Protein AF-A0A023GBE6-F1 (afdb_monomer_lite)

pLDDT: mean 75.99, std 15.41, range [28.23, 98.0]

Structure (mmCIF, N/CA/C/O backbone):
data_AF-A0A023GBE6-F1
#
_entry.id   AF-A0A023GBE6-F1
#
loop_
_atom_site.group_PDB
_atom_site.id
_atom_site.type_symbol
_atom_site.label_atom_id
_atom_site.label_alt_id
_atom_site.label_comp_id
_atom_site.label_asym_id
_atom_site.label_entity_id
_atom_site.label_seq_id
_atom_site.pdbx_PDB_ins_code
_atom_site.Cartn_x
_atom_site.Cartn_y
_atom_site.Ca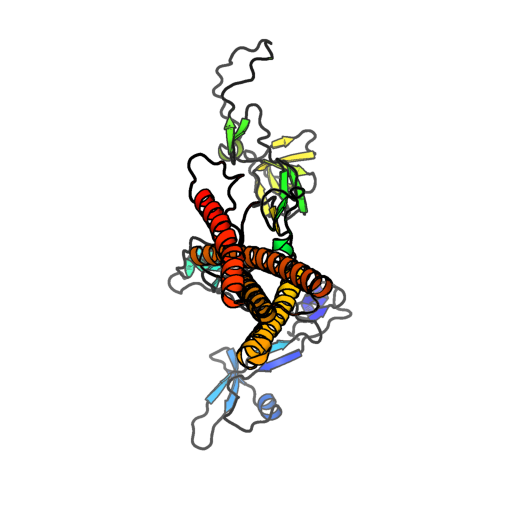rtn_z
_atom_site.occupancy
_atom_site.B_iso_or_equiv
_atom_site.auth_seq_id
_atom_site.auth_comp_id
_atom_site.auth_asym_id
_atom_site.auth_atom_id
_atom_site.pdbx_PDB_model_num
ATOM 1 N N . GLY A 1 1 ? 47.258 -15.001 -2.558 1.00 49.41 1 GLY A N 1
ATOM 2 C CA . GLY A 1 1 ? 46.869 -13.607 -2.854 1.00 49.41 1 GLY A CA 1
ATOM 3 C C . GLY A 1 1 ? 45.596 -13.492 -3.679 1.00 49.41 1 GLY A C 1
ATOM 4 O O . GLY A 1 1 ? 45.540 -12.608 -4.515 1.00 49.41 1 GLY A O 1
ATOM 5 N N . MET A 1 2 ? 44.582 -14.335 -3.448 1.00 63.47 2 MET A N 1
ATOM 6 C CA . MET A 1 2 ? 43.330 -14.337 -4.232 1.00 63.47 2 MET A CA 1
ATOM 7 C C . MET A 1 2 ? 42.103 -13.921 -3.409 1.00 63.47 2 MET A C 1
ATOM 9 O O . MET A 1 2 ? 40.989 -13.991 -3.903 1.00 63.47 2 MET A O 1
ATOM 13 N N . ALA A 1 3 ? 42.291 -13.529 -2.145 1.00 69.44 3 ALA A N 1
ATOM 14 C CA . ALA A 1 3 ? 41.184 -13.058 -1.326 1.00 69.44 3 ALA A CA 1
ATOM 15 C C . ALA A 1 3 ? 40.709 -11.685 -1.842 1.00 69.44 3 ALA A C 1
ATOM 17 O O . ALA A 1 3 ? 41.570 -10.838 -2.129 1.00 69.44 3 ALA A O 1
ATOM 18 N N . PRO A 1 4 ? 39.386 -11.454 -1.919 1.00 80.94 4 PRO A N 1
ATOM 19 C CA . PRO A 1 4 ? 38.827 -10.156 -2.261 1.00 80.94 4 PRO A CA 1
ATOM 20 C C . PRO A 1 4 ? 39.339 -9.044 -1.348 1.00 80.94 4 PRO A C 1
ATOM 22 O O . PRO A 1 4 ? 39.666 -9.265 -0.173 1.00 80.94 4 PRO A O 1
ATOM 25 N N . VAL A 1 5 ? 39.416 -7.836 -1.900 1.00 82.88 5 VAL A N 1
ATOM 26 C CA . VAL A 1 5 ? 39.819 -6.642 -1.157 1.00 82.88 5 VAL A CA 1
ATOM 27 C C . VAL A 1 5 ? 38.800 -5.535 -1.349 1.00 82.88 5 VAL A C 1
ATOM 29 O O . VAL A 1 5 ? 38.311 -5.342 -2.455 1.00 82.88 5 VAL A O 1
ATOM 32 N N . THR A 1 6 ? 38.484 -4.796 -0.293 1.00 83.62 6 THR A N 1
ATOM 33 C CA . THR A 1 6 ? 37.601 -3.626 -0.385 1.00 83.62 6 THR A CA 1
ATOM 34 C C . THR A 1 6 ? 38.404 -2.364 -0.132 1.00 83.62 6 THR A C 1
ATOM 36 O O . THR A 1 6 ? 39.079 -2.275 0.892 1.00 83.62 6 THR A O 1
ATOM 39 N N . SER A 1 7 ? 38.314 -1.392 -1.040 1.00 81.12 7 SER A N 1
ATOM 40 C CA . SER A 1 7 ? 38.831 -0.045 -0.803 1.00 81.12 7 SER A CA 1
ATOM 41 C C . SER A 1 7 ? 37.797 0.747 0.012 1.00 81.12 7 SER A C 1
ATOM 43 O O . SER A 1 7 ? 36.687 0.965 -0.474 1.00 81.12 7 SER A O 1
ATOM 45 N N . PRO A 1 8 ? 38.109 1.186 1.244 1.00 76.19 8 PRO A N 1
ATOM 46 C CA . PRO A 1 8 ? 37.223 2.025 2.051 1.00 76.19 8 PRO A CA 1
ATOM 47 C C . PRO A 1 8 ? 37.097 3.449 1.487 1.00 76.19 8 PRO A C 1
ATOM 49 O O . PRO A 1 8 ? 36.172 4.172 1.844 1.00 76.19 8 PRO A O 1
ATOM 52 N N . ARG A 1 9 ? 38.005 3.858 0.587 1.00 77.62 9 ARG A N 1
ATOM 53 C CA . ARG A 1 9 ? 37.983 5.169 -0.075 1.00 77.62 9 ARG A CA 1
ATOM 54 C C . ARG A 1 9 ? 36.888 5.252 -1.136 1.00 77.62 9 ARG A C 1
ATOM 56 O O . ARG A 1 9 ? 36.193 6.259 -1.230 1.00 77.62 9 ARG A O 1
ATOM 63 N N . THR A 1 10 ? 36.739 4.200 -1.935 1.00 78.12 10 THR A N 1
ATOM 64 C CA . THR A 1 10 ? 35.775 4.142 -3.047 1.00 78.12 10 THR A CA 1
ATOM 65 C C . THR A 1 10 ? 34.545 3.297 -2.722 1.00 78.12 10 THR A C 1
ATOM 67 O O . THR A 1 10 ? 33.561 3.349 -3.457 1.00 78.12 10 THR A O 1
ATOM 70 N N . ASN A 1 11 ? 34.578 2.532 -1.623 1.00 75.50 11 ASN A N 1
ATOM 71 C CA . ASN A 1 11 ? 33.612 1.482 -1.288 1.00 75.50 11 ASN A CA 1
ATOM 72 C C . ASN A 1 11 ? 33.457 0.421 -2.395 1.00 75.50 11 ASN A C 1
ATOM 74 O O . ASN A 1 11 ? 32.407 -0.213 -2.507 1.00 75.50 11 ASN A O 1
ATOM 78 N N . ILE A 1 12 ? 34.499 0.212 -3.207 1.00 75.88 12 ILE A N 1
ATOM 79 C CA . ILE A 1 12 ? 34.527 -0.806 -4.260 1.00 75.88 12 ILE A CA 1
ATOM 80 C C . ILE A 1 12 ? 35.269 -2.041 -3.744 1.00 75.88 12 ILE A C 1
ATOM 82 O O . ILE A 1 12 ? 36.362 -1.951 -3.177 1.00 75.88 12 ILE A O 1
ATOM 86 N N . THR A 1 13 ? 34.669 -3.214 -3.949 1.00 80.31 13 THR A N 1
ATOM 87 C CA . THR A 1 13 ? 35.309 -4.507 -3.692 1.00 80.31 13 THR A CA 1
ATOM 88 C C . THR A 1 13 ? 35.881 -5.066 -4.986 1.00 80.31 13 THR A C 1
ATOM 90 O O . THR A 1 13 ? 35.164 -5.287 -5.958 1.00 80.31 13 THR A O 1
ATOM 93 N N . TYR A 1 14 ? 37.179 -5.331 -4.978 1.00 81.19 14 TYR A N 1
ATOM 94 C CA . TYR A 1 14 ? 37.910 -5.958 -6.065 1.00 81.19 14 TYR A CA 1
ATOM 95 C C . TYR A 1 14 ? 38.088 -7.452 -5.787 1.00 81.19 14 TYR A C 1
ATOM 97 O O . TYR A 1 14 ? 38.307 -7.864 -4.645 1.00 81.19 14 TYR A O 1
ATOM 105 N N . ALA A 1 15 ? 38.050 -8.266 -6.846 1.00 78.06 15 ALA A N 1
ATOM 106 C CA . ALA A 1 15 ? 38.183 -9.724 -6.758 1.00 78.06 15 ALA A CA 1
ATOM 107 C C . ALA A 1 15 ? 39.481 -10.172 -6.061 1.00 78.06 15 ALA A C 1
ATOM 109 O O . ALA A 1 15 ? 39.518 -11.207 -5.405 1.00 78.06 15 ALA A O 1
ATOM 110 N N . ASN A 1 16 ? 40.547 -9.382 -6.184 1.00 83.31 16 ASN A N 1
ATOM 111 C CA . ASN A 1 16 ? 41.788 -9.525 -5.436 1.00 83.31 16 ASN A CA 1
ATOM 112 C C . ASN A 1 16 ? 42.547 -8.186 -5.438 1.00 83.31 16 ASN A C 1
ATOM 114 O O . ASN A 1 16 ? 42.153 -7.227 -6.105 1.00 83.31 16 ASN A O 1
ATOM 118 N N . VAL A 1 17 ? 43.665 -8.130 -4.713 1.00 81.25 17 VAL A N 1
ATOM 119 C CA . VAL A 1 17 ? 44.504 -6.924 -4.625 1.00 81.25 17 VAL A CA 1
ATOM 120 C C . VAL A 1 17 ? 45.064 -6.473 -5.979 1.00 81.25 17 VAL A C 1
ATOM 122 O O . VAL A 1 17 ? 45.230 -5.281 -6.195 1.00 81.25 17 VAL A O 1
ATOM 125 N N . PHE A 1 18 ? 45.298 -7.388 -6.922 1.00 84.38 18 PHE A N 1
ATOM 126 C CA . PHE A 1 18 ? 45.824 -7.042 -8.245 1.00 84.38 18 PHE A CA 1
ATOM 127 C C . PHE A 1 18 ? 44.794 -6.277 -9.081 1.00 84.38 18 PHE A C 1
ATOM 129 O O . PHE A 1 18 ? 45.154 -5.340 -9.787 1.00 84.38 18 PHE A O 1
ATOM 136 N N . CYS A 1 19 ? 43.508 -6.613 -8.953 1.00 81.00 19 CYS A N 1
ATOM 137 C CA . CYS A 1 19 ? 42.426 -5.846 -9.568 1.00 81.00 19 CYS A CA 1
ATOM 138 C C . CYS A 1 19 ? 42.333 -4.425 -8.991 1.00 81.00 19 CYS A C 1
ATOM 140 O O . CYS A 1 19 ? 42.078 -3.493 -9.746 1.00 81.00 19 CYS A O 1
ATOM 142 N N . ALA A 1 20 ? 42.582 -4.247 -7.690 1.00 83.94 20 ALA A N 1
ATOM 143 C CA . ALA A 1 20 ? 42.616 -2.923 -7.067 1.00 83.94 20 ALA A CA 1
ATOM 144 C C . ALA A 1 20 ? 43.804 -2.084 -7.570 1.00 83.94 20 ALA A C 1
ATOM 146 O O . ALA A 1 20 ? 43.643 -0.915 -7.901 1.00 83.94 20 ALA A O 1
ATOM 147 N N . VAL A 1 21 ? 44.979 -2.708 -7.720 1.00 85.94 21 VAL A N 1
ATOM 148 C CA . VAL A 1 21 ? 46.172 -2.077 -8.314 1.00 85.94 21 VAL A CA 1
ATOM 149 C C . VAL A 1 21 ? 45.927 -1.681 -9.772 1.00 85.94 21 VAL A C 1
ATOM 151 O O . VAL A 1 21 ? 46.273 -0.578 -10.171 1.00 85.94 21 VAL A O 1
ATOM 154 N N . CYS A 1 22 ? 45.274 -2.538 -10.561 1.00 87.62 22 CYS A N 1
ATOM 155 C CA . CYS A 1 22 ? 44.932 -2.239 -11.955 1.00 87.62 22 CYS A CA 1
ATOM 156 C C . CYS A 1 22 ? 43.981 -1.036 -12.105 1.00 87.62 22 CYS A C 1
ATOM 158 O O . CYS A 1 22 ? 43.928 -0.436 -13.175 1.00 87.62 22 CYS A O 1
ATOM 160 N N . ASN A 1 23 ? 43.225 -0.705 -11.054 1.00 84.06 23 ASN A N 1
ATOM 161 C CA . ASN A 1 23 ? 42.301 0.430 -11.011 1.00 84.06 23 ASN A CA 1
ATOM 162 C C . ASN A 1 23 ? 42.841 1.604 -10.170 1.00 84.06 23 ASN A C 1
ATOM 164 O O . ASN A 1 23 ? 42.067 2.480 -9.798 1.00 84.06 23 ASN A O 1
ATOM 168 N N . ASP A 1 24 ? 44.145 1.621 -9.860 1.00 84.38 24 ASP A N 1
ATOM 169 C CA . ASP A 1 24 ? 44.812 2.676 -9.074 1.00 84.38 24 ASP A CA 1
ATOM 170 C C . ASP A 1 24 ? 44.176 2.936 -7.686 1.00 84.38 24 ASP A C 1
ATOM 172 O O . ASP A 1 24 ? 44.205 4.032 -7.120 1.00 84.38 24 ASP A O 1
ATOM 176 N N . ASP A 1 25 ? 43.594 1.890 -7.094 1.00 82.62 25 ASP A N 1
ATOM 177 C CA . ASP A 1 25 ? 42.818 1.962 -5.855 1.00 82.62 25 ASP A CA 1
ATOM 178 C C . ASP A 1 25 ? 43.350 0.998 -4.790 1.00 82.62 25 ASP A C 1
ATOM 180 O O . ASP A 1 25 ? 42.606 0.213 -4.207 1.00 82.62 25 ASP A O 1
ATOM 184 N N . PHE A 1 26 ? 44.669 1.020 -4.571 1.00 81.25 26 PHE A N 1
ATOM 185 C CA . PHE A 1 26 ? 45.384 0.034 -3.751 1.00 81.25 26 PHE A CA 1
ATOM 186 C C . PHE A 1 26 ? 45.960 0.570 -2.430 1.00 81.25 26 PHE A C 1
ATOM 188 O O . PHE A 1 26 ? 46.464 -0.228 -1.642 1.00 81.25 26 PHE A O 1
ATOM 195 N N . GLU A 1 27 ? 45.896 1.880 -2.175 1.00 75.94 27 GLU A N 1
ATOM 196 C CA . GLU A 1 27 ? 46.586 2.515 -1.037 1.00 75.94 27 GLU A CA 1
ATOM 197 C C . GLU A 1 27 ? 46.040 2.076 0.336 1.00 75.94 27 GLU A C 1
ATOM 199 O O . GLU A 1 27 ? 46.836 1.857 1.242 1.00 75.94 27 GLU A O 1
ATOM 204 N N . ASP A 1 28 ? 44.725 1.848 0.467 1.00 76.69 28 ASP A N 1
ATOM 205 C CA . ASP A 1 28 ? 44.061 1.513 1.746 1.00 76.69 28 ASP A CA 1
ATOM 206 C C . ASP A 1 28 ? 43.133 0.285 1.659 1.00 76.69 28 ASP A C 1
ATOM 208 O O . ASP A 1 28 ? 42.091 0.201 2.304 1.00 76.69 28 ASP A O 1
ATOM 212 N N . VAL A 1 29 ? 43.473 -0.713 0.842 1.00 80.00 29 VAL A N 1
ATOM 213 C CA . VAL A 1 29 ? 42.585 -1.869 0.637 1.00 80.00 29 VAL A CA 1
ATOM 214 C C . VAL A 1 29 ? 42.563 -2.848 1.818 1.00 80.00 29 VAL A C 1
ATOM 216 O O . VAL A 1 29 ? 43.575 -3.431 2.216 1.00 80.00 29 VAL A O 1
ATOM 219 N N . HIS A 1 30 ? 41.367 -3.130 2.335 1.00 83.31 30 HIS A N 1
ATOM 220 C CA . HIS A 1 30 ? 41.151 -4.141 3.365 1.00 83.31 30 HIS A CA 1
ATOM 221 C C . HIS A 1 30 ? 40.948 -5.527 2.748 1.00 83.31 30 HIS A C 1
ATOM 223 O O . HIS A 1 30 ? 39.968 -5.782 2.045 1.00 83.31 30 HIS A O 1
ATOM 229 N N . ARG A 1 31 ? 41.867 -6.453 3.049 1.00 77.94 31 ARG A N 1
ATOM 230 C CA . ARG A 1 31 ? 41.750 -7.872 2.680 1.00 77.94 31 ARG A CA 1
ATOM 231 C C . ARG A 1 31 ? 40.673 -8.567 3.508 1.00 77.94 31 ARG A C 1
ATOM 233 O O . ARG A 1 31 ? 40.665 -8.470 4.737 1.00 77.94 31 ARG A O 1
ATOM 240 N N . TRP A 1 32 ? 39.800 -9.308 2.833 1.00 78.06 32 TRP A N 1
ATOM 241 C CA . TRP A 1 32 ? 38.766 -10.098 3.494 1.00 78.06 32 TRP A CA 1
ATOM 242 C C . TRP A 1 32 ? 39.395 -11.253 4.274 1.00 78.06 32 TRP A C 1
ATOM 244 O O . TRP A 1 32 ? 40.396 -11.839 3.845 1.00 78.06 32 TRP A O 1
ATOM 254 N N . LYS A 1 33 ? 38.812 -11.580 5.433 1.00 66.81 33 LYS A N 1
ATOM 255 C CA . LYS A 1 33 ? 39.200 -12.781 6.176 1.00 66.81 33 LYS A CA 1
ATOM 256 C C . LYS A 1 33 ? 38.571 -13.982 5.485 1.00 66.81 33 LYS A C 1
ATOM 258 O O . LYS A 1 33 ? 37.387 -13.968 5.157 1.00 66.81 33 LYS A O 1
ATOM 263 N N . VAL A 1 34 ? 39.386 -15.001 5.254 1.00 65.81 34 VAL A N 1
ATOM 264 C CA . VAL A 1 34 ? 38.932 -16.281 4.719 1.00 65.81 34 VAL A CA 1
ATOM 265 C C . VAL A 1 34 ? 38.626 -17.174 5.910 1.00 65.81 34 VAL A C 1
ATOM 267 O O . VAL A 1 34 ? 39.536 -17.525 6.663 1.00 65.81 34 VAL A O 1
ATOM 270 N N . ASN A 1 35 ? 37.354 -17.492 6.096 1.00 63.97 35 ASN A N 1
ATOM 271 C CA . ASN A 1 35 ? 36.902 -18.510 7.024 1.00 63.97 35 ASN A CA 1
ATOM 272 C C . ASN A 1 35 ? 36.805 -19.836 6.272 1.00 63.97 35 ASN A C 1
ATOM 274 O O . ASN A 1 35 ? 36.431 -19.880 5.104 1.00 63.97 35 ASN A O 1
ATOM 278 N N . LEU A 1 36 ? 37.178 -20.918 6.937 1.00 62.88 36 LEU A N 1
ATOM 279 C CA . LEU A 1 36 ? 36.997 -22.266 6.424 1.00 62.88 36 LEU A CA 1
ATOM 280 C C . LEU A 1 36 ? 35.870 -22.887 7.243 1.00 62.88 36 LEU A C 1
ATOM 282 O O . LEU A 1 36 ? 36.040 -23.078 8.446 1.00 62.88 36 LEU A O 1
ATOM 286 N N . ASP A 1 37 ? 34.729 -23.140 6.612 1.00 61.84 37 ASP A N 1
ATOM 287 C CA . ASP A 1 37 ? 33.572 -23.751 7.253 1.00 61.84 37 ASP A CA 1
ATOM 288 C C . ASP A 1 37 ? 33.388 -25.185 6.749 1.00 61.84 37 ASP A C 1
ATOM 290 O O . ASP A 1 37 ? 33.127 -25.434 5.572 1.00 61.84 37 ASP A O 1
ATOM 294 N N . CYS A 1 38 ? 33.544 -26.145 7.653 1.00 60.59 38 CYS A N 1
ATOM 295 C CA . CYS A 1 38 ? 33.375 -27.566 7.387 1.00 60.59 38 CYS A CA 1
ATOM 296 C C . CYS A 1 38 ? 32.061 -28.014 8.051 1.00 60.59 38 CYS A C 1
ATOM 298 O O . CYS A 1 38 ? 32.082 -28.665 9.091 1.00 60.59 38 CYS A O 1
ATOM 300 N N . LYS A 1 39 ? 30.906 -27.612 7.495 1.00 52.06 39 LYS A N 1
ATOM 301 C CA . LYS A 1 39 ? 29.569 -27.716 8.135 1.00 52.06 39 LYS A CA 1
ATOM 302 C C . LYS A 1 39 ? 29.144 -29.129 8.567 1.00 52.06 39 LYS A C 1
ATOM 304 O O . LYS A 1 39 ? 28.251 -29.261 9.399 1.00 52.06 39 LYS A O 1
ATOM 309 N N . GLU A 1 40 ? 29.798 -30.180 8.078 1.00 52.66 40 GLU A N 1
ATOM 310 C CA . GLU A 1 40 ? 29.553 -31.568 8.504 1.00 52.66 40 GLU A CA 1
ATOM 311 C C . GLU A 1 40 ? 30.181 -31.927 9.870 1.00 52.66 40 GLU A C 1
ATOM 313 O O . GLU A 1 40 ? 29.991 -33.035 10.368 1.00 52.66 40 GLU A O 1
ATOM 318 N N . PHE A 1 41 ? 30.895 -30.996 10.518 1.00 56.62 41 PHE A N 1
ATOM 319 C CA . PHE A 1 41 ? 31.599 -31.229 11.789 1.00 56.62 41 PHE A CA 1
ATOM 320 C C . PHE A 1 41 ? 30.733 -31.201 13.056 1.00 56.62 41 PHE A C 1
ATOM 322 O O . PHE A 1 41 ? 31.223 -31.562 14.131 1.00 56.62 41 PHE A O 1
ATOM 329 N N . TYR A 1 42 ? 29.472 -30.765 12.989 1.00 41.78 42 TYR A N 1
ATOM 330 C CA . TYR A 1 42 ? 28.652 -30.590 14.190 1.00 41.78 42 TYR A CA 1
ATOM 331 C C . TYR A 1 42 ? 28.194 -31.935 14.778 1.00 41.78 42 TYR A C 1
ATOM 333 O O . TYR A 1 42 ? 27.103 -32.422 14.498 1.00 41.78 42 TYR A O 1
ATOM 341 N N . GLY A 1 43 ? 29.031 -32.505 15.652 1.00 50.03 43 GLY A N 1
ATOM 342 C CA . GLY A 1 43 ? 28.613 -33.473 16.671 1.00 50.03 43 GLY A CA 1
ATOM 343 C C . GLY A 1 43 ? 29.293 -34.843 16.669 1.00 50.03 43 GLY A C 1
ATOM 344 O O . GLY A 1 43 ? 28.951 -35.649 17.530 1.00 50.03 43 GLY A O 1
ATOM 345 N N . LEU A 1 44 ? 30.234 -35.137 15.764 1.00 50.06 44 LEU A N 1
ATOM 346 C CA . LEU A 1 44 ? 30.765 -36.505 15.625 1.00 50.06 44 LEU A CA 1
ATOM 347 C C . LEU A 1 44 ? 32.191 -36.726 16.160 1.00 50.06 44 LEU A C 1
ATOM 349 O O . LEU A 1 44 ? 32.571 -37.880 16.348 1.00 50.06 44 LEU A O 1
ATOM 353 N N . ILE A 1 45 ? 33.007 -35.686 16.401 1.00 54.56 45 ILE A N 1
ATOM 354 C CA . ILE A 1 45 ? 34.432 -35.874 16.744 1.00 54.56 45 ILE A CA 1
ATOM 355 C C . ILE A 1 45 ? 35.023 -34.668 17.497 1.00 54.56 45 ILE A C 1
ATOM 357 O O . ILE A 1 45 ? 34.716 -33.519 17.195 1.00 54.56 45 ILE A O 1
ATOM 361 N N . ASN A 1 46 ? 35.930 -34.934 18.441 1.00 54.22 46 ASN A N 1
ATOM 362 C CA . ASN A 1 46 ? 36.666 -33.953 19.243 1.00 54.22 46 ASN A CA 1
ATOM 363 C C . ASN A 1 46 ? 37.977 -33.510 18.540 1.00 54.22 46 ASN A C 1
ATOM 365 O O . ASN A 1 46 ? 39.065 -33.840 19.006 1.00 54.22 46 ASN A O 1
ATOM 369 N N . MET A 1 47 ? 37.892 -32.837 17.386 1.00 57.03 47 MET A N 1
ATOM 370 C CA . MET A 1 47 ? 39.061 -32.257 16.690 1.00 57.03 47 MET A CA 1
ATOM 371 C C . MET A 1 47 ? 39.162 -30.752 16.945 1.00 57.03 47 MET A C 1
ATOM 373 O O . MET A 1 47 ? 38.149 -30.051 16.964 1.00 57.03 47 MET A O 1
ATOM 377 N N . THR A 1 48 ? 40.381 -30.238 17.102 1.00 60.56 48 THR A N 1
ATOM 378 C CA . THR A 1 48 ? 40.612 -28.798 17.258 1.00 60.56 48 THR A CA 1
ATOM 379 C C . THR A 1 48 ? 40.759 -28.104 15.900 1.00 60.56 48 THR A C 1
ATOM 381 O O . THR A 1 48 ? 41.085 -28.723 14.887 1.00 60.56 48 THR A O 1
ATOM 384 N N . GLY A 1 49 ? 40.546 -26.784 15.856 1.00 59.75 49 GLY A N 1
ATOM 385 C CA . GLY A 1 49 ? 40.722 -26.000 14.625 1.00 59.75 49 GLY A CA 1
ATOM 386 C C . GLY A 1 49 ? 42.155 -26.021 14.061 1.00 59.75 49 GLY A C 1
ATOM 387 O O . GLY A 1 49 ? 42.344 -25.782 12.868 1.00 59.75 49 GLY A O 1
ATOM 388 N N . GLU A 1 50 ? 43.160 -26.334 14.885 1.00 65.50 50 GLU A N 1
ATOM 389 C CA . GLU A 1 50 ? 44.547 -26.550 14.447 1.00 65.50 50 GLU A CA 1
ATOM 390 C C . GLU A 1 50 ? 44.724 -27.889 13.722 1.00 65.50 50 GLU A C 1
ATOM 392 O O . GLU A 1 50 ? 45.398 -27.939 12.690 1.00 65.50 50 GLU A O 1
ATOM 397 N N . ASP A 1 51 ? 44.057 -28.946 14.190 1.00 64.12 51 ASP A N 1
ATOM 398 C CA . ASP A 1 51 ? 44.113 -30.275 13.570 1.00 64.12 51 ASP A CA 1
ATOM 399 C C . ASP A 1 51 ? 43.538 -30.261 12.148 1.00 64.12 51 ASP A C 1
ATOM 401 O O . ASP A 1 51 ? 44.072 -30.911 11.249 1.00 64.12 51 ASP A O 1
ATOM 405 N N . ILE A 1 52 ? 42.481 -29.477 11.919 1.00 65.06 52 ILE A N 1
ATOM 406 C CA . ILE A 1 52 ? 41.869 -29.301 10.593 1.00 65.06 52 ILE A CA 1
ATOM 407 C C . ILE A 1 52 ? 42.803 -28.506 9.672 1.00 65.06 52 ILE A C 1
ATOM 409 O O . ILE A 1 52 ? 43.004 -28.876 8.516 1.00 65.06 52 ILE A O 1
ATOM 413 N N . ARG A 1 53 ? 43.417 -27.429 10.184 1.00 65.88 53 ARG A N 1
ATOM 414 C CA . ARG A 1 53 ? 44.312 -26.565 9.399 1.00 65.88 53 ARG A CA 1
ATOM 415 C C . ARG A 1 53 ? 45.549 -27.313 8.895 1.00 65.88 53 ARG A C 1
ATOM 417 O O . ARG A 1 53 ? 45.987 -27.053 7.778 1.00 65.88 53 ARG A O 1
ATOM 424 N N . ASN A 1 54 ? 46.094 -28.224 9.698 1.00 73.06 54 ASN A N 1
ATOM 425 C CA . ASN A 1 54 ? 47.315 -28.957 9.358 1.00 73.06 54 ASN A CA 1
ATOM 426 C C . ASN A 1 54 ? 47.075 -30.165 8.438 1.00 73.06 54 ASN A C 1
ATOM 428 O O . ASN A 1 54 ? 48.004 -30.593 7.760 1.00 73.06 54 ASN A O 1
ATOM 432 N N . ASN A 1 55 ? 45.849 -30.699 8.389 1.00 70.81 55 ASN A N 1
ATOM 433 C CA . ASN A 1 55 ? 45.525 -31.921 7.643 1.00 70.81 55 ASN A CA 1
ATOM 434 C C . ASN A 1 55 ? 44.654 -31.687 6.398 1.00 70.81 55 ASN A C 1
ATOM 436 O O . ASN A 1 55 ? 44.198 -32.655 5.786 1.00 70.81 55 ASN A O 1
ATOM 440 N N . ILE A 1 56 ? 44.404 -30.430 6.017 1.00 74.12 56 ILE A N 1
ATOM 441 C CA . ILE A 1 56 ? 43.567 -30.104 4.859 1.00 74.12 56 ILE A CA 1
ATOM 442 C C . ILE A 1 56 ? 44.222 -30.569 3.551 1.00 74.12 56 ILE A C 1
ATOM 444 O O . ILE A 1 56 ? 45.394 -30.299 3.285 1.00 74.12 56 ILE A O 1
ATOM 448 N N . GLN A 1 57 ? 43.454 -31.262 2.718 1.00 76.56 57 GLN A N 1
ATOM 449 C CA . GLN A 1 57 ? 43.877 -31.759 1.413 1.00 76.56 57 GLN A CA 1
ATOM 450 C C . GLN A 1 57 ? 42.831 -31.414 0.351 1.00 76.56 57 GLN A C 1
ATOM 452 O O . GLN A 1 57 ? 41.642 -31.277 0.638 1.00 76.56 57 GLN A O 1
ATOM 457 N N . LEU A 1 58 ? 43.289 -31.242 -0.886 1.00 71.38 58 LEU A N 1
ATOM 458 C CA . LEU A 1 58 ? 42.425 -31.024 -2.040 1.00 71.38 58 LEU A CA 1
ATOM 459 C C . LEU A 1 58 ? 42.029 -32.385 -2.618 1.00 71.38 58 LEU A C 1
ATOM 461 O O . LEU A 1 58 ? 42.912 -33.155 -2.995 1.00 71.38 58 LEU A O 1
ATOM 465 N N . ASP A 1 59 ? 40.729 -32.670 -2.711 1.00 67.75 59 ASP A N 1
ATOM 466 C CA . ASP A 1 59 ? 40.252 -33.866 -3.408 1.00 67.75 59 ASP A CA 1
ATOM 467 C C . ASP A 1 59 ? 40.395 -33.666 -4.931 1.00 67.75 59 ASP A C 1
ATOM 469 O O . ASP A 1 59 ? 39.763 -32.761 -5.494 1.00 67.75 59 ASP A O 1
ATOM 473 N N . PRO A 1 60 ? 41.211 -34.482 -5.623 1.00 58.03 60 PRO A N 1
ATOM 474 C CA . PRO A 1 60 ? 41.438 -34.347 -7.059 1.00 58.03 60 PRO A CA 1
ATOM 475 C C . PRO A 1 60 ? 40.211 -34.691 -7.913 1.00 58.03 60 PRO A C 1
ATOM 477 O O . PRO A 1 60 ? 40.192 -34.343 -9.091 1.00 58.03 60 PRO A O 1
ATOM 480 N N . THR A 1 61 ? 39.193 -35.355 -7.358 1.00 59.75 61 THR A N 1
ATOM 481 C CA . THR A 1 61 ? 37.997 -35.763 -8.112 1.00 59.75 61 THR A CA 1
ATOM 482 C C . THR A 1 61 ? 36.880 -34.722 -8.093 1.00 59.75 61 THR A C 1
ATOM 484 O O . THR A 1 61 ? 36.181 -34.577 -9.092 1.00 59.75 61 THR A O 1
ATOM 487 N N . ASN A 1 62 ? 36.740 -33.961 -7.000 1.00 58.59 62 ASN A N 1
ATOM 488 C CA . ASN A 1 62 ? 35.610 -33.046 -6.792 1.00 58.59 62 ASN A CA 1
ATOM 489 C C . ASN A 1 62 ? 36.022 -31.571 -6.609 1.00 58.59 62 ASN A C 1
ATOM 491 O O . ASN A 1 62 ? 35.182 -30.706 -6.371 1.00 58.59 62 ASN A O 1
ATOM 495 N N . THR A 1 63 ? 37.319 -31.251 -6.714 1.00 60.94 63 THR A N 1
ATOM 496 C CA . THR A 1 63 ? 37.890 -29.891 -6.568 1.00 60.94 63 THR A CA 1
ATOM 497 C C . THR A 1 63 ? 37.577 -29.180 -5.242 1.00 60.94 63 THR A C 1
ATOM 499 O O . THR A 1 63 ? 37.791 -27.975 -5.103 1.00 60.94 63 THR A O 1
ATOM 502 N N . SER A 1 64 ? 37.105 -29.920 -4.240 1.00 62.12 64 SER A N 1
ATOM 503 C CA . SER A 1 64 ? 36.790 -29.420 -2.905 1.00 62.12 64 SER A CA 1
ATOM 504 C C . SER A 1 64 ? 37.957 -29.643 -1.946 1.00 62.12 64 SER A C 1
ATOM 506 O O . SER A 1 64 ? 38.562 -30.716 -1.922 1.00 62.12 64 SER A O 1
ATOM 508 N N . TRP A 1 65 ? 38.255 -28.639 -1.123 1.00 71.06 65 TRP A N 1
ATOM 509 C CA . TRP A 1 65 ? 39.179 -28.775 0.003 1.00 71.06 65 TRP A CA 1
ATOM 510 C C . TRP A 1 65 ? 38.485 -29.515 1.142 1.00 71.06 65 TRP A C 1
ATOM 512 O O . TRP A 1 65 ? 37.299 -29.302 1.362 1.00 71.06 65 TRP A O 1
ATOM 522 N N . GLY A 1 66 ? 39.195 -30.360 1.878 1.00 75.81 66 GLY A N 1
ATOM 523 C CA . GLY A 1 66 ? 38.599 -31.116 2.975 1.00 75.81 66 GLY A CA 1
ATOM 524 C C . GLY A 1 66 ? 39.620 -31.891 3.794 1.00 75.81 66 GLY A C 1
ATOM 525 O O . GLY A 1 66 ? 40.824 -31.777 3.575 1.00 75.81 66 GLY A O 1
ATOM 526 N N . VAL A 1 67 ? 39.143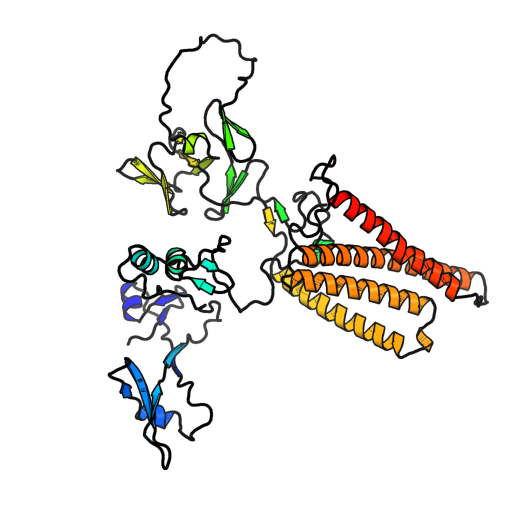 -32.667 4.761 1.00 77.38 67 VAL A N 1
ATOM 527 C CA . VAL A 1 67 ? 39.980 -33.491 5.643 1.00 77.38 67 VAL A CA 1
ATOM 528 C C . VAL A 1 67 ? 39.498 -34.935 5.633 1.00 77.38 67 VAL A C 1
ATOM 530 O O . VAL A 1 67 ? 38.300 -35.206 5.701 1.00 77.38 67 VAL A O 1
ATOM 533 N N . TRP A 1 68 ? 40.441 -35.872 5.561 1.00 72.94 68 TRP A N 1
ATOM 534 C CA . TRP A 1 68 ? 40.153 -37.291 5.743 1.00 72.94 68 TRP A CA 1
ATOM 535 C C . TRP A 1 68 ? 40.116 -37.611 7.231 1.00 72.94 68 TRP A C 1
ATOM 537 O O . TRP A 1 68 ? 41.079 -37.342 7.949 1.00 72.94 68 TRP A O 1
ATOM 547 N N . PHE A 1 69 ? 39.027 -38.216 7.691 1.00 71.31 69 PHE A N 1
ATOM 548 C CA . PHE A 1 69 ? 38.910 -38.674 9.067 1.00 71.31 69 PHE A CA 1
ATOM 549 C C . PHE A 1 69 ? 38.462 -40.133 9.129 1.00 71.31 69 PHE A C 1
ATOM 551 O O . PHE A 1 69 ? 37.612 -40.575 8.357 1.00 71.31 69 PHE A O 1
ATOM 558 N N . THR A 1 70 ? 39.042 -40.882 10.068 1.00 67.44 70 THR A N 1
ATOM 559 C CA . THR A 1 70 ? 38.734 -42.297 10.307 1.00 67.44 70 THR A CA 1
ATOM 560 C C . THR A 1 70 ? 38.306 -42.461 11.760 1.00 67.44 70 THR A C 1
ATOM 562 O O . THR A 1 70 ? 39.107 -42.232 12.667 1.00 67.44 70 THR A O 1
ATOM 565 N N . ALA A 1 71 ? 37.048 -42.838 11.998 1.00 62.69 71 ALA A N 1
ATOM 566 C CA . ALA A 1 71 ? 36.579 -43.152 13.345 1.00 62.69 71 ALA A CA 1
ATOM 567 C C . ALA A 1 71 ? 37.135 -44.517 13.804 1.00 62.69 71 ALA A C 1
ATOM 569 O O . ALA A 1 71 ? 37.425 -45.372 12.962 1.00 62.69 71 ALA A O 1
ATOM 570 N N . PRO A 1 72 ? 37.274 -44.772 15.120 1.00 60.59 72 PRO A N 1
ATOM 571 C CA . PRO A 1 72 ? 37.746 -46.064 15.609 1.00 60.59 72 PRO A CA 1
ATOM 572 C C . PRO A 1 72 ? 36.799 -47.192 15.172 1.00 60.59 72 PRO A C 1
ATOM 574 O O . PRO A 1 72 ? 35.669 -47.274 15.646 1.00 60.59 72 PRO A O 1
ATOM 577 N N . GLY A 1 73 ? 37.266 -48.058 14.269 1.00 60.94 73 GLY A N 1
ATOM 578 C CA . GLY A 1 73 ? 36.489 -49.184 13.737 1.00 60.94 73 GLY A CA 1
ATOM 579 C C . GLY A 1 73 ? 35.620 -48.875 12.510 1.00 60.94 73 GLY A C 1
ATOM 580 O O . GLY A 1 73 ? 34.857 -49.750 12.111 1.00 60.94 73 GLY A O 1
ATOM 581 N N . ASP A 1 74 ? 35.739 -47.687 11.904 1.00 66.81 74 ASP A N 1
ATOM 582 C CA . ASP A 1 74 ? 35.031 -47.316 10.668 1.00 66.81 74 ASP A CA 1
ATOM 583 C C . ASP A 1 74 ? 36.018 -47.012 9.521 1.00 66.81 74 ASP A C 1
ATOM 585 O O . ASP A 1 74 ? 37.226 -46.872 9.729 1.00 66.81 74 ASP A O 1
ATOM 589 N N . ILE A 1 75 ? 35.511 -46.930 8.292 1.00 73.25 75 ILE A N 1
ATOM 590 C CA . ILE A 1 75 ? 36.296 -46.576 7.098 1.00 73.25 75 ILE A CA 1
ATOM 591 C C . ILE A 1 75 ? 36.604 -45.066 7.023 1.00 73.25 75 ILE A C 1
ATOM 593 O O . ILE A 1 75 ? 35.822 -44.254 7.526 1.00 73.25 75 ILE A O 1
ATOM 597 N N . PRO A 1 76 ? 37.719 -44.664 6.376 1.00 71.31 76 PRO A N 1
ATOM 598 C CA . PRO A 1 76 ? 38.065 -43.257 6.184 1.00 71.31 76 PRO A CA 1
ATOM 599 C C . PRO A 1 76 ? 37.006 -42.541 5.338 1.00 71.31 76 PRO A C 1
ATOM 601 O O . PRO A 1 76 ? 36.667 -42.989 4.243 1.00 71.31 76 PRO A O 1
ATOM 604 N N . ARG A 1 77 ? 36.511 -41.403 5.830 1.00 69.56 77 ARG A N 1
ATOM 605 C CA . ARG A 1 77 ? 35.571 -40.525 5.118 1.00 69.56 77 ARG A CA 1
ATOM 606 C C . ARG A 1 77 ? 36.212 -39.168 4.856 1.00 69.56 77 ARG A C 1
ATOM 608 O O . ARG A 1 77 ? 36.954 -38.658 5.696 1.00 69.56 77 ARG A O 1
ATOM 615 N N . PHE A 1 78 ? 35.925 -38.603 3.688 1.00 70.38 78 PHE A N 1
ATOM 616 C CA . PHE A 1 78 ? 36.356 -37.260 3.321 1.00 70.38 78 PHE A CA 1
ATOM 617 C C . PHE A 1 78 ? 35.279 -36.253 3.703 1.00 70.38 78 PHE A C 1
ATOM 619 O O . PHE A 1 78 ? 34.139 -36.375 3.262 1.00 70.38 78 PHE A O 1
ATOM 626 N N . PHE A 1 79 ? 35.654 -35.263 4.503 1.00 66.75 79 PHE A N 1
ATOM 627 C CA . PHE A 1 79 ? 34.773 -34.179 4.912 1.00 66.75 79 PHE A CA 1
ATOM 628 C C . PHE A 1 79 ? 35.139 -32.922 4.138 1.00 66.75 79 PHE A C 1
ATOM 630 O O . PHE A 1 79 ? 36.238 -32.385 4.306 1.00 66.75 79 PHE A O 1
ATOM 637 N N . ALA A 1 80 ? 34.225 -32.462 3.287 1.00 63.41 80 ALA A N 1
ATOM 638 C CA . ALA A 1 80 ? 34.431 -31.268 2.483 1.00 63.41 80 ALA A CA 1
ATOM 639 C C . ALA A 1 80 ? 34.293 -29.995 3.336 1.00 63.41 80 ALA A C 1
ATOM 641 O O . ALA A 1 80 ? 33.395 -29.852 4.167 1.00 63.41 80 ALA A O 1
ATOM 642 N N . CYS A 1 81 ? 35.187 -29.046 3.095 1.00 64.38 81 CYS A N 1
ATOM 643 C CA . CYS A 1 81 ? 35.236 -27.737 3.718 1.00 64.38 81 CYS A CA 1
ATOM 644 C C . CYS A 1 81 ? 35.015 -26.655 2.658 1.00 64.38 81 CYS A C 1
ATOM 646 O O . CYS A 1 81 ? 35.608 -26.678 1.577 1.00 64.38 81 CYS A O 1
ATOM 648 N N . VAL A 1 82 ? 34.187 -25.670 2.986 1.00 62.00 82 VAL A N 1
ATOM 649 C CA . VAL A 1 82 ? 33.880 -24.532 2.122 1.00 62.00 82 VAL A CA 1
ATOM 650 C C . VAL A 1 82 ? 34.668 -23.314 2.599 1.00 62.00 82 VAL A C 1
ATOM 652 O O . VAL A 1 82 ? 34.713 -23.002 3.786 1.00 62.00 82 VAL A O 1
ATOM 655 N N . LEU A 1 83 ? 35.313 -22.616 1.665 1.00 63.12 83 LEU A N 1
ATOM 656 C CA . LEU A 1 83 ? 35.965 -21.335 1.935 1.00 63.12 83 LEU A CA 1
ATOM 657 C C . LEU A 1 83 ? 34.902 -20.231 1.899 1.00 63.12 83 LEU A C 1
ATOM 659 O O . LEU A 1 83 ? 34.388 -19.892 0.835 1.00 63.12 83 LEU A O 1
ATOM 663 N N . GLU A 1 84 ? 34.583 -19.662 3.054 1.00 58.81 84 GLU A N 1
ATOM 664 C CA . GLU A 1 84 ? 33.692 -18.515 3.181 1.00 58.81 84 GLU A CA 1
ATOM 665 C C . GLU A 1 84 ? 34.519 -17.232 3.345 1.00 58.81 84 GLU A C 1
ATOM 667 O O . GLU A 1 84 ? 35.326 -17.082 4.262 1.00 58.81 84 GLU A O 1
ATOM 672 N N . TYR A 1 85 ? 34.330 -16.270 2.447 1.00 66.06 85 TYR A N 1
ATOM 673 C CA . TYR A 1 85 ? 34.995 -14.971 2.529 1.00 66.06 85 TYR A CA 1
ATOM 674 C C . TYR A 1 85 ? 34.098 -14.003 3.300 1.00 66.06 85 TYR A C 1
ATOM 676 O O . TYR A 1 85 ? 33.004 -13.681 2.841 1.00 66.06 85 TYR A O 1
ATOM 684 N N . ALA A 1 86 ? 34.562 -13.506 4.447 1.00 57.22 86 ALA A N 1
ATOM 685 C CA . ALA A 1 86 ? 33.803 -12.566 5.267 1.00 57.22 86 ALA A CA 1
ATOM 686 C C . ALA A 1 86 ? 34.443 -11.162 5.241 1.00 57.22 86 ALA A C 1
ATOM 688 O O . ALA A 1 86 ? 35.638 -11.022 5.554 1.00 57.22 86 ALA A O 1
ATOM 689 N N . PRO A 1 87 ? 33.681 -10.101 4.906 1.00 54.03 87 PRO A N 1
ATOM 690 C CA . PRO A 1 87 ? 34.156 -8.735 5.063 1.00 54.03 87 PRO A CA 1
ATOM 691 C C . PRO A 1 87 ? 34.252 -8.405 6.556 1.00 54.03 87 PRO A C 1
ATOM 693 O O . PRO A 1 87 ? 33.331 -8.660 7.330 1.00 54.03 87 PRO A O 1
ATOM 696 N N . GLN A 1 88 ? 35.370 -7.819 6.980 1.00 53.28 88 GLN A N 1
ATOM 697 C CA . GLN A 1 88 ? 35.493 -7.308 8.343 1.00 53.28 88 GLN A CA 1
ATOM 698 C C . GLN A 1 88 ? 34.877 -5.913 8.418 1.00 53.28 88 GLN A C 1
ATOM 700 O O . GLN A 1 88 ? 35.281 -5.027 7.672 1.00 53.28 88 GLN A O 1
ATOM 705 N N . ASN A 1 89 ? 33.942 -5.717 9.347 1.00 53.50 89 ASN A N 1
ATOM 706 C CA . ASN A 1 89 ? 33.411 -4.405 9.735 1.00 53.50 89 ASN A CA 1
ATOM 707 C C . ASN A 1 89 ? 32.780 -3.557 8.612 1.00 53.50 89 ASN A C 1
ATOM 709 O O . ASN A 1 89 ? 32.709 -2.339 8.748 1.00 53.50 89 ASN A O 1
ATOM 713 N N . LEU A 1 90 ? 32.258 -4.166 7.544 1.00 49.88 90 LEU A N 1
ATOM 714 C CA . LEU A 1 90 ? 31.225 -3.510 6.742 1.00 49.88 90 LEU A CA 1
ATOM 715 C C . LEU A 1 90 ? 29.871 -3.968 7.275 1.00 49.88 90 LEU A C 1
ATOM 717 O O . LEU A 1 90 ? 29.556 -5.156 7.234 1.00 49.88 90 LEU A O 1
ATOM 721 N N . SER A 1 91 ? 29.089 -3.029 7.805 1.00 45.69 91 SER A N 1
ATOM 722 C CA . SER A 1 91 ? 27.680 -3.248 8.120 1.00 45.69 91 SER A CA 1
ATOM 723 C C . SER A 1 91 ? 27.001 -3.872 6.900 1.00 45.69 91 SER A C 1
ATOM 725 O O . SER A 1 91 ? 26.991 -3.312 5.804 1.00 45.69 91 SER A O 1
ATOM 727 N N . SER A 1 92 ? 26.512 -5.092 7.085 1.00 44.06 92 SER A N 1
ATOM 728 C CA . SER A 1 92 ? 25.940 -5.962 6.066 1.00 44.06 92 SER A CA 1
ATOM 729 C C . SER A 1 92 ? 24.699 -5.328 5.434 1.00 44.06 92 SER A C 1
ATOM 731 O O . SER A 1 92 ? 23.577 -5.524 5.889 1.00 44.06 92 SER A O 1
ATOM 733 N N . ALA A 1 93 ? 24.900 -4.558 4.365 1.00 46.41 93 ALA A N 1
ATOM 734 C CA . ALA A 1 93 ? 23.814 -4.020 3.548 1.00 46.41 93 ALA A CA 1
ATOM 735 C C . ALA A 1 93 ? 23.436 -4.934 2.367 1.00 46.41 93 ALA A C 1
ATOM 737 O O . ALA A 1 93 ? 22.439 -4.670 1.701 1.00 46.41 93 ALA A O 1
ATOM 738 N N . PHE A 1 94 ? 24.190 -6.010 2.105 1.00 47.19 94 PHE A N 1
ATOM 739 C CA . PHE A 1 94 ? 23.939 -6.892 0.965 1.00 47.19 94 PHE A CA 1
ATOM 740 C C . PHE A 1 94 ? 23.952 -8.365 1.376 1.00 47.19 94 PHE A C 1
ATOM 742 O O . PHE A 1 94 ? 24.996 -8.941 1.677 1.00 47.19 94 PHE A O 1
ATOM 749 N N . THR A 1 95 ? 22.768 -8.975 1.381 1.00 47.78 95 THR A N 1
ATOM 750 C CA . THR A 1 95 ? 22.585 -10.427 1.457 1.00 47.78 95 THR A CA 1
ATOM 751 C C . THR A 1 95 ? 22.715 -10.993 0.043 1.00 47.78 95 THR A C 1
ATOM 753 O O . THR A 1 95 ? 22.017 -10.544 -0.866 1.00 47.78 95 THR A O 1
ATOM 756 N N . CYS A 1 96 ? 23.619 -11.952 -0.168 1.00 55.84 96 CYS A N 1
ATOM 757 C CA . CYS A 1 96 ? 23.688 -12.682 -1.433 1.00 55.84 96 CYS A CA 1
ATOM 758 C C . CYS A 1 96 ? 22.513 -13.662 -1.493 1.00 55.84 96 CYS A C 1
ATOM 760 O O . CYS A 1 96 ? 22.543 -14.698 -0.835 1.00 55.84 96 CYS A O 1
ATOM 762 N N . ASN A 1 97 ? 21.477 -13.323 -2.259 1.00 62.59 97 ASN A N 1
ATOM 763 C CA . ASN A 1 97 ? 20.347 -14.217 -2.478 1.00 62.59 97 ASN A CA 1
ATOM 764 C C . ASN A 1 97 ? 20.700 -15.223 -3.586 1.00 62.59 97 ASN A C 1
ATOM 766 O O . ASN A 1 97 ? 21.113 -14.798 -4.670 1.00 62.59 97 ASN A O 1
ATOM 770 N N . PRO A 1 98 ? 20.560 -16.537 -3.339 1.00 70.69 98 PRO A N 1
ATOM 771 C CA . PRO A 1 98 ? 20.832 -17.548 -4.349 1.00 70.69 98 PRO A CA 1
ATOM 772 C C . PRO A 1 98 ? 19.814 -17.453 -5.489 1.00 70.69 98 PRO A C 1
ATOM 774 O O . PRO A 1 98 ? 18.661 -17.055 -5.292 1.00 70.69 98 PRO A O 1
ATOM 777 N N . PHE A 1 99 ? 20.255 -17.817 -6.690 1.00 78.75 99 PHE A N 1
ATOM 778 C CA . PHE A 1 99 ? 19.426 -17.878 -7.886 1.00 78.75 99 PHE A CA 1
ATOM 779 C C . PHE A 1 99 ? 19.902 -19.003 -8.808 1.00 78.75 99 PHE A C 1
ATOM 781 O O . PHE A 1 99 ? 21.088 -19.330 -8.841 1.00 78.75 99 PHE A O 1
ATOM 788 N N . VAL A 1 100 ? 18.975 -19.579 -9.567 1.00 85.56 100 VAL A N 1
ATOM 789 C CA . VAL A 1 100 ? 19.245 -20.605 -10.572 1.00 85.56 100 VAL A CA 1
ATOM 790 C C . VAL A 1 100 ? 19.949 -19.951 -11.757 1.00 85.56 100 VAL A C 1
ATOM 792 O O . VAL A 1 100 ? 19.405 -19.057 -12.412 1.00 85.56 100 VAL A O 1
ATOM 795 N N . SER A 1 101 ? 21.187 -20.369 -12.000 1.00 86.75 101 SER A N 1
ATOM 796 C CA . SER A 1 101 ? 22.073 -19.835 -13.041 1.00 86.75 101 SER A CA 1
ATOM 797 C C . SER A 1 101 ? 22.399 -20.843 -14.144 1.00 86.75 101 SER A C 1
ATOM 799 O O . SER A 1 101 ? 23.129 -20.504 -15.072 1.00 86.75 101 SER A O 1
ATOM 801 N N . THR A 1 102 ? 21.859 -22.058 -14.048 1.00 89.69 102 THR A N 1
ATOM 802 C CA . THR A 1 102 ? 22.098 -23.179 -14.962 1.00 89.69 102 THR A CA 1
ATOM 803 C C . THR A 1 102 ? 20.783 -23.681 -15.543 1.00 89.69 102 THR A C 1
ATOM 805 O O . THR A 1 102 ? 19.748 -23.594 -14.884 1.00 89.69 102 THR A O 1
ATOM 808 N N . CYS A 1 103 ? 20.826 -24.216 -16.761 1.00 87.62 103 CYS A N 1
ATOM 809 C CA . CYS A 1 103 ? 19.674 -24.831 -17.417 1.00 87.62 103 CYS A CA 1
ATOM 810 C C . CYS A 1 103 ? 19.531 -26.314 -17.069 1.00 87.62 103 CYS A C 1
ATOM 812 O O . CYS A 1 103 ? 20.495 -26.953 -16.640 1.00 87.62 103 CYS A O 1
ATOM 814 N N . ASP A 1 104 ? 18.339 -26.863 -17.305 1.00 87.81 104 ASP A N 1
ATOM 815 C CA . ASP A 1 104 ? 18.129 -28.307 -17.292 1.00 87.81 104 ASP A CA 1
ATOM 816 C C . ASP A 1 104 ? 19.016 -28.973 -18.372 1.00 87.81 104 ASP A C 1
ATOM 818 O O . ASP A 1 104 ? 19.112 -28.445 -19.488 1.00 87.81 104 ASP A O 1
ATOM 822 N N . PRO A 1 105 ? 19.660 -30.126 -18.093 1.00 86.81 105 PRO A N 1
ATOM 823 C CA . PRO A 1 105 ? 20.541 -30.809 -19.045 1.00 86.81 105 PRO A CA 1
ATOM 824 C C . PRO A 1 105 ? 19.900 -31.136 -20.402 1.00 86.81 105 PRO A C 1
ATOM 826 O O . PRO A 1 105 ? 20.611 -31.299 -21.392 1.00 86.81 105 PRO A O 1
ATOM 829 N N . SER A 1 106 ? 18.568 -31.217 -20.477 1.00 87.38 106 SER A N 1
ATOM 830 C CA . SER A 1 106 ? 17.832 -31.400 -21.736 1.00 87.38 106 SER A CA 1
ATOM 831 C C . SER A 1 106 ? 17.970 -30.227 -22.719 1.00 87.38 106 SER A C 1
ATOM 833 O O . SER A 1 106 ? 17.733 -30.408 -23.913 1.00 87.38 106 SER A O 1
ATOM 835 N N . TRP A 1 107 ? 18.401 -29.053 -22.247 1.00 83.50 107 TRP A N 1
ATOM 836 C CA . TRP A 1 107 ? 18.596 -27.834 -23.040 1.00 83.50 107 TRP A CA 1
ATOM 837 C C . TRP A 1 107 ? 20.062 -27.568 -23.415 1.00 83.50 107 TRP A C 1
ATOM 839 O O . TRP A 1 107 ? 20.373 -26.491 -23.936 1.00 83.50 107 TRP A O 1
ATOM 849 N N . ALA A 1 108 ? 20.957 -28.534 -23.184 1.00 83.25 108 ALA A N 1
ATOM 850 C CA . ALA A 1 108 ? 22.381 -28.400 -23.471 1.00 83.25 108 ALA A CA 1
ATOM 851 C C . ALA A 1 108 ? 22.651 -28.102 -24.962 1.00 83.25 108 ALA A C 1
ATOM 853 O O . ALA A 1 108 ? 22.193 -28.816 -25.856 1.00 83.25 108 ALA A O 1
ATOM 854 N N . GLY A 1 109 ? 23.418 -27.046 -25.236 1.00 84.25 109 GLY A N 1
ATOM 855 C CA . GLY A 1 109 ? 23.788 -26.593 -26.578 1.00 84.25 109 GLY A CA 1
ATOM 856 C C . GLY A 1 109 ? 22.736 -25.730 -27.285 1.00 84.25 109 GLY A C 1
ATOM 857 O O . GLY A 1 109 ? 22.908 -25.412 -28.463 1.00 84.25 109 GLY A O 1
ATOM 858 N N . THR A 1 110 ? 21.655 -25.339 -26.604 1.00 89.94 110 THR A N 1
ATOM 859 C CA . THR A 1 110 ? 20.628 -24.449 -27.170 1.00 89.94 110 THR A CA 1
ATOM 860 C C . THR A 1 110 ? 21.009 -22.970 -27.053 1.00 89.94 110 THR A C 1
ATOM 862 O O . THR A 1 110 ? 21.758 -22.554 -26.168 1.00 89.94 110 THR A O 1
ATOM 865 N N . GLU A 1 111 ? 20.440 -22.130 -27.924 1.00 89.94 111 GLU A N 1
ATOM 866 C CA . GLU A 1 111 ? 20.605 -20.670 -27.832 1.00 89.94 111 GLU A CA 1
ATOM 867 C C . GLU A 1 111 ? 20.056 -20.115 -26.504 1.00 89.94 111 GLU A C 1
ATOM 869 O O . GLU A 1 111 ? 20.613 -19.173 -25.943 1.00 89.94 111 GLU A O 1
ATOM 874 N N . THR A 1 112 ? 19.014 -20.742 -25.950 1.00 85.50 112 THR A N 1
ATOM 875 C CA . THR A 1 112 ? 18.429 -20.380 -24.651 1.00 85.50 112 THR A CA 1
ATOM 876 C C . THR A 1 112 ? 19.408 -20.603 -23.497 1.00 85.50 112 THR A C 1
ATOM 878 O O . THR A 1 112 ? 19.504 -19.751 -22.616 1.00 85.50 112 THR A O 1
ATOM 881 N N . GLU A 1 113 ? 20.195 -21.683 -23.517 1.00 89.69 113 GLU A N 1
ATOM 882 C CA . GLU A 1 113 ? 21.261 -21.909 -22.531 1.00 89.69 113 GLU A CA 1
ATOM 883 C C . GLU A 1 113 ? 22.362 -20.846 -22.643 1.00 89.69 113 GLU A C 1
ATOM 885 O O . GLU A 1 113 ? 22.793 -20.265 -21.643 1.00 89.69 113 GLU A O 1
ATOM 890 N N . ARG A 1 114 ? 22.767 -20.507 -23.872 1.00 89.50 114 ARG A N 1
ATOM 891 C CA . ARG A 1 114 ? 23.758 -19.452 -24.113 1.00 89.50 114 ARG A CA 1
ATOM 892 C C . ARG A 1 114 ? 23.278 -18.093 -23.594 1.00 89.50 114 ARG A C 1
ATOM 894 O O . ARG A 1 114 ? 24.057 -17.356 -22.988 1.00 89.50 114 ARG A O 1
ATOM 901 N N . LEU A 1 115 ? 21.999 -17.768 -23.794 1.00 87.81 115 LEU A N 1
ATOM 902 C CA . LEU A 1 115 ? 21.383 -16.539 -23.292 1.00 87.81 115 LEU A CA 1
ATOM 903 C C . LEU A 1 115 ? 21.240 -16.549 -21.764 1.00 87.81 115 LEU A C 1
ATOM 905 O O . LEU A 1 115 ? 21.617 -15.560 -21.129 1.00 87.81 115 LEU A O 1
ATOM 909 N N . CYS A 1 116 ? 20.842 -17.679 -21.170 1.00 88.00 116 CYS A N 1
ATOM 910 C CA . CYS A 1 116 ? 20.841 -17.898 -19.719 1.00 88.00 116 CYS A CA 1
ATOM 911 C C . CYS A 1 116 ? 22.220 -17.593 -19.102 1.00 88.00 116 CYS A C 1
ATOM 913 O O . CYS A 1 116 ? 22.332 -16.939 -18.060 1.00 88.00 116 CYS A O 1
ATOM 915 N N . LEU A 1 117 ? 23.298 -17.955 -19.803 1.00 90.12 117 LEU A N 1
ATOM 916 C CA . LEU A 1 117 ? 24.669 -17.707 -19.364 1.00 90.12 117 LEU A CA 1
ATOM 917 C C . LEU A 1 117 ? 25.209 -16.294 -19.679 1.00 90.12 117 LEU A C 1
ATOM 919 O O . LEU A 1 117 ? 26.208 -15.881 -19.081 1.00 90.12 117 LEU A O 1
ATOM 923 N N . SER A 1 118 ? 24.534 -15.504 -20.513 1.00 88.81 118 SER A N 1
ATOM 924 C CA . SER A 1 118 ? 25.087 -14.245 -21.036 1.00 88.81 118 SER A CA 1
ATOM 925 C C . SER A 1 118 ? 24.867 -13.000 -20.168 1.00 88.81 118 SER A C 1
ATOM 927 O O . SER A 1 118 ? 25.726 -12.119 -20.159 1.00 88.81 118 SER A O 1
ATOM 929 N N . TYR A 1 119 ? 23.762 -12.907 -19.421 1.00 82.12 119 TYR A N 1
ATOM 930 C CA . TYR A 1 119 ? 23.428 -11.700 -18.654 1.00 82.12 119 TYR A CA 1
ATOM 931 C C . TYR A 1 119 ? 22.701 -12.006 -17.344 1.00 82.12 119 TYR A C 1
ATOM 933 O O . TYR A 1 119 ? 22.233 -13.120 -17.120 1.00 82.12 119 TYR A O 1
ATOM 941 N N . GLN A 1 120 ? 22.613 -11.008 -16.465 1.00 81.44 120 GLN A N 1
ATOM 942 C CA . GLN A 1 120 ? 21.903 -11.103 -15.192 1.00 81.44 120 GLN A CA 1
ATOM 943 C C . GLN A 1 120 ? 20.766 -10.079 -15.161 1.00 81.44 120 GLN A C 1
ATOM 945 O O . GLN A 1 120 ? 21.001 -8.877 -15.220 1.00 81.44 120 GLN A O 1
ATOM 950 N N . SER A 1 121 ? 19.536 -10.569 -15.056 1.00 77.38 121 SER A N 1
ATOM 951 C CA . SER A 1 121 ? 18.309 -9.785 -14.910 1.00 77.38 121 SER A CA 1
ATOM 952 C C . SER A 1 121 ? 17.335 -10.618 -14.090 1.00 77.38 121 SER A C 1
ATOM 954 O O . SER A 1 121 ? 16.474 -11.306 -14.631 1.00 77.38 121 SER A O 1
ATOM 956 N N . VAL A 1 122 ? 17.565 -10.650 -12.778 1.00 78.81 122 VAL A N 1
ATOM 957 C CA . VAL A 1 122 ? 16.941 -11.652 -11.910 1.00 78.81 122 VAL A CA 1
ATOM 958 C C . VAL A 1 122 ? 15.424 -11.550 -11.968 1.00 78.81 122 VAL A C 1
ATOM 960 O O . VAL A 1 122 ? 14.856 -10.477 -11.748 1.00 78.81 122 VAL A O 1
ATOM 963 N N . VAL A 1 123 ? 14.785 -12.680 -12.250 1.00 79.00 123 VAL A N 1
ATOM 964 C CA . VAL A 1 123 ? 13.330 -12.819 -12.237 1.00 79.00 123 VAL A CA 1
ATOM 965 C C . VAL A 1 123 ? 12.930 -13.789 -11.146 1.00 79.00 123 VAL A C 1
ATOM 967 O O . VAL A 1 123 ? 13.587 -14.810 -10.939 1.00 79.00 123 VAL A O 1
ATOM 970 N N . ASN A 1 124 ? 11.851 -13.464 -10.448 1.00 74.50 124 ASN A N 1
ATOM 971 C CA . ASN A 1 124 ? 11.274 -14.358 -9.466 1.00 74.50 124 ASN A CA 1
ATOM 972 C C . ASN A 1 124 ? 9.985 -14.990 -9.983 1.00 74.50 124 ASN A C 1
ATOM 974 O O . ASN A 1 124 ? 9.091 -14.286 -10.464 1.00 74.50 124 ASN A O 1
ATOM 978 N N . VAL A 1 125 ? 9.894 -16.309 -9.831 1.00 67.00 125 VAL A N 1
ATOM 979 C CA . VAL A 1 125 ? 8.709 -17.107 -10.141 1.00 67.00 125 VAL A CA 1
ATOM 980 C C . VAL A 1 125 ? 8.407 -18.001 -8.947 1.00 67.00 125 VAL A C 1
ATOM 982 O O . VAL A 1 125 ? 9.232 -18.823 -8.563 1.00 67.00 125 VAL A O 1
ATOM 985 N N . TYR A 1 126 ? 7.235 -17.816 -8.331 1.00 65.38 126 TYR A N 1
ATOM 986 C CA . TYR A 1 126 ? 6.766 -18.611 -7.185 1.00 65.38 126 TYR A CA 1
ATOM 987 C C . TYR A 1 126 ? 7.806 -18.784 -6.053 1.00 65.38 126 TYR A C 1
ATOM 989 O O . TYR A 1 126 ? 7.873 -19.838 -5.427 1.00 65.38 126 TYR A O 1
ATOM 997 N N . GLY A 1 127 ? 8.624 -17.756 -5.778 1.00 63.59 127 GLY A N 1
ATOM 998 C CA . GLY A 1 127 ? 9.650 -17.799 -4.726 1.00 63.59 127 GLY A CA 1
ATOM 999 C C . GLY A 1 127 ? 11.021 -18.320 -5.176 1.00 63.59 127 GLY A C 1
ATOM 1000 O O . GLY A 1 127 ? 11.985 -18.199 -4.427 1.00 63.59 127 GLY A O 1
ATOM 1001 N N . VAL A 1 128 ? 11.162 -18.788 -6.420 1.00 74.69 128 VAL A N 1
ATOM 1002 C CA . VAL A 1 128 ? 12.446 -19.198 -7.009 1.00 74.69 128 VAL A CA 1
ATOM 1003 C C . VAL A 1 128 ? 13.046 -18.052 -7.820 1.00 74.69 128 VAL A C 1
ATOM 1005 O O . VAL A 1 128 ? 12.407 -17.491 -8.710 1.00 74.69 128 VAL A O 1
ATOM 1008 N N . ASN A 1 129 ? 14.289 -17.688 -7.503 1.00 81.62 129 ASN A N 1
ATOM 1009 C CA . ASN A 1 129 ? 15.039 -16.679 -8.246 1.00 81.62 129 ASN A CA 1
ATOM 1010 C C . ASN A 1 129 ? 15.760 -17.334 -9.423 1.00 81.62 129 ASN A C 1
ATOM 1012 O O . ASN A 1 129 ? 16.588 -18.217 -9.217 1.00 81.62 129 ASN A O 1
ATOM 1016 N N . TYR A 1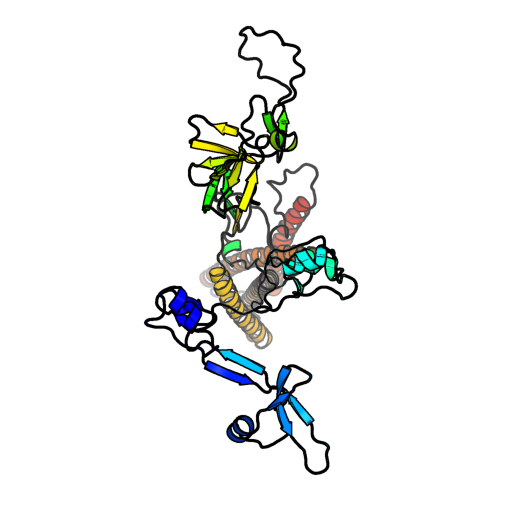 130 ? 15.513 -16.855 -10.635 1.00 86.06 130 TYR A N 1
ATOM 1017 C CA . TYR A 1 130 ? 16.254 -17.220 -11.839 1.00 86.06 130 TYR A CA 1
ATOM 1018 C C . TYR A 1 130 ? 17.173 -16.077 -12.244 1.00 86.06 130 TYR A C 1
ATOM 1020 O O . TYR A 1 130 ? 16.809 -14.907 -12.122 1.00 86.06 130 TYR A O 1
ATOM 1028 N N . ARG A 1 131 ? 18.366 -16.395 -12.753 1.00 86.44 131 ARG A N 1
ATOM 1029 C CA . ARG A 1 131 ? 19.361 -15.394 -13.169 1.00 86.44 131 ARG A CA 1
ATOM 1030 C C . ARG A 1 131 ? 18.816 -14.397 -14.191 1.00 86.44 131 ARG A C 1
ATOM 1032 O O . ARG A 1 131 ? 19.175 -13.221 -14.135 1.00 86.44 131 ARG A O 1
ATOM 1039 N N . ASN A 1 132 ? 18.013 -14.885 -15.128 1.00 88.19 132 ASN A N 1
ATOM 1040 C CA . ASN A 1 132 ? 17.338 -14.131 -16.175 1.00 88.19 132 ASN A CA 1
ATOM 1041 C C . ASN A 1 132 ? 16.113 -14.923 -16.694 1.00 88.19 132 ASN A C 1
ATOM 1043 O O . ASN A 1 132 ? 15.935 -16.086 -16.307 1.00 88.19 132 ASN A O 1
ATOM 1047 N N . PRO A 1 133 ? 15.246 -14.316 -17.526 1.00 85.25 133 PRO A N 1
ATOM 1048 C CA . PRO A 1 133 ? 14.089 -14.994 -18.110 1.00 85.25 133 PRO A CA 1
ATOM 1049 C C . PRO A 1 133 ? 14.436 -16.266 -18.894 1.00 85.25 133 PRO A C 1
ATOM 1051 O O . PRO A 1 133 ? 13.670 -17.222 -18.880 1.00 85.25 133 PRO A O 1
ATOM 1054 N N . GLU A 1 134 ? 15.585 -16.324 -19.558 1.00 89.19 134 GLU A N 1
ATOM 1055 C CA . GLU A 1 134 ? 15.992 -17.479 -20.359 1.00 89.19 134 GLU A CA 1
ATOM 1056 C C . GLU A 1 134 ? 16.407 -18.654 -19.474 1.00 89.19 134 GLU A C 1
ATOM 1058 O O . GLU A 1 134 ? 16.074 -19.792 -19.797 1.00 89.19 134 GLU A O 1
ATOM 1063 N N . CYS A 1 135 ? 17.026 -18.389 -18.318 1.00 88.44 135 CYS A N 1
ATOM 1064 C CA . CYS A 1 135 ? 17.269 -19.401 -17.294 1.00 88.44 135 CYS A CA 1
ATOM 1065 C C . CYS A 1 135 ? 15.965 -19.954 -16.713 1.00 88.44 135 CYS A C 1
ATOM 1067 O O . CYS A 1 135 ? 15.897 -21.130 -16.385 1.00 88.44 135 CYS A O 1
ATOM 1069 N N . MET A 1 136 ? 14.920 -19.135 -16.596 1.00 87.31 136 MET A N 1
ATOM 1070 C CA . MET A 1 136 ? 13.594 -19.604 -16.180 1.00 87.31 136 MET A CA 1
ATOM 1071 C C . MET A 1 136 ? 12.987 -20.529 -17.250 1.00 87.31 136 MET A C 1
ATOM 1073 O O . MET A 1 136 ? 12.570 -21.644 -16.942 1.00 87.31 136 MET A O 1
ATOM 1077 N N . VAL A 1 137 ? 13.021 -20.115 -18.523 1.00 86.62 137 VAL A N 1
ATOM 1078 C CA . VAL A 1 137 ? 12.475 -20.912 -19.637 1.00 86.62 137 VAL A CA 1
ATOM 1079 C C . VAL A 1 137 ? 13.202 -22.249 -19.794 1.00 86.62 137 VAL A C 1
ATOM 1081 O O . VAL A 1 137 ? 12.550 -23.279 -19.945 1.00 86.62 137 VAL A O 1
ATOM 1084 N N . CYS A 1 138 ? 14.536 -22.268 -19.724 1.00 89.06 138 CYS A N 1
ATOM 1085 C CA . CYS A 1 138 ? 15.304 -23.509 -19.858 1.00 89.06 138 CYS A CA 1
ATOM 1086 C C . CYS A 1 138 ? 15.245 -24.424 -18.620 1.00 89.06 138 CYS A C 1
ATOM 1088 O O . CYS A 1 138 ? 15.806 -25.516 -18.644 1.00 89.06 138 CYS A O 1
ATOM 1090 N N . ASN A 1 139 ? 14.570 -23.996 -17.548 1.00 87.88 139 ASN A N 1
ATOM 1091 C CA . ASN A 1 139 ? 14.184 -24.839 -16.413 1.00 87.88 139 ASN A CA 1
ATOM 1092 C C . ASN A 1 139 ? 12.683 -25.188 -16.446 1.00 87.88 139 ASN A C 1
ATOM 1094 O O . ASN A 1 139 ? 12.115 -25.622 -15.449 1.00 87.88 139 ASN A O 1
ATOM 1098 N N . ASN A 1 140 ? 12.050 -25.038 -17.616 1.00 82.88 140 ASN A N 1
ATOM 1099 C CA . ASN A 1 140 ? 10.664 -25.407 -17.899 1.00 82.88 140 ASN A CA 1
ATOM 1100 C C . ASN A 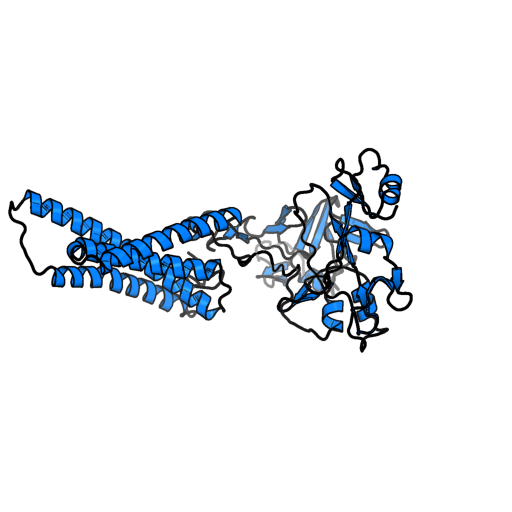1 140 ? 9.604 -24.609 -17.114 1.00 82.88 140 ASN A C 1
ATOM 1102 O O . ASN A 1 140 ? 8.434 -24.994 -17.077 1.00 82.88 140 ASN A O 1
ATOM 1106 N N . ASP A 1 141 ? 9.992 -23.466 -16.545 1.00 79.19 141 ASP A N 1
ATOM 1107 C CA . ASP A 1 141 ? 9.080 -22.550 -15.872 1.00 79.19 141 ASP A CA 1
ATOM 1108 C C . ASP A 1 141 ? 8.580 -21.484 -16.852 1.00 79.19 141 ASP A C 1
ATOM 1110 O O . ASP A 1 141 ? 9.334 -20.694 -17.416 1.00 79.19 141 ASP A O 1
ATOM 1114 N N . THR A 1 142 ? 7.265 -21.453 -17.066 1.00 67.25 142 THR A N 1
ATOM 1115 C CA . THR A 1 142 ? 6.588 -20.499 -17.960 1.00 67.25 142 THR A CA 1
ATOM 1116 C C . THR A 1 142 ? 5.458 -19.794 -17.217 1.00 67.25 142 THR A C 1
ATOM 1118 O O . THR A 1 142 ? 4.281 -19.879 -17.561 1.00 67.25 142 THR A O 1
ATOM 1121 N N . ALA A 1 143 ? 5.804 -19.104 -16.130 1.00 64.00 143 ALA A N 1
ATOM 1122 C CA . ALA A 1 143 ? 4.821 -18.360 -15.355 1.00 64.00 143 ALA A CA 1
ATOM 1123 C C . ALA A 1 143 ? 4.471 -17.012 -16.028 1.00 64.00 143 ALA A C 1
ATOM 1125 O O . ALA A 1 143 ? 5.373 -16.265 -16.413 1.00 64.00 143 ALA A O 1
ATOM 1126 N N . PRO A 1 144 ? 3.178 -16.644 -16.119 1.00 49.66 144 PRO A N 1
ATOM 1127 C CA . PRO A 1 144 ? 2.737 -15.377 -16.713 1.00 49.66 144 PRO A CA 1
ATOM 1128 C C . PRO A 1 144 ? 2.960 -14.150 -15.808 1.00 49.66 144 PRO A C 1
ATOM 1130 O O . PRO A 1 144 ? 2.799 -13.019 -16.258 1.00 49.66 144 PRO A O 1
ATOM 1133 N N . LEU A 1 145 ? 3.318 -14.349 -14.535 1.00 50.53 145 LEU A N 1
ATOM 1134 C CA . LEU A 1 145 ? 3.577 -13.287 -13.559 1.00 50.53 145 LEU A CA 1
ATOM 1135 C C . LEU A 1 145 ? 5.071 -13.249 -13.225 1.00 50.53 145 LEU A C 1
ATOM 1137 O O . LEU A 1 145 ? 5.524 -13.923 -12.306 1.00 50.53 145 LEU A O 1
ATOM 1141 N N . GLN A 1 146 ? 5.828 -12.458 -13.983 1.00 57.97 146 GLN A N 1
ATOM 1142 C CA . GLN A 1 146 ? 7.250 -12.223 -13.739 1.00 57.97 146 GLN A CA 1
ATOM 1143 C C . GLN A 1 146 ? 7.417 -10.975 -12.872 1.00 57.97 146 GLN A C 1
ATOM 1145 O O . GLN A 1 146 ? 7.018 -9.878 -13.267 1.00 57.97 146 GLN A O 1
ATOM 1150 N N . ILE A 1 147 ? 8.014 -11.129 -11.691 1.00 57.78 147 ILE A N 1
ATOM 1151 C CA . ILE A 1 147 ? 8.437 -9.992 -10.871 1.00 57.78 147 ILE A CA 1
ATOM 1152 C C . ILE A 1 147 ? 9.939 -9.818 -11.079 1.00 57.78 147 ILE A C 1
ATOM 1154 O O . ILE A 1 147 ? 10.719 -10.730 -10.808 1.00 57.78 147 ILE A O 1
ATOM 1158 N N . CYS A 1 148 ? 10.351 -8.646 -11.562 1.00 59.69 148 CYS A N 1
ATOM 1159 C CA . CYS A 1 148 ? 11.766 -8.300 -11.655 1.00 59.69 148 CYS A CA 1
ATOM 1160 C C . CYS A 1 148 ? 12.340 -8.099 -10.244 1.00 59.69 148 CYS A C 1
ATOM 1162 O O . CYS A 1 148 ? 11.855 -7.243 -9.498 1.00 59.69 148 CYS A O 1
ATOM 1164 N N . GLY A 1 149 ? 13.383 -8.852 -9.889 1.00 59.72 149 GLY A N 1
ATOM 1165 C CA . GLY A 1 149 ? 14.077 -8.755 -8.606 1.00 59.72 149 GLY A CA 1
ATOM 1166 C C . GLY A 1 149 ? 14.247 -10.092 -7.884 1.00 59.72 149 GLY A C 1
ATOM 1167 O O . GLY A 1 149 ? 13.813 -11.141 -8.348 1.00 59.72 149 GLY A O 1
ATOM 1168 N N . PHE A 1 150 ? 14.903 -10.040 -6.725 1.00 54.09 150 PHE A N 1
ATOM 1169 C CA . PHE A 1 150 ? 15.070 -11.195 -5.847 1.00 54.09 150 PHE A CA 1
ATOM 1170 C C . PHE A 1 150 ? 13.870 -11.341 -4.912 1.00 54.09 150 PHE A C 1
ATOM 1172 O O . PHE A 1 150 ? 13.508 -10.390 -4.216 1.00 54.09 150 PHE A O 1
ATOM 1179 N N . TYR A 1 151 ? 13.332 -12.551 -4.809 1.00 47.22 151 TYR A N 1
ATOM 1180 C CA . TYR A 1 151 ? 12.648 -12.986 -3.601 1.00 47.22 151 TYR A CA 1
ATOM 1181 C C . TYR A 1 151 ? 13.693 -13.087 -2.496 1.00 47.22 151 TYR A C 1
ATOM 1183 O O . TYR A 1 151 ? 14.654 -13.855 -2.585 1.00 47.22 151 TYR A O 1
ATOM 1191 N N . SER A 1 152 ? 13.552 -12.206 -1.513 1.00 42.81 152 SER A N 1
ATOM 1192 C CA . SER A 1 152 ? 14.396 -12.149 -0.331 1.00 42.81 152 SER A CA 1
ATOM 1193 C C . SER A 1 152 ? 13.578 -12.713 0.817 1.00 42.81 152 SER A C 1
ATOM 1195 O O . SER A 1 152 ? 12.651 -12.050 1.276 1.00 42.81 152 SER A O 1
ATOM 1197 N N . ASP A 1 153 ? 13.947 -13.892 1.320 1.00 36.66 153 ASP A N 1
ATOM 1198 C CA . ASP A 1 153 ? 13.372 -14.457 2.556 1.00 36.66 153 ASP A CA 1
ATOM 1199 C C . ASP A 1 153 ? 13.646 -13.575 3.794 1.00 36.66 153 ASP A C 1
ATOM 1201 O O . ASP A 1 153 ? 13.102 -13.774 4.878 1.00 36.66 153 ASP A O 1
ATOM 1205 N N . THR A 1 154 ? 14.461 -12.533 3.645 1.00 33.16 154 THR A N 1
ATOM 1206 C CA . THR A 1 154 ? 14.769 -11.539 4.675 1.00 33.16 154 THR A CA 1
ATOM 1207 C C . THR A 1 154 ? 13.936 -10.264 4.523 1.00 33.16 154 THR A C 1
ATOM 1209 O O . THR A 1 154 ? 14.456 -9.158 4.407 1.00 33.16 154 THR A O 1
ATOM 1212 N N . SER A 1 155 ? 12.612 -10.386 4.524 1.00 28.23 155 SER A N 1
ATOM 1213 C CA . SER A 1 155 ? 11.724 -9.441 5.222 1.00 28.23 155 SER A CA 1
ATOM 1214 C C . SER A 1 155 ? 10.296 -9.965 5.197 1.00 28.23 155 SER A C 1
ATOM 1216 O O . SER A 1 155 ? 9.573 -9.865 4.214 1.00 28.23 155 SER A O 1
ATOM 1218 N N . PHE A 1 156 ? 9.891 -10.481 6.347 1.00 31.08 156 PHE A N 1
ATOM 1219 C CA . PHE A 1 156 ? 8.528 -10.799 6.731 1.00 31.08 156 PHE A CA 1
ATOM 1220 C C . PHE A 1 156 ? 7.670 -9.519 6.812 1.00 31.08 156 PHE A C 1
ATOM 1222 O O . PHE A 1 156 ? 7.250 -9.152 7.896 1.00 31.08 156 PHE A O 1
ATOM 1229 N N . VAL A 1 157 ? 7.488 -8.788 5.706 1.00 31.61 157 VAL A N 1
ATOM 1230 C CA . VAL A 1 157 ? 6.414 -7.812 5.439 1.00 31.61 157 VAL A CA 1
ATOM 1231 C C . VAL A 1 157 ? 6.396 -7.592 3.922 1.00 31.61 157 VAL A C 1
ATOM 1233 O O . VAL A 1 157 ? 7.365 -7.093 3.351 1.00 31.61 157 VAL A O 1
ATOM 1236 N N . SER A 1 158 ? 5.277 -7.934 3.282 1.00 32.59 158 SER A N 1
ATOM 1237 C CA . SER A 1 158 ? 4.964 -7.622 1.883 1.00 32.59 158 SER A CA 1
ATOM 1238 C C . SER A 1 158 ? 5.435 -6.207 1.464 1.00 32.59 158 SER A C 1
ATOM 1240 O O . SER A 1 158 ? 5.334 -5.265 2.259 1.00 32.59 158 SER A O 1
ATOM 1242 N N . PRO A 1 159 ? 5.845 -5.961 0.198 1.00 36.81 159 PRO A N 1
ATOM 1243 C CA . PRO A 1 159 ? 6.167 -4.616 -0.317 1.00 36.81 159 PRO A CA 1
ATOM 1244 C C . PRO A 1 159 ? 5.025 -3.589 -0.172 1.00 36.81 159 PRO A C 1
ATOM 1246 O O . PRO A 1 159 ? 5.217 -2.404 -0.444 1.00 36.81 159 PRO A O 1
ATOM 1249 N N . ARG A 1 160 ? 3.848 -4.033 0.281 1.00 46.97 160 ARG A N 1
ATOM 1250 C CA . ARG A 1 160 ? 2.669 -3.236 0.611 1.00 46.97 160 ARG A CA 1
ATOM 1251 C C . ARG A 1 160 ? 2.718 -2.516 1.955 1.00 46.97 160 ARG A C 1
ATOM 1253 O O . ARG A 1 160 ? 1.763 -1.802 2.211 1.00 46.97 160 ARG A O 1
ATOM 1260 N N . GLY A 1 161 ? 3.758 -2.690 2.782 1.00 50.38 161 GLY A N 1
ATOM 1261 C CA . GLY A 1 161 ? 3.869 -2.163 4.154 1.00 50.38 161 GLY A CA 1
ATOM 1262 C C . GLY A 1 161 ? 3.132 -0.840 4.405 1.00 50.38 161 GLY A C 1
ATOM 1263 O O . GLY A 1 161 ? 3.698 0.246 4.259 1.00 50.38 161 GLY A O 1
ATOM 1264 N N . PHE A 1 162 ? 1.852 -0.940 4.771 1.00 60.91 162 PHE A N 1
ATOM 1265 C CA . PHE A 1 162 ? 0.995 0.212 4.992 1.00 60.91 162 PHE A CA 1
ATOM 1266 C C . PHE A 1 162 ? 1.354 0.812 6.343 1.00 60.91 162 PHE A C 1
ATOM 1268 O O . PHE A 1 162 ? 1.485 0.110 7.343 1.00 60.91 162 PHE A O 1
ATOM 1275 N N . SER A 1 163 ? 1.508 2.130 6.398 1.00 77.94 163 SER A N 1
ATOM 1276 C CA . SER A 1 163 ? 1.521 2.809 7.688 1.00 77.94 163 SER A CA 1
ATOM 1277 C C . SER A 1 163 ? 0.096 2.873 8.224 1.00 77.94 163 SER A C 1
ATOM 1279 O O . SER A 1 163 ? -0.837 3.089 7.456 1.00 77.94 163 SER A O 1
ATOM 1281 N N . PHE A 1 164 ? -0.069 2.804 9.545 1.00 84.44 164 PHE A N 1
ATOM 1282 C CA . PHE A 1 164 ? -1.335 3.114 10.214 1.00 84.44 164 PHE A CA 1
ATOM 1283 C C . PHE A 1 164 ? -1.867 4.513 9.848 1.00 84.44 164 PHE A C 1
ATOM 1285 O O . PHE A 1 164 ? -3.067 4.761 9.860 1.00 84.44 164 PHE A O 1
ATOM 1292 N N . SER A 1 165 ? -0.984 5.413 9.409 1.00 83.19 165 SER A N 1
ATOM 1293 C CA . SER A 1 165 ? -1.341 6.724 8.856 1.00 83.19 165 SER A CA 1
ATOM 1294 C C . SER A 1 165 ? -2.274 6.657 7.637 1.00 83.19 165 SER A C 1
ATOM 1296 O O . SER A 1 165 ? -2.902 7.663 7.312 1.00 83.19 165 SER A O 1
ATOM 1298 N N . ILE A 1 166 ? -2.402 5.500 6.971 1.00 79.62 166 ILE A N 1
ATOM 1299 C CA . ILE A 1 166 ? -3.347 5.297 5.863 1.00 79.62 166 ILE A CA 1
ATOM 1300 C C . ILE A 1 166 ? -4.803 5.509 6.282 1.00 79.62 166 ILE A C 1
ATOM 1302 O O . ILE A 1 166 ? -5.604 5.968 5.474 1.00 79.62 166 ILE A O 1
ATOM 1306 N N . LEU A 1 167 ? -5.139 5.266 7.555 1.00 81.00 167 LEU A N 1
ATOM 1307 C CA . LEU A 1 167 ? -6.480 5.528 8.083 1.00 81.00 167 LEU A CA 1
ATOM 1308 C C . LEU A 1 167 ? -6.852 7.012 8.064 1.00 81.00 167 LEU A C 1
ATOM 1310 O O . LEU A 1 167 ? -8.029 7.348 7.994 1.00 81.00 167 LEU A O 1
ATOM 1314 N N . MET A 1 168 ? -5.851 7.892 8.113 1.00 78.75 168 MET A N 1
ATOM 1315 C CA . MET A 1 168 ? -6.028 9.345 8.130 1.00 78.75 168 MET A CA 1
ATOM 1316 C C . MET A 1 168 ? -5.746 9.978 6.763 1.00 78.75 168 MET A C 1
ATOM 1318 O O . MET A 1 168 ? -5.644 11.201 6.646 1.00 78.75 168 MET A O 1
ATOM 1322 N N . ASP A 1 169 ? -5.611 9.172 5.709 1.00 76.94 169 ASP A N 1
ATOM 1323 C CA . ASP A 1 169 ? -5.363 9.663 4.361 1.00 76.94 169 ASP A CA 1
ATOM 1324 C C . ASP A 1 169 ? -6.655 10.153 3.693 1.00 76.94 169 ASP A C 1
ATOM 1326 O O . ASP A 1 169 ? -7.147 9.542 2.753 1.00 76.94 169 ASP A O 1
ATOM 1330 N N . VAL A 1 170 ? -7.203 11.267 4.187 1.00 69.75 170 VAL A N 1
ATOM 1331 C CA . VAL A 1 170 ? -8.500 11.833 3.756 1.00 69.75 170 VAL A CA 1
ATOM 1332 C C . VAL A 1 170 ? -8.329 13.045 2.817 1.00 69.75 170 VAL A C 1
ATOM 1334 O O . VAL A 1 170 ? -9.287 13.513 2.212 1.00 69.75 170 VAL A O 1
ATOM 1337 N N . SER A 1 171 ? -7.108 13.574 2.657 1.00 67.44 171 SER A N 1
ATOM 1338 C CA . SER A 1 171 ? -6.872 14.821 1.907 1.00 67.44 171 SER A CA 1
ATOM 1339 C C . SER A 1 171 ? -6.794 14.612 0.382 1.00 67.44 171 SER A C 1
ATOM 1341 O O . SER A 1 171 ? -5.830 13.989 -0.074 1.00 67.44 171 SER A O 1
ATOM 1343 N N . PRO A 1 172 ? -7.694 15.223 -0.423 1.00 65.50 172 PRO A N 1
ATOM 1344 C CA . PRO A 1 172 ? -7.720 15.089 -1.889 1.00 65.50 172 PRO A CA 1
ATOM 1345 C C . PRO A 1 172 ? -6.506 15.697 -2.598 1.00 65.50 172 PRO A C 1
ATOM 1347 O O . PRO A 1 172 ? -6.271 15.407 -3.765 1.00 65.50 172 PRO A O 1
ATOM 1350 N N . SER A 1 173 ? -5.690 16.483 -1.890 1.00 62.41 173 SER A N 1
ATOM 1351 C CA . SER A 1 173 ? -4.513 17.182 -2.431 1.00 62.41 173 SER A CA 1
ATOM 1352 C C . SER A 1 173 ? -3.467 16.285 -3.115 1.00 62.41 173 SER A C 1
ATOM 1354 O O . SER A 1 173 ? -2.591 16.795 -3.805 1.00 62.41 173 SER A O 1
ATOM 1356 N N . ALA A 1 174 ? -3.533 14.964 -2.924 1.00 59.00 174 ALA A N 1
ATOM 1357 C CA . ALA A 1 174 ? -2.587 13.985 -3.462 1.00 59.00 174 ALA A CA 1
ATOM 1358 C C . ALA A 1 174 ? -3.199 12.998 -4.485 1.00 59.00 174 ALA A C 1
ATOM 1360 O O . ALA A 1 174 ? -2.503 12.062 -4.885 1.00 59.00 174 ALA A O 1
ATOM 1361 N N . GLY A 1 175 ? -4.461 13.192 -4.892 1.00 70.44 175 GLY A N 1
ATOM 1362 C CA . GLY A 1 175 ? -5.238 12.277 -5.746 1.00 70.44 175 GLY A CA 1
ATOM 1363 C C . GLY A 1 175 ? -6.305 11.492 -4.969 1.00 70.44 175 GLY A C 1
ATOM 1364 O O . GLY A 1 175 ? -6.361 11.588 -3.744 1.00 70.44 175 GLY A O 1
ATOM 1365 N N . ASN A 1 176 ? -7.151 10.721 -5.666 1.00 71.44 176 ASN A N 1
ATOM 1366 C CA . ASN A 1 176 ? -8.282 9.976 -5.073 1.00 71.44 176 ASN A CA 1
ATOM 1367 C C . ASN A 1 176 ? -7.913 8.582 -4.532 1.00 71.44 176 ASN A C 1
ATOM 1369 O O . ASN A 1 176 ? -8.682 7.999 -3.767 1.00 71.44 176 ASN A O 1
ATOM 1373 N N . ILE A 1 177 ? -6.740 8.061 -4.902 1.00 70.00 177 ILE A N 1
ATOM 1374 C CA . ILE A 1 177 ? -6.283 6.721 -4.518 1.00 70.00 177 ILE A CA 1
ATOM 1375 C C . ILE A 1 177 ? -5.607 6.771 -3.153 1.00 70.00 177 ILE A C 1
ATOM 1377 O O . ILE A 1 177 ? -4.657 7.521 -2.925 1.00 70.00 177 ILE A O 1
ATOM 1381 N N . VAL A 1 178 ? -6.076 5.926 -2.246 1.00 75.56 178 VAL A N 1
ATOM 1382 C CA . VAL A 1 178 ? -5.638 5.906 -0.851 1.00 75.56 178 VAL A CA 1
ATOM 1383 C C . VAL A 1 178 ? -4.266 5.254 -0.724 1.00 75.56 178 VAL A C 1
ATOM 1385 O O . VAL A 1 178 ? -3.978 4.218 -1.324 1.00 75.56 178 VAL A O 1
ATOM 1388 N N . GLY A 1 179 ? -3.388 5.870 0.068 1.00 69.62 179 GLY A N 1
ATOM 1389 C CA . GLY A 1 179 ? -2.027 5.387 0.295 1.00 69.62 179 GLY A CA 1
ATOM 1390 C C . GLY A 1 179 ? -1.061 5.645 -0.859 1.00 69.62 179 GLY A C 1
ATOM 1391 O O . GLY A 1 179 ? 0.125 5.319 -0.741 1.00 69.62 179 GLY A O 1
ATOM 1392 N N . LYS A 1 180 ? -1.523 6.291 -1.932 1.00 71.38 180 LYS A N 1
ATOM 1393 C CA . LYS A 1 180 ? -0.683 6.757 -3.029 1.00 71.38 180 LYS A CA 1
ATOM 1394 C C . LYS A 1 180 ? -0.740 8.276 -3.143 1.00 71.38 180 LYS A C 1
ATOM 1396 O O . LYS A 1 180 ? -1.680 8.927 -2.703 1.00 71.38 180 LYS A O 1
ATOM 1401 N N . LYS A 1 181 ? 0.316 8.846 -3.705 1.00 71.38 181 LYS A N 1
ATOM 1402 C CA . LYS A 1 181 ? 0.402 10.253 -4.070 1.00 71.38 181 LYS A CA 1
ATOM 1403 C C . LYS A 1 181 ? 0.727 10.347 -5.550 1.00 71.38 181 LYS A C 1
ATOM 1405 O O . LYS A 1 181 ? 1.663 9.696 -6.019 1.00 71.38 181 LYS A O 1
ATOM 1410 N N . GLN A 1 182 ? -0.020 11.191 -6.248 1.00 74.12 182 GLN A N 1
ATOM 1411 C CA . GLN A 1 182 ? 0.325 11.616 -7.591 1.00 74.12 182 GLN A CA 1
ATOM 1412 C C . GLN A 1 182 ? 1.613 12.452 -7.549 1.00 74.12 182 GLN A C 1
ATOM 1414 O O . GLN A 1 182 ? 1.712 13.437 -6.812 1.00 74.12 182 GLN A O 1
ATOM 1419 N N . ARG A 1 183 ? 2.639 12.006 -8.281 1.00 73.94 183 ARG A N 1
ATOM 1420 C CA . ARG A 1 183 ? 3.956 12.656 -8.319 1.00 73.94 183 ARG A CA 1
ATOM 1421 C C . ARG A 1 183 ? 4.090 13.710 -9.412 1.00 73.94 183 ARG A C 1
ATOM 1423 O O . ARG A 1 183 ? 4.828 14.665 -9.197 1.00 73.94 183 ARG A O 1
ATOM 1430 N N . CYS A 1 184 ? 3.431 13.494 -10.542 1.00 79.94 184 CYS A N 1
ATOM 1431 C CA . CYS A 1 184 ? 3.512 14.335 -11.733 1.00 79.94 184 CYS A CA 1
ATOM 1432 C C . CYS A 1 184 ? 2.120 14.836 -12.120 1.00 79.94 184 CYS A C 1
ATOM 1434 O O . CYS A 1 184 ? 1.122 14.208 -11.748 1.00 79.94 184 CYS A O 1
ATOM 1436 N N . ASP A 1 185 ? 2.056 15.937 -12.862 1.00 81.06 185 ASP A N 1
ATOM 1437 C CA . ASP A 1 185 ? 0.789 16.566 -13.228 1.00 81.06 185 ASP A CA 1
ATOM 1438 C C . ASP A 1 185 ? -0.002 15.715 -14.240 1.00 81.06 185 ASP A C 1
ATOM 1440 O O . ASP A 1 185 ? 0.452 14.675 -14.731 1.00 81.06 185 ASP A O 1
ATOM 1444 N N . PHE A 1 186 ? -1.254 16.098 -14.502 1.00 75.12 186 PHE A N 1
ATOM 1445 C CA . PHE A 1 186 ? -2.112 15.361 -15.429 1.00 75.12 186 PHE A CA 1
ATOM 1446 C C . PHE A 1 186 ? -1.506 15.369 -16.843 1.00 75.12 186 PHE A C 1
ATOM 1448 O O . PHE A 1 186 ? -1.216 16.431 -17.384 1.00 75.12 186 PHE A O 1
ATOM 1455 N N . GLY A 1 187 ? -1.322 14.187 -17.439 1.00 75.69 187 GLY A N 1
ATOM 1456 C CA . GLY A 1 187 ? -0.675 14.034 -18.749 1.00 75.69 187 GLY A CA 1
ATOM 1457 C C . GLY A 1 187 ? 0.847 13.863 -18.704 1.00 75.69 187 GLY A C 1
ATOM 1458 O O . GLY A 1 187 ? 1.460 13.675 -19.749 1.00 75.69 187 GLY A O 1
ATOM 1459 N N . GLU A 1 188 ? 1.470 13.864 -17.526 1.00 84.12 188 GLU A N 1
ATOM 1460 C CA . GLU A 1 188 ? 2.885 13.513 -17.366 1.00 84.12 188 GLU A CA 1
ATOM 1461 C C . GLU A 1 188 ? 3.067 12.047 -16.950 1.00 84.12 188 GLU A C 1
ATOM 1463 O O . GLU A 1 188 ? 2.101 11.363 -16.639 1.00 84.12 188 GLU A O 1
ATOM 1468 N N . LEU A 1 189 ? 4.296 11.532 -16.958 1.00 80.75 189 LEU A N 1
ATOM 1469 C CA . LEU A 1 189 ? 4.685 10.223 -16.447 1.00 80.75 189 LEU A CA 1
ATOM 1470 C C . LEU A 1 189 ? 5.995 10.332 -15.667 1.00 80.75 189 LEU A C 1
ATOM 1472 O O . LEU A 1 189 ? 6.962 10.919 -16.157 1.00 80.75 189 LEU A O 1
ATOM 1476 N N . TYR A 1 190 ? 6.059 9.750 -14.469 1.00 79.31 190 TYR A N 1
ATOM 1477 C CA . TYR A 1 190 ? 7.303 9.728 -13.700 1.00 79.31 190 TYR A CA 1
ATOM 1478 C C . TYR A 1 190 ? 8.322 8.741 -14.288 1.00 79.31 190 TYR A C 1
ATOM 1480 O O . TYR A 1 190 ? 8.085 7.532 -14.324 1.00 79.31 190 TYR A O 1
ATOM 1488 N N . ASP A 1 191 ? 9.483 9.253 -14.689 1.00 79.44 191 ASP A N 1
ATOM 1489 C CA . ASP A 1 191 ? 10.620 8.478 -15.176 1.00 79.44 191 ASP A CA 1
ATOM 1490 C C . ASP A 1 191 ? 11.570 8.118 -14.013 1.00 79.44 191 ASP A C 1
ATOM 1492 O O . ASP A 1 191 ? 12.218 9.005 -13.444 1.00 79.44 191 ASP A O 1
ATOM 1496 N N . PRO A 1 192 ? 11.709 6.828 -13.647 1.00 67.81 192 PRO A N 1
ATOM 1497 C CA . PRO A 1 192 ? 12.571 6.408 -12.544 1.00 67.81 192 PRO A CA 1
ATOM 1498 C C . PRO A 1 192 ? 14.075 6.484 -12.864 1.00 67.81 192 PRO A C 1
ATOM 1500 O O . PRO A 1 192 ? 14.881 6.572 -11.935 1.00 67.81 192 PRO A O 1
ATOM 1503 N N . PHE A 1 193 ? 14.470 6.478 -14.143 1.00 72.50 193 PHE A N 1
ATOM 1504 C CA . PHE A 1 193 ? 15.874 6.465 -14.573 1.00 72.50 193 PHE A CA 1
ATOM 1505 C C . PHE A 1 193 ? 16.505 7.857 -14.510 1.00 72.50 193 PHE A C 1
ATOM 1507 O O . PHE A 1 193 ? 17.661 8.012 -14.096 1.00 72.50 193 PHE A O 1
ATOM 1514 N N . TYR A 1 194 ? 15.745 8.887 -14.884 1.00 78.12 194 TYR A N 1
ATOM 1515 C CA . TYR A 1 194 ? 16.178 10.284 -14.775 1.00 78.12 194 TYR A CA 1
ATOM 1516 C C . TYR A 1 194 ? 15.561 11.020 -13.584 1.00 78.12 194 TYR A C 1
ATOM 1518 O O . TYR A 1 194 ? 16.004 12.116 -13.250 1.00 78.12 194 TYR A O 1
ATOM 1526 N N . LYS A 1 195 ? 14.623 10.383 -12.871 1.00 76.75 195 LYS A N 1
ATOM 1527 C CA . LYS A 1 195 ? 13.915 10.920 -11.701 1.00 76.75 195 LYS A CA 1
ATOM 1528 C C . LYS A 1 195 ? 13.137 12.207 -11.998 1.00 76.75 195 LYS A C 1
ATOM 1530 O O . LYS A 1 195 ? 12.965 13.031 -11.099 1.00 76.75 195 LYS A O 1
ATOM 1535 N N . THR A 1 196 ? 12.641 12.355 -13.221 1.00 83.50 196 THR A N 1
ATOM 1536 C CA . THR A 1 196 ? 11.914 13.530 -13.717 1.00 83.50 196 THR A CA 1
ATOM 1537 C C . THR A 1 196 ? 10.498 13.156 -14.154 1.00 83.50 196 THR A C 1
ATOM 1539 O O . THR A 1 196 ? 10.227 12.011 -14.502 1.00 83.50 196 THR A O 1
ATOM 1542 N N . CYS A 1 197 ? 9.575 14.114 -14.111 1.00 85.44 197 CYS A N 1
ATOM 1543 C CA . CYS A 1 197 ? 8.268 13.971 -14.746 1.00 85.44 197 CYS A CA 1
ATOM 1544 C C . CYS A 1 197 ? 8.405 14.304 -16.233 1.00 85.44 197 CYS A C 1
ATOM 1546 O O . CYS A 1 197 ? 9.090 15.266 -16.589 1.00 85.44 197 CYS A O 1
ATOM 1548 N N . ARG A 1 198 ? 7.823 13.473 -17.098 1.00 85.94 198 ARG A N 1
ATOM 1549 C CA . ARG A 1 198 ? 7.889 13.634 -18.552 1.00 85.94 198 ARG A CA 1
ATOM 1550 C C . ARG A 1 198 ? 6.498 13.709 -19.154 1.00 85.94 198 ARG A C 1
ATOM 1552 O O . ARG A 1 198 ? 5.662 12.882 -18.826 1.00 85.94 198 ARG A O 1
ATOM 1559 N N . ASN A 1 199 ? 6.269 14.633 -20.077 1.00 86.44 199 ASN A N 1
ATOM 1560 C CA . ASN A 1 199 ? 4.988 14.736 -20.775 1.00 86.44 199 ASN A CA 1
ATOM 1561 C C . ASN A 1 199 ? 4.710 13.503 -21.646 1.00 86.44 199 ASN A C 1
ATOM 1563 O O . ASN A 1 199 ? 5.572 13.062 -22.410 1.00 86.44 199 ASN A O 1
ATOM 1567 N N . VAL A 1 200 ? 3.486 12.984 -21.547 1.00 85.50 200 VAL A N 1
ATOM 1568 C CA . VAL A 1 200 ? 2.941 11.926 -22.398 1.00 85.50 200 VAL A CA 1
ATOM 1569 C C . VAL A 1 200 ? 2.229 12.583 -23.570 1.00 85.50 200 VAL A C 1
ATOM 1571 O O . VAL A 1 200 ? 1.199 13.230 -23.408 1.00 85.50 200 VAL A O 1
ATOM 1574 N N . LEU A 1 201 ? 2.779 12.417 -24.768 1.00 86.44 201 LEU A N 1
ATOM 1575 C CA . LEU A 1 201 ? 2.299 13.080 -25.979 1.00 86.44 201 LEU A CA 1
ATOM 1576 C C . LEU A 1 201 ? 2.157 12.070 -27.119 1.00 86.44 201 LEU A C 1
ATOM 1578 O O . LEU A 1 201 ? 2.838 11.047 -27.144 1.00 86.44 201 LEU A O 1
ATOM 1582 N N . CYS A 1 202 ? 1.316 12.369 -28.109 1.00 83.44 202 CYS A N 1
ATOM 1583 C CA . CYS A 1 202 ? 1.353 11.663 -29.395 1.00 83.44 202 CYS A CA 1
ATOM 1584 C C . CYS A 1 202 ? 2.339 12.309 -30.377 1.00 83.44 202 CYS A C 1
ATOM 1586 O O . CYS A 1 202 ? 2.918 11.588 -31.191 1.00 83.44 202 CYS A O 1
ATOM 1588 N N . GLY A 1 203 ? 2.550 13.631 -30.267 1.00 72.56 203 GLY A N 1
ATOM 1589 C CA . GLY A 1 203 ? 3.598 14.410 -30.948 1.00 72.56 203 GLY A CA 1
ATOM 1590 C C . GLY A 1 203 ? 3.549 14.421 -32.485 1.00 72.56 203 GLY A C 1
ATOM 1591 O O . GLY A 1 203 ? 4.510 14.840 -33.128 1.00 72.56 203 GLY A O 1
ATOM 1592 N N . LEU A 1 204 ? 2.457 13.938 -33.083 1.00 78.31 204 LEU A N 1
ATOM 1593 C CA . LEU A 1 204 ? 2.232 13.891 -34.528 1.00 78.31 204 LEU A CA 1
ATOM 1594 C C . LEU A 1 204 ? 0.946 14.649 -34.867 1.00 78.31 204 LEU A C 1
ATOM 1596 O O . LEU A 1 204 ? -0.054 14.519 -34.160 1.00 78.31 204 LEU A O 1
ATOM 1600 N N . GLU A 1 205 ? 0.973 15.423 -35.952 1.00 75.25 205 GLU A N 1
ATOM 1601 C CA . GLU A 1 205 ? -0.181 16.195 -36.420 1.00 75.25 205 GLU A CA 1
ATOM 1602 C C . GLU A 1 205 ? -1.355 15.265 -36.755 1.00 75.25 205 GLU A C 1
ATOM 1604 O O . GLU A 1 205 ? -1.194 14.241 -37.422 1.00 75.25 205 GLU A O 1
ATOM 1609 N N . GLY A 1 206 ? -2.542 15.597 -36.244 1.00 72.81 206 GLY A N 1
ATOM 1610 C CA . GLY A 1 206 ? -3.748 14.792 -36.434 1.00 72.81 206 GLY A CA 1
ATOM 1611 C C . GLY A 1 206 ? -3.829 13.514 -35.590 1.00 72.81 206 GLY A C 1
ATOM 1612 O O . GLY A 1 206 ? -4.720 12.710 -35.850 1.00 72.81 206 GLY A O 1
ATOM 1613 N N . TYR A 1 207 ? -2.958 13.301 -34.593 1.00 78.56 207 TYR A N 1
ATOM 1614 C CA . TYR A 1 207 ? -3.075 12.196 -33.628 1.00 78.56 207 TYR A CA 1
ATOM 1615 C C . TYR A 1 207 ? -3.434 12.706 -32.230 1.00 78.56 207 TYR A C 1
ATOM 1617 O O . TYR A 1 207 ? -2.717 13.525 -31.659 1.00 78.56 207 TYR A O 1
ATOM 1625 N N . ILE A 1 208 ? -4.512 12.166 -31.662 1.00 80.44 208 ILE A N 1
ATOM 1626 C CA . ILE A 1 208 ? -4.978 12.466 -30.304 1.00 80.44 208 ILE A CA 1
ATOM 1627 C C . ILE A 1 208 ? -4.766 11.261 -29.384 1.00 80.44 208 ILE A C 1
ATOM 1629 O O . ILE A 1 208 ? -4.730 10.108 -29.827 1.00 80.44 208 ILE A O 1
ATOM 1633 N N . LEU A 1 209 ? -4.586 11.540 -28.094 1.00 78.12 209 LEU A N 1
ATOM 1634 C CA . LEU A 1 209 ? -4.421 10.520 -27.066 1.00 78.12 209 LEU A CA 1
ATOM 1635 C C . LEU A 1 209 ? -5.808 10.040 -26.608 1.00 78.12 209 LEU A C 1
ATOM 1637 O O . LEU A 1 209 ? -6.504 10.761 -25.899 1.00 78.12 209 LEU A O 1
ATOM 1641 N N . GLU A 1 210 ? -6.198 8.823 -26.991 1.00 75.00 210 GLU A N 1
ATOM 1642 C CA . GLU A 1 210 ? -7.395 8.153 -26.464 1.00 75.00 210 GLU A CA 1
ATOM 1643 C C . GLU A 1 210 ? -6.960 6.997 -25.552 1.00 75.00 210 GLU A C 1
ATOM 1645 O O . GLU A 1 210 ? -6.550 5.922 -26.002 1.00 75.00 210 GLU A O 1
ATOM 1650 N N . GLY A 1 211 ? -7.016 7.230 -24.237 1.00 69.88 211 GLY A N 1
ATOM 1651 C CA . GLY A 1 211 ? -6.553 6.271 -23.233 1.00 69.88 211 GLY A CA 1
ATOM 1652 C C . GLY A 1 211 ? -5.044 6.017 -23.323 1.00 69.88 211 GLY A C 1
ATOM 1653 O O . GLY A 1 211 ? -4.239 6.935 -23.191 1.00 69.88 211 GLY A O 1
ATOM 1654 N N . ASP A 1 212 ? -4.656 4.758 -23.545 1.00 67.06 212 ASP A N 1
ATOM 1655 C CA . ASP A 1 212 ? -3.252 4.322 -23.604 1.00 67.06 212 ASP A CA 1
ATOM 1656 C C . ASP A 1 212 ? -2.646 4.327 -25.022 1.00 67.06 212 ASP A C 1
ATOM 1658 O O . ASP A 1 212 ? -1.496 3.915 -25.197 1.00 67.06 212 ASP A O 1
ATOM 1662 N N . LYS A 1 213 ? -3.391 4.768 -26.046 1.00 77.19 213 LYS A N 1
ATOM 1663 C CA . LYS A 1 213 ? -2.957 4.717 -27.451 1.00 77.19 213 LYS A CA 1
ATOM 1664 C C . LYS A 1 213 ? -3.139 6.053 -28.164 1.00 77.19 213 LYS A C 1
ATOM 1666 O O . LYS A 1 213 ? -4.040 6.829 -27.860 1.00 77.19 213 LYS A O 1
ATOM 1671 N N . CYS A 1 214 ? -2.285 6.285 -29.156 1.00 83.81 214 CYS A N 1
ATOM 1672 C CA . CYS A 1 214 ? -2.421 7.403 -30.078 1.00 83.81 214 CYS A CA 1
ATOM 1673 C C . CYS A 1 214 ? -3.268 6.980 -31.275 1.00 83.81 214 CYS A C 1
ATOM 1675 O O . CYS A 1 214 ? -2.911 6.044 -31.996 1.00 83.81 214 CYS A O 1
ATOM 1677 N N . VAL A 1 215 ? -4.388 7.668 -31.487 1.00 82.62 215 VAL A N 1
ATOM 1678 C CA . VAL A 1 215 ? -5.316 7.404 -32.591 1.00 82.62 215 VAL A CA 1
ATOM 1679 C C . VAL A 1 215 ? -5.387 8.607 -33.520 1.00 82.62 215 VAL A C 1
ATOM 1681 O O . VAL A 1 215 ? -5.263 9.753 -33.091 1.00 82.62 215 VAL A O 1
ATOM 1684 N N . LYS A 1 216 ? -5.571 8.349 -34.816 1.00 80.44 216 LYS A N 1
ATOM 1685 C CA . LYS A 1 216 ? -5.743 9.412 -35.807 1.00 80.44 216 LYS A CA 1
ATOM 1686 C C . LYS A 1 216 ? -7.106 10.073 -35.592 1.00 80.44 216 LYS A C 1
ATOM 1688 O O . LYS A 1 216 ? -8.123 9.378 -35.581 1.00 80.44 216 LYS A O 1
ATOM 1693 N N . ASN A 1 217 ? -7.114 11.391 -35.425 1.00 75.38 217 ASN A N 1
ATOM 1694 C CA . ASN A 1 217 ? -8.322 12.172 -35.223 1.00 75.38 217 ASN A CA 1
ATOM 1695 C C . ASN A 1 217 ? -9.242 12.029 -36.449 1.00 75.38 217 ASN A C 1
ATOM 1697 O O . ASN A 1 217 ? -8.813 12.225 -37.588 1.00 75.38 217 ASN A O 1
ATOM 1701 N N . LYS A 1 218 ? -10.497 11.629 -36.212 1.00 65.25 218 LYS A N 1
ATOM 1702 C CA . LYS A 1 218 ? -11.514 11.417 -37.256 1.00 65.25 218 LYS A CA 1
ATOM 1703 C C . LYS A 1 218 ? -12.315 12.681 -37.579 1.00 65.25 218 LYS A C 1
ATOM 1705 O O . LYS A 1 218 ? -12.987 12.696 -38.605 1.00 65.25 218 LYS A O 1
ATOM 1710 N N . TYR A 1 219 ? -12.215 13.713 -36.743 1.00 59.88 219 TYR A N 1
ATOM 1711 C CA . TYR A 1 219 ? -12.876 15.003 -36.913 1.00 59.88 219 TYR A CA 1
ATOM 1712 C C . TYR A 1 219 ? -11.818 16.108 -36.794 1.00 59.88 219 TYR A C 1
ATOM 1714 O O . TYR A 1 219 ? -11.447 16.459 -35.675 1.00 59.88 219 TYR A O 1
ATOM 1722 N N . PRO A 1 220 ? -11.250 16.612 -37.903 1.00 54.62 220 PRO A N 1
ATOM 1723 C CA . PRO A 1 220 ? -10.477 17.847 -37.838 1.00 54.62 220 PRO A CA 1
ATOM 1724 C C . PRO A 1 220 ? -11.415 18.962 -37.356 1.00 54.62 220 PRO A C 1
ATOM 1726 O O . PRO A 1 220 ? -12.528 19.069 -37.867 1.00 54.62 220 PRO A O 1
ATOM 1729 N N . ASP A 1 221 ? -11.002 19.720 -36.340 1.00 51.75 221 ASP A N 1
ATOM 1730 C CA . ASP A 1 221 ? -11.788 20.839 -35.821 1.00 51.75 221 ASP A CA 1
ATOM 1731 C C . ASP A 1 221 ? -12.110 21.818 -36.961 1.00 51.75 221 ASP A C 1
ATOM 1733 O O . ASP A 1 221 ? -11.223 22.295 -37.672 1.00 51.75 221 ASP A O 1
ATOM 1737 N N . ASP A 1 222 ? -13.403 22.066 -37.149 1.00 47.50 222 ASP A N 1
ATOM 1738 C CA . ASP A 1 222 ? -14.015 22.772 -38.278 1.00 47.50 222 ASP A CA 1
ATOM 1739 C C . ASP A 1 222 ? -13.982 24.304 -38.077 1.00 47.50 222 ASP A C 1
ATOM 1741 O O . ASP A 1 222 ? -14.959 24.992 -38.354 1.00 47.50 222 ASP A O 1
ATOM 1745 N N . ASP A 1 223 ? -12.868 24.845 -37.562 1.00 46.16 223 ASP A N 1
ATOM 1746 C CA . ASP A 1 223 ? -12.741 26.269 -37.192 1.00 46.16 223 ASP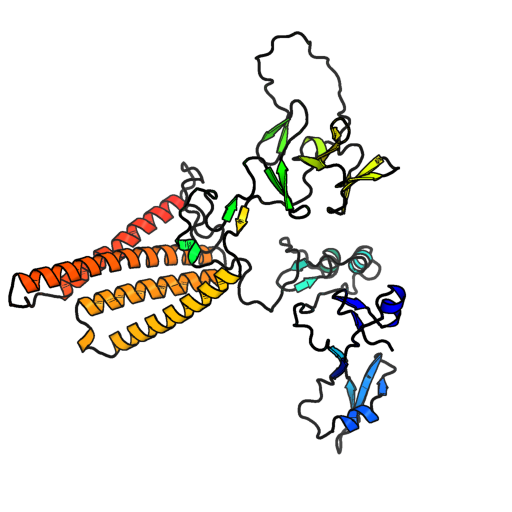 A CA 1
ATOM 1747 C C . ASP A 1 223 ? -11.530 27.002 -37.813 1.00 46.16 223 ASP A C 1
ATOM 1749 O O . ASP A 1 223 ? -11.223 28.128 -37.424 1.00 46.16 223 ASP A O 1
ATOM 1753 N N . ASP A 1 224 ? -10.883 26.446 -38.843 1.00 40.66 224 ASP A N 1
ATOM 1754 C CA . ASP A 1 224 ? -10.015 27.244 -39.730 1.00 40.66 224 ASP A CA 1
ATOM 1755 C C . ASP A 1 224 ? -10.328 26.960 -41.204 1.00 40.66 224 ASP A C 1
ATOM 1757 O O . ASP A 1 224 ? -9.706 26.153 -41.899 1.00 40.66 224 ASP A O 1
ATOM 1761 N N . ALA A 1 225 ? -11.374 27.630 -41.690 1.00 45.06 225 ALA A N 1
ATOM 1762 C CA . ALA A 1 225 ? -11.702 27.699 -43.103 1.00 45.06 225 ALA A CA 1
ATOM 1763 C C . ALA A 1 225 ? -10.608 28.485 -43.852 1.00 45.06 225 ALA A C 1
ATOM 1765 O O . ALA A 1 225 ? -10.690 29.702 -44.013 1.00 45.06 225 ALA A O 1
ATOM 1766 N N . GLY A 1 226 ? -9.596 27.768 -44.346 1.00 36.53 226 GLY A N 1
ATOM 1767 C CA . GLY A 1 226 ? -8.465 28.350 -45.067 1.00 36.53 226 GLY A CA 1
ATOM 1768 C C . GLY A 1 226 ? -7.772 27.391 -46.038 1.00 36.53 226 GLY A C 1
ATOM 1769 O O . GLY A 1 226 ? -6.614 27.053 -45.853 1.00 36.53 226 GLY A O 1
ATOM 1770 N N . LEU A 1 227 ? -8.473 26.990 -47.108 1.00 43.19 227 LEU A N 1
ATOM 1771 C CA . LEU A 1 227 ? -7.912 26.563 -48.407 1.00 43.19 227 LEU A CA 1
ATOM 1772 C C . LEU A 1 227 ? -6.714 25.585 -48.399 1.00 43.19 227 LEU A C 1
ATOM 1774 O O . LEU A 1 227 ? -5.627 25.990 -48.792 1.00 43.19 227 LEU A O 1
ATOM 1778 N N . ILE A 1 228 ? -6.923 24.277 -48.191 1.00 36.84 228 ILE A N 1
ATOM 1779 C CA . ILE A 1 228 ? -6.161 23.246 -48.934 1.00 36.84 228 ILE A CA 1
ATOM 1780 C C . ILE A 1 228 ? -7.073 22.040 -49.230 1.00 36.84 228 ILE A C 1
ATOM 1782 O O . ILE A 1 228 ? -7.618 21.406 -48.333 1.00 36.84 228 ILE A O 1
ATOM 1786 N N . GLN A 1 229 ? -7.258 21.740 -50.519 1.00 33.53 229 GLN A N 1
ATOM 1787 C CA . GLN A 1 229 ? -7.984 20.567 -51.027 1.00 33.53 229 GLN A CA 1
ATOM 1788 C C . GLN A 1 229 ? -7.345 19.245 -50.555 1.00 33.53 229 GLN A C 1
ATOM 1790 O O . GLN A 1 229 ? -6.131 19.201 -50.347 1.00 33.53 229 GLN A O 1
ATOM 1795 N N . PRO A 1 230 ? -8.104 18.134 -50.475 1.00 33.25 230 PRO A N 1
ATOM 1796 C CA . PRO A 1 230 ? -7.544 16.839 -50.121 1.00 33.25 230 PRO A CA 1
ATOM 1797 C C . PRO A 1 230 ? -6.636 16.369 -51.257 1.00 33.25 230 PRO A C 1
ATOM 1799 O O . PRO A 1 230 ? -7.093 15.894 -52.299 1.00 33.25 230 PRO A O 1
ATOM 1802 N N . ARG A 1 231 ? -5.322 16.492 -51.066 1.00 32.69 231 ARG A N 1
ATOM 1803 C CA . ARG A 1 231 ? -4.371 15.779 -51.909 1.00 32.69 231 ARG A CA 1
ATOM 1804 C C . ARG A 1 231 ? -4.558 14.299 -51.595 1.00 32.69 231 ARG A C 1
ATOM 1806 O O . ARG A 1 231 ? -4.185 13.826 -50.527 1.00 32.69 231 ARG A O 1
ATOM 1813 N N . SER A 1 232 ? -5.186 13.583 -52.525 1.00 47.44 232 SER A N 1
ATOM 1814 C CA . SER A 1 232 ? -5.101 12.130 -52.611 1.00 47.44 232 SER A CA 1
ATOM 1815 C C . SER A 1 232 ? -3.620 11.778 -52.764 1.00 47.44 232 SER A C 1
ATOM 1817 O O . SER A 1 232 ? -3.048 11.858 -53.849 1.00 47.44 232 SER A O 1
ATOM 1819 N N . GLY A 1 233 ? -2.976 11.515 -51.634 1.00 36.19 233 GLY A N 1
ATOM 1820 C CA . GLY A 1 233 ? -1.625 11.006 -51.538 1.00 36.19 233 GLY A CA 1
ATOM 1821 C C . GLY A 1 233 ? -1.702 9.657 -50.852 1.00 36.19 233 GLY A C 1
ATOM 1822 O O . GLY A 1 233 ? -2.135 9.563 -49.705 1.00 36.19 233 GLY A O 1
ATOM 1823 N N . ASN A 1 234 ? -1.285 8.608 -51.553 1.00 46.06 234 ASN A N 1
ATOM 1824 C CA . ASN A 1 234 ? -0.812 7.390 -50.910 1.00 46.06 234 ASN A CA 1
ATOM 1825 C C . ASN A 1 234 ? 0.426 7.763 -50.078 1.00 46.06 234 ASN A C 1
ATOM 1827 O O . ASN A 1 234 ? 1.554 7.620 -50.540 1.00 46.06 234 ASN A O 1
ATOM 1831 N N . GLU A 1 235 ? 0.229 8.313 -48.884 1.00 48.47 235 GLU A N 1
ATOM 1832 C CA . GLU A 1 235 ? 1.319 8.625 -47.968 1.00 48.47 235 GLU A CA 1
ATOM 1833 C C . GLU A 1 235 ? 1.619 7.380 -47.141 1.00 48.47 235 GLU A C 1
ATOM 1835 O O . GLU A 1 235 ? 1.047 7.134 -46.079 1.00 48.47 235 GLU A O 1
ATOM 1840 N N . SER A 1 236 ? 2.541 6.564 -47.651 1.00 57.41 236 SER A N 1
ATOM 1841 C CA . SER A 1 236 ? 3.337 5.695 -46.796 1.00 57.41 236 SER A CA 1
ATOM 1842 C C . SER A 1 236 ? 4.054 6.594 -45.787 1.00 57.41 236 SER A C 1
ATOM 1844 O O . SER A 1 236 ? 5.015 7.278 -46.142 1.00 57.41 236 SER A O 1
ATOM 1846 N N . SER A 1 237 ? 3.539 6.653 -44.557 1.00 63.59 237 SER A N 1
ATOM 1847 C CA . SER A 1 237 ? 4.192 7.372 -43.464 1.00 63.59 237 SER A CA 1
ATOM 1848 C C . SER A 1 237 ? 5.658 6.922 -43.371 1.00 63.59 237 SER A C 1
ATOM 1850 O O . SER A 1 237 ? 5.909 5.718 -43.429 1.00 63.59 237 SER A O 1
ATOM 1852 N N . PRO A 1 238 ? 6.630 7.841 -43.218 1.00 75.81 238 PRO A N 1
ATOM 1853 C CA . PRO A 1 238 ? 8.044 7.481 -43.075 1.00 75.81 238 PRO A CA 1
ATOM 1854 C C . PRO A 1 238 ? 8.354 6.790 -41.735 1.00 75.81 238 PRO A C 1
ATOM 1856 O O . PRO A 1 238 ? 9.504 6.438 -41.483 1.00 75.81 238 PRO A O 1
ATOM 1859 N N . TYR A 1 239 ? 7.347 6.620 -40.874 1.00 80.06 239 TYR A N 1
ATOM 1860 C CA . TYR A 1 239 ? 7.471 6.050 -39.543 1.00 80.06 239 TYR A CA 1
ATOM 1861 C C . TYR A 1 239 ? 6.811 4.676 -39.442 1.00 80.06 239 TYR A C 1
ATOM 1863 O O . TYR A 1 239 ? 5.782 4.409 -40.070 1.00 80.06 239 TYR A O 1
ATOM 1871 N N . ALA A 1 240 ? 7.358 3.829 -38.574 1.00 81.06 240 ALA A N 1
ATOM 1872 C CA . ALA A 1 240 ? 6.771 2.536 -38.258 1.00 81.06 240 ALA A CA 1
ATOM 1873 C C . ALA A 1 240 ? 5.357 2.690 -37.667 1.00 81.06 240 ALA A C 1
ATOM 1875 O O . ALA A 1 240 ? 5.086 3.589 -36.867 1.00 81.06 240 ALA A O 1
ATOM 1876 N N . HIS A 1 241 ? 4.456 1.758 -37.989 1.00 79.56 241 HIS A N 1
ATOM 1877 C CA . HIS A 1 241 ? 3.094 1.734 -37.437 1.00 79.56 241 HIS A CA 1
ATOM 1878 C C . HIS A 1 241 ? 3.080 1.695 -35.893 1.00 79.56 241 HIS A C 1
ATOM 1880 O O . HIS A 1 241 ? 2.226 2.307 -35.245 1.00 79.56 241 HIS A O 1
ATOM 1886 N N . GLU A 1 242 ? 4.062 1.022 -35.289 1.00 80.25 242 GLU A N 1
ATOM 1887 C CA . GLU A 1 242 ? 4.260 0.991 -33.835 1.00 80.25 242 GLU A CA 1
ATOM 1888 C C . GLU A 1 242 ? 4.580 2.379 -33.266 1.00 80.25 242 GLU A C 1
ATOM 1890 O O . GLU A 1 242 ? 4.017 2.773 -32.246 1.00 80.25 242 GLU A O 1
ATOM 1895 N N . PHE A 1 243 ? 5.398 3.171 -33.965 1.00 83.88 243 PHE A N 1
ATOM 1896 C CA . PHE A 1 243 ? 5.694 4.545 -33.565 1.00 83.88 243 PHE A CA 1
ATOM 1897 C C . PHE A 1 243 ? 4.467 5.454 -33.681 1.00 83.88 243 PHE A C 1
ATOM 1899 O O . PHE A 1 243 ? 4.231 6.295 -32.818 1.00 83.88 243 PHE A O 1
ATOM 1906 N N . LEU A 1 244 ? 3.634 5.280 -34.710 1.00 83.19 244 LEU A N 1
ATOM 1907 C CA . LEU A 1 244 ? 2.418 6.085 -34.885 1.00 83.19 244 LEU A CA 1
ATOM 1908 C C . LEU A 1 244 ? 1.406 5.869 -33.748 1.00 83.19 244 LEU A C 1
ATOM 1910 O O . LEU A 1 244 ? 0.768 6.821 -33.304 1.00 83.19 244 LEU A O 1
ATOM 1914 N N . THR A 1 245 ? 1.292 4.636 -33.255 1.00 82.19 245 THR A N 1
ATOM 1915 C CA . THR A 1 245 ? 0.264 4.229 -32.282 1.00 82.19 245 THR A CA 1
ATOM 1916 C C . THR A 1 245 ? 0.713 4.299 -30.819 1.00 82.19 245 THR A C 1
ATOM 1918 O O . THR A 1 245 ? -0.136 4.342 -29.922 1.00 82.19 245 THR A O 1
ATOM 1921 N N . CYS A 1 246 ? 2.021 4.350 -30.552 1.00 83.38 246 CYS A N 1
ATOM 1922 C CA . CYS A 1 246 ? 2.566 4.434 -29.199 1.00 83.38 246 CYS A CA 1
ATOM 1923 C C . CYS A 1 246 ? 2.410 5.830 -28.569 1.00 83.38 246 CYS A C 1
ATOM 1925 O O . CYS A 1 246 ? 2.479 6.865 -29.247 1.00 83.38 246 CYS A O 1
ATOM 1927 N N . ARG A 1 247 ? 2.309 5.847 -27.234 1.00 86.69 247 ARG A N 1
ATOM 1928 C CA . ARG A 1 247 ? 2.529 7.044 -26.411 1.00 86.69 247 ARG A CA 1
ATOM 1929 C C . ARG A 1 247 ? 3.995 7.445 -26.465 1.00 86.69 247 ARG A C 1
ATOM 1931 O O . ARG A 1 247 ? 4.864 6.575 -26.389 1.00 86.69 247 ARG A O 1
ATOM 1938 N N . LYS A 1 248 ? 4.271 8.743 -26.547 1.00 88.31 248 LYS A N 1
ATOM 1939 C CA . LYS A 1 248 ? 5.619 9.284 -26.734 1.00 88.31 248 LYS A CA 1
ATOM 1940 C C . LYS A 1 248 ? 6.017 10.224 -25.610 1.00 88.31 248 LYS A C 1
ATOM 1942 O O . LYS A 1 248 ? 5.177 10.765 -24.898 1.00 88.31 248 LYS A O 1
ATOM 1947 N N . THR A 1 249 ? 7.322 10.401 -25.478 1.00 89.38 249 THR A N 1
ATOM 1948 C CA . THR A 1 249 ? 7.971 11.321 -24.550 1.00 89.38 249 THR A CA 1
ATOM 1949 C C . THR A 1 249 ? 9.137 12.012 -25.247 1.00 89.38 249 THR A C 1
ATOM 1951 O O . THR A 1 249 ? 9.724 11.471 -26.185 1.00 89.38 249 THR A O 1
ATOM 1954 N N . LEU A 1 250 ? 9.502 13.188 -24.745 1.00 89.19 250 LEU A N 1
ATOM 1955 C CA . LEU A 1 250 ? 10.675 13.934 -25.187 1.00 89.19 250 LEU A CA 1
ATOM 1956 C C . LEU A 1 250 ? 11.902 13.537 -24.352 1.00 89.19 250 LEU A C 1
ATOM 1958 O O . LEU A 1 250 ? 11.844 13.497 -23.117 1.00 89.19 250 LEU A O 1
ATOM 1962 N N . LEU A 1 251 ? 13.003 13.219 -25.030 1.00 89.31 251 LEU A N 1
ATOM 1963 C CA . LEU A 1 251 ? 14.333 13.038 -24.450 1.00 89.31 251 LEU A CA 1
ATOM 1964 C C . LEU A 1 251 ? 15.175 14.284 -24.704 1.00 89.31 251 LEU A C 1
ATOM 1966 O O . LEU A 1 251 ? 15.253 14.752 -25.836 1.00 89.31 251 LEU A O 1
ATOM 1970 N N . LYS A 1 252 ? 15.843 14.796 -23.670 1.00 89.00 252 LYS A N 1
ATOM 1971 C CA . LYS A 1 252 ? 16.686 15.997 -23.763 1.00 89.00 252 LYS A CA 1
ATOM 1972 C C . LYS A 1 252 ? 18.071 15.673 -24.320 1.00 89.00 252 LYS A C 1
ATOM 1974 O O . LYS A 1 252 ? 18.576 14.554 -24.183 1.00 89.00 252 LYS A O 1
ATOM 1979 N N . LYS A 1 253 ? 18.742 16.681 -24.881 1.00 83.19 253 LYS A N 1
ATOM 1980 C CA . LYS A 1 253 ? 20.154 16.599 -25.282 1.00 83.19 253 LYS A CA 1
ATOM 1981 C C . LYS A 1 253 ? 21.022 16.137 -24.100 1.00 83.19 253 LYS A C 1
ATOM 1983 O O . LYS A 1 253 ? 21.065 16.792 -23.063 1.00 83.19 253 LYS A O 1
ATOM 1988 N N . GLY A 1 254 ? 21.712 15.008 -24.269 1.00 84.25 254 GLY A N 1
ATOM 1989 C CA . GLY A 1 254 ? 22.496 14.345 -23.214 1.00 84.25 254 GLY A CA 1
ATOM 1990 C C . GLY A 1 254 ? 21.840 13.091 -22.623 1.00 84.25 254 GLY A C 1
ATOM 1991 O O . GLY A 1 254 ? 22.494 12.347 -21.900 1.00 84.25 254 GLY A O 1
ATOM 1992 N N . GLU A 1 255 ? 20.580 12.806 -22.959 1.00 87.12 255 GLU A N 1
ATOM 1993 C CA . GLU A 1 255 ? 19.915 11.543 -22.606 1.00 87.12 255 GLU A CA 1
ATOM 1994 C C . GLU A 1 255 ? 20.036 10.490 -23.718 1.00 87.12 255 GLU A C 1
ATOM 1996 O O . GLU A 1 255 ? 19.894 9.291 -23.468 1.00 87.12 255 GLU A O 1
ATOM 2001 N N . TYR A 1 256 ? 20.351 10.933 -24.937 1.00 88.75 256 TYR A N 1
ATOM 2002 C CA . TYR A 1 256 ? 20.505 10.093 -26.117 1.00 88.75 256 TYR A CA 1
ATOM 2003 C C . TYR A 1 256 ? 21.768 10.435 -26.919 1.00 88.75 256 TYR A C 1
ATOM 2005 O O . TYR A 1 256 ? 22.289 11.551 -26.846 1.00 88.75 256 TYR A O 1
ATOM 2013 N N . VAL A 1 257 ? 22.244 9.467 -27.705 1.00 89.44 257 VAL A N 1
ATOM 2014 C CA . VAL A 1 257 ? 23.324 9.618 -28.691 1.00 89.44 257 VAL A CA 1
ATOM 2015 C C . VAL A 1 257 ? 22.843 9.083 -30.031 1.00 89.44 257 VAL A C 1
ATOM 2017 O O . VAL A 1 257 ? 22.339 7.965 -30.103 1.00 89.44 257 VAL A O 1
ATOM 2020 N N . ILE A 1 258 ? 23.032 9.854 -31.099 1.00 88.19 258 ILE A N 1
ATOM 2021 C CA . ILE A 1 258 ? 22.816 9.363 -32.463 1.00 88.19 258 ILE A CA 1
ATOM 2022 C C . ILE A 1 258 ? 24.087 8.632 -32.890 1.00 88.19 258 ILE A C 1
ATOM 2024 O O . ILE A 1 258 ? 25.169 9.219 -32.940 1.00 88.19 258 ILE A O 1
ATOM 2028 N N . ARG A 1 259 ? 23.968 7.333 -33.151 1.00 87.88 259 ARG A N 1
ATOM 2029 C CA . ARG A 1 259 ? 25.074 6.507 -33.632 1.00 87.88 259 ARG A CA 1
ATOM 2030 C C . ARG A 1 259 ? 25.336 6.780 -35.125 1.00 87.88 259 ARG A C 1
ATOM 2032 O O . ARG A 1 259 ? 24.427 7.198 -35.842 1.00 87.88 259 ARG A O 1
ATOM 2039 N N . PRO A 1 260 ? 26.544 6.476 -35.639 1.00 86.44 260 PRO A N 1
ATOM 2040 C CA . PRO A 1 260 ? 26.889 6.683 -37.053 1.00 86.44 260 PRO A CA 1
ATOM 2041 C C . PRO A 1 260 ? 25.996 5.920 -38.042 1.00 86.44 260 PRO A C 1
ATOM 2043 O O . PRO A 1 260 ? 25.888 6.297 -39.201 1.00 86.44 260 PRO A O 1
ATOM 2046 N N . ASN A 1 261 ? 25.350 4.847 -37.580 1.00 85.12 261 ASN A N 1
ATOM 2047 C CA . ASN A 1 261 ? 24.408 4.033 -38.347 1.00 85.12 261 ASN A CA 1
ATOM 2048 C C . ASN A 1 261 ? 22.980 4.621 -38.400 1.00 85.12 261 ASN A C 1
ATOM 2050 O O . ASN A 1 261 ? 22.080 3.959 -38.905 1.00 85.12 261 ASN A O 1
ATOM 2054 N N . GLY A 1 262 ? 22.753 5.822 -37.854 1.00 83.81 262 GLY A N 1
ATOM 2055 C CA . GLY A 1 262 ? 21.453 6.502 -37.852 1.00 83.81 262 GLY A CA 1
ATOM 2056 C C . GLY A 1 262 ? 20.508 6.104 -36.713 1.00 83.81 262 GLY A C 1
ATOM 2057 O O . GLY A 1 262 ? 19.437 6.692 -36.591 1.00 83.81 262 GLY A O 1
ATOM 2058 N N . TYR A 1 263 ? 20.891 5.154 -35.854 1.00 89.12 263 TYR A N 1
ATOM 2059 C CA . TYR A 1 263 ? 20.087 4.761 -34.694 1.00 89.12 263 TYR A CA 1
ATOM 2060 C C . TYR A 1 263 ? 20.244 5.757 -33.544 1.00 89.12 263 TYR A C 1
ATOM 2062 O O . TYR A 1 263 ? 21.348 6.232 -33.263 1.00 89.12 263 TYR A O 1
ATOM 2070 N N . LEU A 1 264 ? 19.157 6.005 -32.818 1.00 90.00 264 LEU A N 1
ATOM 2071 C CA . LEU A 1 264 ? 19.181 6.772 -31.577 1.00 90.00 264 LEU A CA 1
ATOM 2072 C C . LEU A 1 264 ? 19.334 5.816 -30.393 1.00 90.00 264 LEU A C 1
ATOM 2074 O O . LEU A 1 264 ? 18.494 4.953 -30.166 1.00 90.00 264 LEU A O 1
ATOM 2078 N N . TYR A 1 265 ? 20.408 5.969 -29.625 1.00 87.88 265 TYR A N 1
ATOM 2079 C CA . TYR A 1 265 ? 20.666 5.188 -28.418 1.00 87.88 265 TYR A CA 1
ATOM 2080 C C . TYR A 1 265 ? 20.332 6.007 -27.174 1.00 87.88 265 TYR A C 1
ATOM 2082 O O . TYR A 1 265 ? 20.969 7.029 -26.915 1.00 87.88 265 TYR A O 1
ATOM 2090 N N . ALA A 1 266 ? 19.345 5.560 -26.402 1.00 86.94 266 ALA A N 1
ATOM 2091 C CA . ALA A 1 266 ? 18.929 6.198 -25.162 1.00 86.94 266 ALA A CA 1
ATOM 2092 C C . ALA A 1 266 ? 19.761 5.643 -23.990 1.00 86.94 266 ALA A C 1
ATOM 2094 O O . ALA A 1 266 ? 19.626 4.478 -23.616 1.00 86.94 266 ALA A O 1
ATOM 2095 N N . MET A 1 267 ? 20.645 6.469 -23.421 1.00 81.81 267 MET A N 1
ATOM 2096 C CA . MET A 1 267 ? 21.805 5.992 -22.652 1.00 81.81 267 MET A CA 1
ATOM 2097 C C . MET A 1 267 ? 21.445 5.266 -21.351 1.00 81.81 267 MET A C 1
ATOM 2099 O O . MET A 1 267 ? 22.017 4.219 -21.069 1.00 81.81 267 MET A O 1
ATOM 2103 N N . ARG A 1 268 ? 20.526 5.809 -20.538 1.00 77.75 268 ARG A N 1
ATOM 2104 C CA . ARG A 1 268 ? 20.147 5.185 -19.250 1.00 77.75 268 ARG A CA 1
ATOM 2105 C C . ARG A 1 268 ? 19.071 4.114 -19.370 1.00 77.75 268 ARG A C 1
ATOM 2107 O O . ARG A 1 268 ? 18.884 3.356 -18.427 1.00 77.75 268 ARG A O 1
ATOM 2114 N N . TYR A 1 269 ? 18.362 4.081 -20.494 1.00 77.81 269 TYR A N 1
ATOM 2115 C CA . TYR A 1 269 ? 17.347 3.063 -20.760 1.00 77.81 269 TYR A CA 1
ATOM 2116 C C . TYR A 1 269 ? 17.924 1.835 -21.467 1.00 77.81 269 TYR A C 1
ATOM 2118 O O . TYR A 1 269 ? 17.210 0.848 -21.599 1.00 77.81 269 TYR A O 1
ATOM 2126 N N . ASP A 1 270 ? 19.172 1.920 -21.946 1.00 79.88 270 ASP A N 1
ATOM 2127 C CA . ASP A 1 270 ? 19.860 0.886 -22.725 1.00 79.88 270 ASP A CA 1
ATOM 2128 C C . ASP A 1 270 ? 19.014 0.370 -23.906 1.00 79.88 270 ASP A C 1
ATOM 2130 O O . ASP A 1 270 ? 18.776 -0.823 -24.099 1.00 79.88 270 ASP A O 1
ATOM 2134 N N . ARG A 1 271 ? 18.469 1.310 -24.692 1.00 80.94 271 ARG A N 1
ATOM 2135 C CA . ARG A 1 271 ? 17.565 1.013 -25.815 1.00 80.94 271 ARG A CA 1
ATOM 2136 C C . ARG A 1 271 ? 17.960 1.773 -27.072 1.00 80.94 271 ARG A C 1
ATOM 2138 O O . ARG A 1 271 ? 18.260 2.965 -27.024 1.00 80.94 271 ARG A O 1
ATOM 2145 N N . ASN A 1 272 ? 17.942 1.063 -28.200 1.00 86.94 272 ASN A N 1
ATOM 2146 C CA . ASN A 1 272 ? 18.179 1.615 -29.532 1.00 86.94 272 ASN A CA 1
ATOM 2147 C C . ASN A 1 272 ? 16.843 1.818 -30.261 1.00 86.94 272 ASN A C 1
ATOM 2149 O O . ASN A 1 272 ? 16.029 0.898 -30.311 1.00 86.94 272 ASN A O 1
ATOM 2153 N N . PHE A 1 273 ? 16.667 2.986 -30.870 1.00 87.00 273 PHE A N 1
ATOM 2154 C CA . PHE A 1 273 ? 15.553 3.337 -31.746 1.00 87.00 273 PHE A CA 1
ATOM 2155 C C . PHE A 1 273 ? 16.039 3.379 -33.188 1.00 87.00 273 PHE A C 1
ATOM 2157 O O . PHE A 1 273 ? 17.053 4.016 -33.494 1.00 87.00 273 PHE A O 1
ATOM 2164 N N . ALA A 1 274 ? 15.319 2.684 -34.063 1.00 87.12 274 ALA A N 1
ATOM 2165 C CA . ALA A 1 274 ? 15.542 2.726 -35.499 1.00 87.12 274 ALA A CA 1
ATOM 2166 C C . ALA A 1 274 ? 15.132 4.097 -36.081 1.00 87.12 274 ALA A C 1
ATOM 2168 O O . ALA A 1 274 ? 14.297 4.776 -35.475 1.00 87.12 274 ALA A O 1
ATOM 2169 N N . PRO A 1 275 ? 15.687 4.515 -37.234 1.00 86.00 275 PRO A N 1
ATOM 2170 C CA . PRO A 1 275 ? 15.419 5.827 -37.844 1.00 86.00 275 PRO A CA 1
ATOM 2171 C C . PRO A 1 275 ? 13.935 6.153 -38.095 1.00 86.00 275 PRO A C 1
ATOM 2173 O O . PRO A 1 275 ? 13.562 7.319 -38.138 1.00 86.00 275 PRO A O 1
ATOM 2176 N N . ASP A 1 276 ? 13.090 5.135 -38.235 1.00 83.38 276 ASP A N 1
ATOM 2177 C CA . ASP A 1 276 ? 11.638 5.201 -38.443 1.00 83.38 276 ASP A CA 1
ATOM 2178 C C . ASP A 1 276 ? 10.823 5.192 -37.131 1.00 83.38 276 ASP A C 1
ATOM 2180 O O . ASP A 1 276 ? 9.591 5.223 -37.157 1.00 83.38 276 ASP A O 1
ATOM 2184 N N . SER A 1 277 ? 11.494 5.160 -35.974 1.00 85.50 277 SER A N 1
ATOM 2185 C CA . SER A 1 277 ? 10.885 5.033 -34.638 1.00 85.50 277 SER A CA 1
ATOM 2186 C C . SER A 1 277 ? 11.192 6.198 -33.683 1.00 85.50 277 SER A C 1
ATOM 2188 O O . SER A 1 277 ? 10.919 6.110 -32.483 1.00 85.50 277 SER A O 1
ATOM 2190 N N . PHE A 1 278 ? 11.754 7.299 -34.194 1.00 87.38 278 PHE A N 1
ATOM 2191 C CA . PHE A 1 278 ? 11.932 8.545 -33.446 1.00 87.38 278 PHE A CA 1
ATOM 2192 C C . PHE A 1 278 ? 11.847 9.775 -34.359 1.00 87.38 278 PHE A C 1
ATOM 2194 O O . PHE A 1 278 ? 12.055 9.692 -35.569 1.00 87.38 278 PHE A O 1
ATOM 2201 N N . ARG A 1 279 ? 11.571 10.946 -33.776 1.00 87.19 279 ARG A N 1
ATOM 2202 C CA . ARG A 1 279 ? 11.596 12.244 -34.472 1.00 87.19 279 ARG A CA 1
ATOM 2203 C C . ARG A 1 279 ? 12.418 13.242 -33.664 1.00 87.19 279 ARG A C 1
ATOM 2205 O O . ARG A 1 279 ? 12.257 13.326 -32.455 1.00 87.19 279 ARG A O 1
ATOM 2212 N N . LEU A 1 280 ? 13.292 14.002 -34.317 1.00 86.44 280 LEU A N 1
ATOM 2213 C CA . LEU A 1 280 ? 14.040 15.086 -33.671 1.00 86.44 280 LEU A CA 1
ATOM 2214 C C . LEU A 1 280 ? 13.260 16.395 -33.813 1.00 86.44 280 LEU A C 1
ATOM 2216 O O . LEU A 1 280 ? 12.843 16.743 -34.919 1.00 86.44 280 LEU A O 1
ATOM 2220 N N . GLU A 1 281 ? 13.062 17.108 -32.709 1.00 80.81 281 GLU A N 1
ATOM 2221 C CA . GLU A 1 281 ? 12.351 18.388 -32.676 1.00 80.81 281 GLU A CA 1
ATOM 2222 C C . GLU A 1 281 ? 13.353 19.552 -32.740 1.00 80.81 281 GLU A C 1
ATOM 2224 O O . GLU A 1 281 ? 14.428 19.504 -32.134 1.00 80.81 281 GLU A O 1
ATOM 2229 N N . PHE A 1 282 ? 13.071 20.569 -33.564 1.00 66.88 282 PHE A N 1
ATOM 2230 C CA . PHE A 1 282 ? 14.061 21.585 -33.940 1.00 66.88 282 PHE A CA 1
ATOM 2231 C C . PHE A 1 282 ? 14.309 22.613 -32.826 1.00 66.88 282 PHE A C 1
ATOM 2233 O O . PHE A 1 282 ? 13.345 23.153 -32.288 1.00 66.88 282 PHE A O 1
ATOM 2240 N N . PRO A 1 283 ? 15.587 22.933 -32.510 1.00 63.03 283 PRO A N 1
ATOM 2241 C CA . PRO A 1 283 ? 16.818 22.638 -33.258 1.00 63.03 283 PRO A CA 1
ATOM 2242 C C . PRO A 1 283 ? 17.594 21.402 -32.743 1.00 63.03 283 PRO A C 1
ATOM 2244 O O . PRO A 1 283 ? 18.719 21.521 -32.259 1.00 63.03 283 PRO A O 1
ATOM 2247 N N . GLY A 1 284 ? 17.014 20.200 -32.837 1.00 65.69 284 GLY A N 1
ATOM 2248 C CA . GLY A 1 284 ? 17.671 18.929 -32.498 1.00 65.69 284 GLY A CA 1
ATOM 2249 C C . GLY A 1 284 ? 18.044 18.798 -31.020 1.00 65.69 284 GLY A C 1
ATOM 2250 O O . GLY A 1 284 ? 18.948 18.034 -30.677 1.00 65.69 284 GLY A O 1
ATOM 2251 N N . LEU A 1 285 ? 17.400 19.590 -30.160 1.00 77.44 285 LEU A N 1
ATOM 2252 C CA . LEU A 1 285 ? 17.625 19.598 -28.715 1.00 77.44 285 LEU A CA 1
ATOM 2253 C C . LEU A 1 285 ? 16.843 18.490 -28.013 1.00 77.44 285 LEU A C 1
ATOM 2255 O O . LEU A 1 285 ? 17.255 18.050 -26.937 1.00 77.44 285 LEU A O 1
ATOM 2259 N N . GLU A 1 286 ? 15.739 18.057 -28.619 1.00 86.81 286 GLU A N 1
ATOM 2260 C CA . GLU A 1 286 ? 14.838 17.070 -28.050 1.00 86.81 286 GLU A CA 1
ATOM 2261 C C . GLU A 1 286 ? 14.508 15.982 -29.076 1.00 86.81 286 GLU A C 1
ATOM 2263 O O . GLU A 1 286 ? 14.366 16.242 -30.275 1.00 86.81 286 GLU A O 1
ATOM 2268 N N . ALA A 1 287 ? 14.428 14.742 -28.598 1.00 88.44 287 ALA A N 1
ATOM 2269 C CA . ALA A 1 287 ? 14.057 13.582 -29.392 1.00 88.44 287 ALA A CA 1
ATOM 2270 C C . ALA A 1 287 ? 12.735 13.004 -28.890 1.00 88.44 287 ALA A C 1
ATOM 2272 O O . ALA A 1 287 ? 12.626 12.584 -27.739 1.00 88.44 287 ALA A O 1
ATOM 2273 N N . LEU A 1 288 ? 11.745 12.953 -29.771 1.00 88.94 288 LEU A N 1
ATOM 2274 C CA . LEU A 1 288 ? 10.457 12.327 -29.542 1.00 88.94 288 LEU A CA 1
ATOM 2275 C C . LEU A 1 288 ? 10.570 10.820 -29.802 1.00 88.94 288 LEU A C 1
ATOM 2277 O O . LEU A 1 288 ? 10.808 10.391 -30.934 1.00 88.94 288 LEU A O 1
ATOM 2281 N N . VAL A 1 289 ? 10.381 10.021 -28.755 1.00 89.75 289 VAL A N 1
ATOM 2282 C CA . VAL A 1 289 ? 10.462 8.548 -28.780 1.00 89.75 289 VAL A CA 1
ATOM 2283 C C . VAL A 1 289 ? 9.233 7.936 -28.115 1.00 89.75 289 VAL A C 1
ATOM 2285 O O . VAL A 1 289 ? 8.592 8.590 -27.292 1.00 89.75 289 VAL A O 1
ATOM 2288 N N . CYS A 1 290 ? 8.908 6.677 -28.417 1.00 87.12 290 CYS A N 1
ATOM 2289 C CA . CYS A 1 290 ? 7.899 5.943 -27.646 1.00 87.12 290 CYS A CA 1
ATOM 2290 C C . CYS A 1 290 ? 8.319 5.817 -26.170 1.00 87.12 290 CYS A C 1
ATOM 2292 O O . CYS A 1 290 ? 9.502 5.668 -25.870 1.00 87.12 290 CYS A O 1
ATOM 2294 N N . ILE A 1 291 ? 7.358 5.841 -25.243 1.00 83.19 291 ILE A N 1
ATOM 2295 C CA . ILE A 1 291 ? 7.621 5.619 -23.814 1.00 83.19 291 ILE A CA 1
ATOM 2296 C C . ILE A 1 291 ? 8.166 4.200 -23.614 1.00 83.19 291 ILE A C 1
ATOM 2298 O O . ILE A 1 291 ? 7.555 3.217 -24.022 1.00 83.19 291 ILE A O 1
ATOM 2302 N N . ILE A 1 292 ? 9.329 4.122 -22.972 1.00 74.81 292 ILE A N 1
ATOM 2303 C CA . ILE A 1 292 ? 10.156 2.909 -22.850 1.00 74.81 292 ILE A CA 1
ATOM 2304 C C . ILE A 1 292 ? 10.106 2.333 -21.433 1.00 74.81 292 ILE A C 1
ATOM 2306 O O . ILE A 1 292 ? 10.466 1.183 -21.190 1.00 74.81 292 ILE A O 1
ATOM 2310 N N . PHE A 1 293 ? 9.706 3.164 -20.476 1.00 68.69 293 PHE A N 1
ATOM 2311 C CA . PHE A 1 293 ? 9.690 2.843 -19.063 1.00 68.69 293 PHE A CA 1
ATOM 2312 C C . PHE A 1 293 ? 8.256 2.600 -18.608 1.00 68.69 293 PHE A C 1
ATOM 2314 O O . PHE A 1 293 ? 7.328 3.305 -19.007 1.00 68.69 293 PHE A O 1
ATOM 2321 N N . ASN A 1 294 ? 8.081 1.616 -17.730 1.00 60.97 294 ASN A N 1
ATOM 2322 C CA . ASN A 1 294 ? 6.816 1.397 -17.045 1.00 60.97 294 ASN A CA 1
ATOM 2323 C C . ASN A 1 294 ? 6.711 2.396 -15.882 1.00 60.97 294 ASN A C 1
ATOM 2325 O O . ASN A 1 294 ? 6.938 2.060 -14.721 1.00 60.97 294 ASN A O 1
ATOM 2329 N N . GLY A 1 295 ? 6.517 3.670 -16.222 1.00 57.19 295 GLY A N 1
ATOM 2330 C CA . GLY A 1 295 ? 6.343 4.734 -15.244 1.00 57.19 295 GLY A CA 1
ATOM 2331 C C . GLY A 1 295 ? 4.928 4.697 -14.691 1.00 57.19 295 GLY A C 1
ATOM 2332 O O . GLY A 1 295 ? 3.970 4.580 -15.447 1.00 57.19 295 GLY A O 1
ATOM 2333 N N . THR A 1 296 ? 4.781 4.810 -13.376 1.00 61.28 296 THR A N 1
ATOM 2334 C CA . THR A 1 296 ? 3.493 5.111 -12.749 1.00 61.28 296 THR A CA 1
ATOM 2335 C C . THR A 1 296 ? 3.580 6.497 -12.133 1.00 61.28 296 THR A C 1
ATOM 2337 O O . THR A 1 296 ? 4.548 6.824 -11.447 1.00 61.28 296 THR A O 1
ATOM 2340 N N . ASN A 1 297 ? 2.553 7.320 -12.332 1.00 64.50 297 ASN A N 1
ATOM 2341 C CA . ASN A 1 297 ? 2.449 8.603 -11.627 1.00 64.50 297 ASN A CA 1
ATOM 2342 C C . ASN A 1 297 ? 2.115 8.456 -10.153 1.00 64.50 297 ASN A C 1
ATOM 2344 O O . ASN A 1 297 ? 2.251 9.406 -9.384 1.00 64.50 297 ASN A O 1
ATOM 2348 N N . GLU A 1 298 ? 1.666 7.273 -9.764 1.00 64.38 298 GLU A N 1
ATOM 2349 C CA . GLU A 1 298 ? 1.264 6.969 -8.411 1.00 64.38 298 GLU A CA 1
ATOM 2350 C C . GLU A 1 298 ? 2.437 6.355 -7.657 1.00 64.38 298 GLU A C 1
ATOM 2352 O O . GLU A 1 298 ? 2.952 5.299 -8.033 1.00 64.38 298 GLU A O 1
ATOM 2357 N N . ILE A 1 299 ? 2.847 7.008 -6.573 1.00 65.38 299 ILE A N 1
ATOM 2358 C CA . ILE A 1 299 ? 3.889 6.508 -5.674 1.00 65.38 299 ILE A CA 1
ATOM 2359 C C . ILE A 1 299 ? 3.292 6.285 -4.294 1.00 65.38 299 ILE A C 1
ATOM 2361 O O . ILE A 1 299 ? 2.427 7.043 -3.862 1.00 65.38 299 ILE A O 1
ATOM 2365 N N . ALA A 1 300 ? 3.760 5.258 -3.585 1.00 63.81 300 ALA A N 1
ATOM 2366 C CA . ALA A 1 300 ? 3.376 5.029 -2.199 1.00 63.81 300 ALA A CA 1
ATOM 2367 C C . ALA A 1 300 ? 3.643 6.282 -1.343 1.00 63.81 300 ALA A C 1
ATOM 2369 O O . ALA A 1 300 ? 4.756 6.809 -1.307 1.00 63.81 300 ALA A O 1
ATOM 2370 N N . LYS A 1 301 ? 2.612 6.750 -0.635 1.00 67.19 301 LYS A N 1
ATOM 2371 C CA . LYS A 1 301 ? 2.690 7.905 0.271 1.00 67.19 301 LYS A CA 1
ATOM 2372 C C . LYS A 1 301 ? 3.495 7.585 1.534 1.00 67.19 301 LYS A C 1
ATOM 2374 O O . LYS A 1 301 ? 4.080 8.476 2.147 1.00 67.19 301 LYS A O 1
ATOM 2379 N N . PHE A 1 302 ? 3.514 6.313 1.925 1.00 71.75 302 PHE A N 1
ATOM 2380 C CA . PHE A 1 302 ? 4.109 5.846 3.171 1.00 71.75 302 PHE A CA 1
ATOM 2381 C C . PHE A 1 302 ? 5.430 5.120 2.916 1.00 71.75 302 PHE A C 1
ATOM 2383 O O . PHE A 1 302 ? 5.541 4.283 2.023 1.00 71.75 302 PHE A O 1
ATOM 2390 N N . SER A 1 303 ? 6.441 5.455 3.716 1.00 66.44 303 SER A N 1
ATOM 2391 C CA . SER A 1 303 ? 7.754 4.814 3.681 1.00 66.44 303 SER A CA 1
ATOM 2392 C C . SER A 1 303 ? 7.750 3.531 4.511 1.00 66.44 303 SER A C 1
ATOM 2394 O O . SER A 1 303 ? 6.963 3.381 5.449 1.00 66.44 303 SER A O 1
ATOM 2396 N N . ARG A 1 304 ? 8.701 2.632 4.232 1.00 67.62 304 ARG A N 1
ATOM 2397 C CA . ARG A 1 304 ? 8.886 1.393 5.009 1.00 67.62 304 ARG A CA 1
ATOM 2398 C C . ARG A 1 304 ? 9.088 1.666 6.502 1.00 67.62 304 ARG A C 1
ATOM 2400 O O . ARG A 1 304 ? 8.545 0.951 7.335 1.00 67.62 304 ARG A O 1
ATOM 2407 N N . THR A 1 305 ? 9.794 2.743 6.851 1.00 73.12 305 THR A N 1
ATOM 2408 C CA . THR A 1 305 ? 10.011 3.162 8.244 1.00 73.12 305 THR A CA 1
ATOM 2409 C C . THR A 1 305 ? 8.702 3.459 8.971 1.00 73.12 305 THR A C 1
ATOM 2411 O O . THR A 1 305 ? 8.522 3.022 10.105 1.00 73.12 305 THR A O 1
ATOM 2414 N N . MET A 1 306 ? 7.756 4.145 8.318 1.00 75.38 306 MET A N 1
ATOM 2415 C CA . MET A 1 306 ? 6.437 4.397 8.907 1.00 75.38 306 MET A CA 1
ATOM 2416 C C . MET A 1 306 ? 5.644 3.099 9.107 1.00 75.38 306 MET A C 1
ATOM 2418 O O . MET A 1 306 ? 4.915 2.981 10.094 1.00 75.38 306 MET A O 1
ATOM 2422 N N . GLY A 1 307 ? 5.803 2.126 8.205 1.00 78.50 307 GLY A N 1
ATOM 2423 C CA . GLY A 1 307 ? 5.264 0.773 8.363 1.00 78.50 307 GLY A CA 1
ATOM 2424 C C . GLY A 1 307 ? 5.793 0.086 9.625 1.00 78.50 307 GLY A C 1
ATOM 2425 O O . GLY A 1 307 ? 4.998 -0.359 10.447 1.00 78.50 307 GLY A O 1
ATOM 2426 N N . TYR A 1 308 ? 7.112 0.096 9.855 1.00 78.31 308 TYR A N 1
ATOM 2427 C CA . TYR A 1 308 ? 7.715 -0.506 11.056 1.00 78.31 308 TYR A CA 1
ATOM 2428 C C . TYR A 1 308 ? 7.233 0.132 12.358 1.00 78.31 308 TYR A C 1
ATOM 2430 O O . TYR A 1 308 ? 6.842 -0.575 13.286 1.00 78.31 308 TYR A O 1
ATOM 2438 N N . VAL A 1 309 ? 7.205 1.467 12.420 1.00 85.75 309 VAL A N 1
ATOM 2439 C CA . VAL A 1 309 ? 6.692 2.188 13.597 1.00 85.75 309 VAL A CA 1
ATOM 2440 C C . VAL A 1 309 ? 5.230 1.818 13.862 1.00 85.75 309 VAL A C 1
ATOM 2442 O O . VAL A 1 309 ? 4.844 1.594 15.009 1.00 85.75 309 VAL A O 1
ATOM 2445 N N . SER A 1 310 ? 4.430 1.690 12.799 1.00 88.44 310 SER A N 1
ATOM 2446 C CA . SER A 1 310 ? 3.025 1.282 12.893 1.00 88.44 310 SER A CA 1
ATOM 2447 C C . SER A 1 310 ? 2.886 -0.147 13.418 1.00 88.44 310 SER A C 1
ATOM 2449 O O . SER A 1 310 ? 2.103 -0.376 14.333 1.00 88.44 310 SER A O 1
ATOM 2451 N N . ALA A 1 311 ? 3.662 -1.095 12.889 1.00 85.31 311 ALA A N 1
ATOM 2452 C CA . ALA A 1 311 ? 3.620 -2.494 13.307 1.00 85.31 311 ALA A CA 1
ATOM 2453 C C . ALA A 1 311 ? 3.970 -2.655 14.795 1.00 85.31 311 ALA A C 1
ATOM 2455 O O . ALA A 1 311 ? 3.241 -3.317 15.533 1.00 85.31 311 ALA A O 1
ATOM 2456 N N . VAL A 1 312 ? 5.035 -1.989 15.257 1.00 89.44 312 VAL A N 1
ATOM 2457 C CA . VAL A 1 312 ? 5.443 -2.010 16.671 1.00 89.44 312 VAL A CA 1
ATOM 2458 C C . VAL A 1 312 ? 4.372 -1.376 17.560 1.00 89.44 312 VAL A C 1
ATOM 2460 O O . VAL A 1 312 ? 3.954 -1.984 18.545 1.00 89.44 312 VAL A O 1
ATOM 2463 N N . GLY A 1 313 ? 3.881 -0.184 17.205 1.00 91.00 313 GLY A N 1
ATOM 2464 C CA . GLY A 1 313 ? 2.860 0.515 17.991 1.00 91.00 313 GLY A CA 1
ATOM 2465 C C . GLY A 1 313 ? 1.543 -0.263 18.088 1.00 91.00 313 GLY A C 1
ATOM 2466 O O . GLY A 1 313 ? 0.941 -0.345 19.163 1.00 91.00 313 GLY A O 1
ATOM 2467 N N . LEU A 1 314 ? 1.121 -0.896 16.991 1.00 92.00 314 LEU A N 1
ATOM 2468 C CA . LEU A 1 314 ? -0.060 -1.757 16.961 1.00 92.00 314 LEU A CA 1
ATOM 2469 C C . LEU A 1 314 ? 0.148 -3.037 17.773 1.00 92.00 314 LEU A C 1
ATOM 2471 O O . LEU A 1 314 ? -0.748 -3.412 18.523 1.00 92.00 314 LEU A O 1
ATOM 2475 N N . GLY A 1 315 ? 1.320 -3.672 17.693 1.00 93.06 315 GLY A N 1
ATOM 2476 C CA . GLY A 1 315 ? 1.639 -4.865 18.484 1.00 93.06 315 GLY A CA 1
ATOM 2477 C C . GLY A 1 315 ? 1.580 -4.610 19.995 1.00 93.06 315 GLY A C 1
ATOM 2478 O O . GLY A 1 315 ? 0.958 -5.375 20.739 1.00 93.06 315 GLY A O 1
ATOM 2479 N N . VAL A 1 316 ? 2.145 -3.486 20.451 1.00 95.69 316 VAL A N 1
ATOM 2480 C CA . VAL A 1 316 ? 2.041 -3.051 21.857 1.00 95.69 316 VAL A CA 1
ATOM 2481 C C . VAL A 1 316 ? 0.580 -2.795 22.235 1.00 95.69 316 VAL A C 1
ATOM 2483 O O . VAL A 1 316 ? 0.108 -3.291 23.258 1.00 95.69 316 VAL A O 1
ATOM 2486 N N . SER A 1 317 ? -0.165 -2.084 21.384 1.00 96.88 317 SER A N 1
ATOM 2487 C CA . SER A 1 317 ? -1.580 -1.769 21.620 1.00 96.88 317 SER A CA 1
ATOM 2488 C C . SER A 1 317 ? -2.446 -3.027 21.738 1.00 96.88 317 SER A C 1
ATOM 2490 O O . SER A 1 317 ? -3.248 -3.137 22.664 1.00 96.88 317 SER A O 1
ATOM 2492 N N . VAL A 1 318 ? -2.256 -4.003 20.846 1.00 97.19 318 VAL A N 1
ATOM 2493 C CA . VAL A 1 318 ? -2.943 -5.304 20.873 1.00 97.19 318 VAL A CA 1
ATOM 2494 C C . VAL A 1 318 ? -2.661 -6.038 22.181 1.00 97.19 318 VAL A C 1
ATOM 2496 O O . VAL A 1 318 ? -3.598 -6.493 22.834 1.00 97.19 318 VAL A O 1
ATOM 2499 N N . THR A 1 319 ? -1.397 -6.095 22.609 1.00 96.88 319 THR A N 1
ATOM 2500 C CA . THR A 1 319 ? -1.004 -6.759 23.863 1.00 96.88 319 THR A CA 1
ATOM 2501 C C . THR A 1 319 ? -1.711 -6.138 25.073 1.00 96.88 319 THR A C 1
ATOM 2503 O O . THR A 1 319 ? -2.287 -6.852 25.896 1.00 96.88 319 THR A O 1
ATOM 2506 N N . CYS A 1 320 ? -1.746 -4.805 25.151 1.00 97.62 320 CYS A N 1
ATOM 2507 C CA . CYS A 1 320 ? -2.438 -4.087 26.222 1.00 97.62 320 CYS A CA 1
ATOM 2508 C C . CYS A 1 320 ? -3.960 -4.302 26.196 1.00 97.62 320 CYS A C 1
ATOM 2510 O O . CYS A 1 320 ? -4.571 -4.489 27.249 1.00 97.62 320 CYS A O 1
ATOM 2512 N N . LEU A 1 321 ? -4.584 -4.302 25.013 1.00 97.69 321 LEU A N 1
ATOM 2513 C CA . LEU A 1 321 ? -6.024 -4.543 24.864 1.00 97.69 321 LEU A CA 1
ATOM 2514 C C . LEU A 1 321 ? -6.412 -5.965 25.281 1.00 97.69 321 LEU A C 1
ATOM 2516 O O . LEU A 1 321 ? -7.415 -6.147 25.971 1.00 97.69 321 LEU A O 1
ATOM 2520 N N . VAL A 1 322 ? -5.604 -6.963 24.916 1.00 97.94 322 VAL A N 1
ATOM 2521 C CA . VAL A 1 322 ? -5.800 -8.353 25.350 1.00 97.94 322 VAL A CA 1
ATOM 2522 C C . VAL A 1 322 ? -5.690 -8.455 26.870 1.00 97.94 322 VAL A C 1
ATOM 2524 O O . VAL A 1 322 ? -6.585 -9.010 27.506 1.00 97.94 322 VAL A O 1
ATOM 2527 N N . ALA A 1 323 ? -4.654 -7.861 27.470 1.00 96.81 323 ALA A N 1
ATOM 2528 C CA . ALA A 1 323 ? -4.499 -7.835 28.922 1.00 96.81 323 ALA A CA 1
ATOM 2529 C C . ALA A 1 323 ? -5.704 -7.173 29.619 1.00 96.81 323 ALA A C 1
ATOM 2531 O O . ALA A 1 323 ? -6.229 -7.717 30.591 1.00 96.81 323 ALA A O 1
ATOM 2532 N N . HIS A 1 324 ? -6.199 -6.048 29.091 1.00 95.88 324 HIS A N 1
ATOM 2533 C CA . HIS A 1 324 ? -7.391 -5.376 29.613 1.00 95.88 324 HIS A CA 1
ATOM 2534 C C . HIS A 1 324 ? -8.635 -6.278 29.580 1.00 95.88 324 HIS A C 1
ATOM 2536 O O . HIS A 1 324 ? -9.333 -6.404 30.588 1.00 95.88 324 HIS A O 1
ATOM 2542 N N . LEU A 1 325 ? -8.901 -6.937 28.447 1.00 96.50 325 LEU A N 1
ATOM 2543 C CA . LEU A 1 325 ? -10.045 -7.842 28.302 1.00 96.50 325 LEU A CA 1
ATOM 2544 C C . LEU A 1 325 ? -9.941 -9.054 29.238 1.00 96.50 325 LEU A C 1
ATOM 2546 O O . LEU A 1 325 ? -10.945 -9.448 29.830 1.00 96.50 325 LEU A O 1
ATOM 2550 N N . ILE A 1 326 ? -8.737 -9.604 29.434 1.00 96.62 326 ILE A N 1
ATOM 2551 C CA . ILE A 1 326 ? -8.493 -10.683 30.402 1.00 96.62 326 ILE A CA 1
ATOM 2552 C C . ILE A 1 326 ? -8.852 -10.216 31.817 1.00 96.62 326 ILE A C 1
ATOM 2554 O O . ILE A 1 326 ? -9.626 -10.883 32.501 1.00 96.62 326 ILE A O 1
ATOM 2558 N N . VAL A 1 327 ? -8.358 -9.052 32.249 1.00 95.69 327 VAL A N 1
ATOM 2559 C CA . VAL A 1 327 ? -8.666 -8.502 33.580 1.00 95.69 327 VAL A CA 1
ATOM 2560 C C . VAL A 1 327 ? -10.170 -8.260 33.749 1.00 95.69 327 VAL A C 1
ATOM 2562 O O . VAL A 1 327 ? -10.736 -8.612 34.783 1.00 95.69 327 VAL A O 1
ATOM 2565 N N . PHE A 1 328 ? -10.846 -7.728 32.729 1.00 94.19 328 PHE A N 1
ATOM 2566 C CA . PHE A 1 328 ? -12.298 -7.525 32.752 1.00 94.19 328 PHE A CA 1
ATOM 2567 C C . PHE A 1 328 ? -13.082 -8.839 32.933 1.00 94.19 328 PHE A C 1
ATOM 2569 O O . PHE A 1 328 ? -14.081 -8.894 33.659 1.00 94.19 328 PHE A O 1
ATOM 2576 N N . VAL A 1 329 ? -12.622 -9.921 32.297 1.00 94.38 329 VAL A N 1
ATOM 2577 C CA . VAL A 1 329 ? -13.210 -11.255 32.468 1.00 94.38 329 VAL A CA 1
ATOM 2578 C C . VAL A 1 329 ? -12.878 -11.836 33.842 1.00 94.38 329 VAL A C 1
ATOM 2580 O O . VAL A 1 329 ? -13.748 -12.459 34.439 1.00 94.38 329 VAL A O 1
ATOM 2583 N N . LEU A 1 330 ? -11.686 -11.619 34.393 1.00 95.62 330 LEU A N 1
ATOM 2584 C CA . LEU A 1 330 ? -11.292 -12.195 35.684 1.00 95.62 330 LEU A CA 1
ATOM 2585 C C . LEU A 1 330 ? -11.863 -11.461 36.902 1.00 95.62 330 LEU A C 1
ATOM 2587 O O . LEU A 1 330 ? -12.023 -12.091 37.943 1.00 95.62 330 LEU A O 1
ATOM 2591 N N . VAL A 1 331 ? -12.195 -10.171 36.786 1.00 93.94 331 VAL A N 1
ATOM 2592 C CA . VAL A 1 331 ? -12.650 -9.334 37.909 1.00 93.94 331 VAL A CA 1
ATOM 2593 C C . VAL A 1 331 ? -14.139 -8.977 37.751 1.00 93.94 331 VAL A C 1
ATOM 2595 O O . VAL A 1 331 ? -14.476 -8.006 37.068 1.00 93.94 331 VAL A O 1
ATOM 2598 N N . PRO A 1 332 ? -15.072 -9.722 38.386 1.00 87.62 332 PRO A N 1
ATOM 2599 C CA . PRO A 1 332 ? -16.512 -9.495 38.245 1.00 87.62 332 PRO A CA 1
ATOM 2600 C C . PRO A 1 332 ? -16.969 -8.115 38.724 1.00 87.62 332 PRO A C 1
ATOM 2602 O O . PRO A 1 332 ? -17.922 -7.566 38.172 1.00 87.62 332 PRO A O 1
ATOM 2605 N N . GLU A 1 333 ? -16.272 -7.540 39.707 1.00 87.50 333 GLU A N 1
ATOM 2606 C CA . GLU A 1 333 ? -16.571 -6.219 40.274 1.00 87.50 333 GLU A CA 1
ATOM 2607 C C . GLU A 1 333 ? -16.467 -5.090 39.236 1.00 87.50 333 GLU A C 1
ATOM 2609 O O . GLU A 1 333 ? -17.187 -4.095 39.320 1.00 87.50 333 GLU A O 1
ATOM 2614 N N . MET A 1 334 ? -15.647 -5.267 38.192 1.00 82.94 334 MET A N 1
ATOM 2615 C CA . MET A 1 334 ? -15.493 -4.282 37.116 1.00 82.94 334 MET A CA 1
ATOM 2616 C C . MET A 1 334 ? -16.574 -4.380 36.031 1.00 82.94 334 MET A C 1
ATOM 2618 O O . MET A 1 334 ? -16.650 -3.517 35.157 1.00 82.94 334 MET A O 1
ATOM 2622 N N . ARG A 1 335 ? -17.468 -5.379 36.076 1.00 86.44 335 ARG A N 1
ATOM 2623 C CA . ARG A 1 335 ? -18.493 -5.628 35.038 1.00 86.44 335 ARG A CA 1
ATOM 2624 C C . ARG A 1 335 ? -19.743 -4.747 35.171 1.00 86.44 335 ARG A C 1
ATOM 2626 O O . ARG A 1 335 ? -20.857 -5.179 34.843 1.00 86.44 335 ARG A O 1
ATOM 2633 N N . ASN A 1 336 ? -19.555 -3.515 35.637 1.00 87.88 336 ASN A N 1
ATOM 2634 C CA . ASN A 1 336 ? -20.573 -2.467 35.652 1.00 87.88 336 ASN A CA 1
ATOM 2635 C C . ASN A 1 336 ? -20.841 -1.927 34.226 1.00 87.88 336 ASN A C 1
ATOM 2637 O O . ASN A 1 336 ? -20.189 -2.340 33.268 1.00 87.88 336 ASN A O 1
ATOM 2641 N N . LEU A 1 337 ? -21.829 -1.037 34.056 1.00 87.12 337 LEU A N 1
ATOM 2642 C CA . LEU A 1 337 ? -22.219 -0.523 32.731 1.00 87.12 337 LEU A CA 1
ATOM 2643 C C . LEU A 1 337 ? -21.041 0.128 31.987 1.00 87.12 337 LEU A C 1
ATOM 2645 O O . LEU A 1 337 ? -20.798 -0.200 30.829 1.00 87.12 337 LEU A O 1
ATOM 2649 N N . SER A 1 338 ? -20.287 0.988 32.674 1.00 88.44 338 SER A N 1
ATOM 2650 C CA . SER A 1 338 ? -19.119 1.672 32.110 1.00 88.44 338 SER A CA 1
ATOM 2651 C C . SER A 1 338 ? -18.016 0.680 31.721 1.00 88.44 338 SER A C 1
ATOM 2653 O O . SER A 1 338 ? -17.506 0.727 30.605 1.00 88.44 338 SER A O 1
ATOM 2655 N N . GLY A 1 339 ? -17.730 -0.304 32.579 1.00 90.44 339 GLY A N 1
ATOM 2656 C CA . GLY A 1 339 ? -16.772 -1.371 32.294 1.00 90.44 339 GLY A CA 1
ATOM 2657 C C . GLY A 1 339 ? -17.175 -2.237 31.099 1.00 90.44 339 GLY A C 1
ATOM 2658 O O . GLY A 1 339 ? -16.327 -2.587 30.286 1.00 90.44 339 GLY A O 1
ATOM 2659 N N . ARG A 1 340 ? -18.469 -2.537 30.926 1.00 91.94 340 ARG A N 1
ATOM 2660 C CA . ARG A 1 340 ? -18.973 -3.264 29.744 1.00 91.94 340 ARG A CA 1
ATOM 2661 C C . ARG A 1 340 ? -18.844 -2.447 28.462 1.00 91.94 340 ARG A C 1
ATOM 2663 O O . ARG A 1 340 ? -18.472 -3.004 27.432 1.00 91.94 340 ARG A O 1
ATOM 2670 N N . ASN A 1 341 ? -19.125 -1.144 28.521 1.00 93.06 341 ASN A N 1
ATOM 2671 C CA . ASN A 1 341 ? -18.896 -0.243 27.392 1.00 93.06 341 ASN A CA 1
ATOM 2672 C C . ASN A 1 341 ? -17.401 -0.218 27.035 1.00 93.06 341 ASN A C 1
ATOM 2674 O O . ASN A 1 341 ? -17.057 -0.315 25.858 1.00 93.06 341 ASN A O 1
ATOM 2678 N N . LEU A 1 342 ? -16.518 -0.151 28.045 1.00 94.38 342 LEU A N 1
ATOM 2679 C CA . LEU A 1 342 ? -15.062 -0.164 27.868 1.00 94.38 342 LEU A CA 1
ATOM 2680 C C . LEU A 1 342 ? -14.568 -1.455 27.231 1.00 94.38 342 LEU A C 1
ATOM 2682 O O . LEU A 1 342 ? -13.890 -1.396 26.211 1.00 94.38 342 LEU A O 1
ATOM 2686 N N . ALA A 1 343 ? -15.007 -2.603 27.739 1.00 95.38 343 ALA A N 1
ATOM 2687 C CA . ALA A 1 343 ? -14.687 -3.895 27.151 1.00 95.38 343 ALA A CA 1
ATOM 2688 C C . ALA A 1 343 ? -15.167 -4.005 25.692 1.00 95.38 343 ALA A C 1
ATOM 2690 O O . ALA A 1 343 ? -14.451 -4.539 24.847 1.00 95.38 343 ALA A O 1
ATOM 2691 N N . SER A 1 344 ? -16.346 -3.463 25.366 1.00 96.00 344 SER A N 1
ATOM 2692 C CA . SER A 1 344 ? -16.874 -3.483 23.997 1.00 96.00 344 SER A CA 1
ATOM 2693 C C . SER A 1 344 ? -16.070 -2.598 23.035 1.00 96.00 344 SER A C 1
ATOM 2695 O O . SER A 1 344 ? -15.786 -3.018 21.913 1.00 96.00 344 SER A O 1
ATOM 2697 N N . LEU A 1 345 ? -15.638 -1.409 23.476 1.00 96.69 345 LEU A N 1
ATOM 2698 C CA . LEU A 1 345 ? -14.704 -0.566 22.718 1.00 96.69 345 LEU A CA 1
ATOM 2699 C C . LEU A 1 345 ? -13.353 -1.263 22.526 1.00 96.69 345 LEU A C 1
ATOM 2701 O O . LEU A 1 345 ? -12.821 -1.278 21.418 1.00 96.69 345 LEU A O 1
ATOM 2705 N N . SER A 1 346 ? -12.803 -1.850 23.592 1.00 97.56 346 SER A N 1
ATOM 2706 C CA . SER A 1 346 ? -11.528 -2.566 23.545 1.00 97.56 346 SER A CA 1
ATOM 2707 C C . SER A 1 346 ? -11.578 -3.750 22.586 1.00 97.56 346 SER A C 1
ATOM 2709 O O . SER A 1 346 ? -10.621 -3.968 21.848 1.00 97.56 346 SER A O 1
ATOM 2711 N N . PHE A 1 347 ? -12.696 -4.478 22.546 1.00 97.56 347 PHE A N 1
ATOM 2712 C CA . PHE A 1 347 ? -12.906 -5.548 21.578 1.00 97.56 347 PHE A CA 1
ATOM 2713 C C . PHE A 1 347 ? -12.972 -5.019 20.138 1.00 97.56 347 PHE A C 1
ATOM 2715 O O . PHE A 1 347 ? -12.303 -5.572 19.267 1.00 97.56 347 PHE A O 1
ATOM 2722 N N . ALA A 1 348 ? -13.706 -3.927 19.888 1.00 97.81 348 ALA A N 1
ATOM 2723 C CA . ALA A 1 348 ? -13.752 -3.302 18.565 1.00 97.81 348 ALA A CA 1
ATOM 2724 C C . ALA A 1 348 ? -12.348 -2.883 18.089 1.00 97.81 348 ALA A C 1
ATOM 2726 O O . ALA A 1 348 ? -11.939 -3.239 16.987 1.00 97.81 348 ALA A O 1
ATOM 2727 N N . LEU A 1 349 ? -11.568 -2.203 18.936 1.00 97.19 349 LEU A N 1
ATOM 2728 C CA . LEU A 1 349 ? -10.195 -1.803 18.604 1.00 97.19 349 LEU A CA 1
ATOM 2729 C C . LEU A 1 349 ? -9.265 -3.004 18.397 1.00 97.19 349 LEU A C 1
ATOM 2731 O O . LEU A 1 349 ? -8.471 -3.003 17.461 1.00 97.19 349 LEU A O 1
ATOM 2735 N N . LEU A 1 350 ? -9.381 -4.047 19.224 1.00 98.00 350 LEU A N 1
ATOM 2736 C CA . LEU A 1 350 ? -8.587 -5.268 19.077 1.00 98.00 350 LEU A CA 1
ATOM 2737 C C . LEU A 1 350 ? -8.857 -5.941 17.725 1.00 98.00 350 LEU A C 1
ATOM 2739 O O . LEU A 1 350 ? -7.916 -6.263 17.001 1.00 98.00 350 LEU A O 1
ATOM 2743 N N . ALA A 1 351 ? -10.129 -6.116 17.364 1.00 97.19 351 ALA A N 1
ATOM 2744 C CA . ALA A 1 351 ? -10.519 -6.717 16.094 1.00 97.19 351 ALA A CA 1
ATOM 2745 C C . ALA A 1 351 ? -10.076 -5.866 14.891 1.00 97.19 351 ALA A C 1
ATOM 2747 O O . ALA A 1 351 ? -9.588 -6.415 13.899 1.00 97.19 351 ALA A O 1
ATOM 2748 N N . ALA A 1 352 ? -10.170 -4.535 14.996 1.00 95.19 352 ALA A N 1
ATOM 2749 C CA . ALA A 1 352 ? -9.675 -3.609 13.980 1.00 95.19 352 ALA A CA 1
ATOM 2750 C C . ALA A 1 352 ? -8.155 -3.738 13.784 1.00 95.19 352 ALA A C 1
ATOM 2752 O O . ALA A 1 352 ? -7.686 -3.910 12.660 1.00 95.19 352 ALA A O 1
ATOM 2753 N N . TYR A 1 353 ? -7.378 -3.714 14.871 1.00 95.06 353 TYR A N 1
ATOM 2754 C CA . TYR A 1 353 ? -5.918 -3.800 14.811 1.00 95.06 353 TYR A CA 1
ATOM 2755 C C . TYR A 1 353 ? -5.424 -5.153 14.314 1.00 95.06 353 TYR A C 1
ATOM 2757 O O . TYR A 1 353 ? -4.506 -5.188 13.501 1.00 95.06 353 TYR A O 1
ATOM 2765 N N . LEU A 1 354 ? -6.042 -6.258 14.739 1.00 93.69 354 LEU A N 1
ATOM 2766 C CA . LEU A 1 354 ? -5.703 -7.585 14.223 1.00 93.69 354 LEU A CA 1
ATOM 2767 C C . LEU A 1 354 ? -5.993 -7.687 12.722 1.00 93.69 354 LEU A C 1
ATOM 2769 O O . LEU A 1 354 ? -5.131 -8.129 11.967 1.00 93.69 354 LEU A O 1
ATOM 2773 N N . SER A 1 355 ? -7.163 -7.219 12.278 1.00 91.62 355 SER A N 1
ATOM 2774 C CA . SER A 1 355 ? -7.534 -7.228 10.856 1.00 91.62 355 SER A CA 1
ATOM 2775 C C . SER A 1 355 ? -6.572 -6.381 10.012 1.00 91.62 355 SER A C 1
ATOM 2777 O O . SER A 1 355 ? -6.122 -6.823 8.954 1.00 91.62 355 SER A O 1
ATOM 2779 N N . PHE A 1 356 ? -6.178 -5.206 10.516 1.00 88.94 356 PHE A N 1
ATOM 2780 C CA . PHE A 1 356 ? -5.205 -4.334 9.859 1.00 88.94 356 PHE A CA 1
ATOM 2781 C C . PHE A 1 356 ? -3.796 -4.945 9.823 1.00 88.94 356 PHE A C 1
ATOM 2783 O O . PHE A 1 356 ? -3.131 -4.893 8.790 1.00 88.94 356 PHE A O 1
ATOM 2790 N N . LEU A 1 357 ? -3.339 -5.565 10.918 1.00 87.25 357 LEU A N 1
ATOM 2791 C CA . LEU A 1 357 ? -2.035 -6.235 10.983 1.00 87.25 357 LEU A CA 1
ATOM 2792 C C . LEU A 1 357 ? -1.956 -7.427 10.028 1.00 87.25 357 LEU A C 1
ATOM 2794 O O . LEU A 1 357 ? -0.938 -7.590 9.361 1.00 87.25 357 LEU A O 1
ATOM 2798 N N . VAL A 1 358 ? -3.023 -8.222 9.905 1.00 84.69 358 VAL A N 1
ATOM 2799 C CA . VAL A 1 358 ? -3.083 -9.313 8.919 1.00 84.69 358 VAL A CA 1
ATOM 2800 C C . VAL A 1 358 ? -2.995 -8.765 7.496 1.00 84.69 358 VAL A C 1
ATOM 2802 O O . VAL A 1 358 ? -2.285 -9.334 6.674 1.00 84.69 358 VAL A O 1
ATOM 2805 N N . GLY A 1 359 ? -3.651 -7.638 7.208 1.00 75.88 359 GLY A N 1
ATOM 2806 C CA . GLY A 1 359 ? -3.542 -6.962 5.914 1.00 75.88 359 GLY A CA 1
ATOM 2807 C C . GLY A 1 359 ? -2.175 -6.321 5.636 1.00 75.88 359 GLY A C 1
ATOM 2808 O O . GLY A 1 359 ? -1.821 -6.126 4.475 1.00 75.88 359 GLY A O 1
ATOM 2809 N N . MET A 1 360 ? -1.421 -5.978 6.685 1.00 74.06 360 MET A N 1
ATOM 2810 C CA . MET A 1 360 ? -0.098 -5.351 6.593 1.00 74.06 360 MET A CA 1
ATOM 2811 C C . MET A 1 360 ? 1.034 -6.377 6.473 1.00 74.06 360 MET A C 1
ATOM 2813 O O . MET A 1 360 ? 1.931 -6.200 5.653 1.00 74.06 360 MET A O 1
ATOM 2817 N N . ILE A 1 361 ? 1.021 -7.399 7.329 1.00 67.81 361 ILE A N 1
ATOM 2818 C CA . ILE A 1 361 ? 2.101 -8.384 7.474 1.00 67.81 361 ILE A CA 1
ATOM 2819 C C . ILE A 1 361 ? 1.813 -9.623 6.626 1.00 67.81 361 ILE A C 1
ATOM 2821 O O . ILE A 1 361 ? 2.732 -10.214 6.066 1.00 67.81 361 ILE A O 1
ATOM 2825 N N . GLY A 1 362 ? 0.544 -10.020 6.535 1.00 61.22 362 GLY A N 1
ATOM 2826 C CA . GLY A 1 362 ? 0.135 -11.186 5.769 1.00 61.22 362 GLY A CA 1
ATOM 2827 C C . GLY A 1 362 ? 0.081 -10.912 4.269 1.00 61.22 362 GLY A C 1
ATOM 2828 O O . GLY A 1 362 ? -0.109 -9.782 3.818 1.00 61.22 362 GLY A O 1
ATOM 2829 N N . GLU A 1 363 ? 0.156 -11.990 3.491 1.00 64.00 363 GLU A N 1
ATOM 2830 C CA . GLU A 1 363 ? -0.128 -11.989 2.054 1.00 64.00 363 GLU A CA 1
ATOM 2831 C C . GLU A 1 363 ? -1.455 -12.710 1.775 1.00 64.00 363 GLU A C 1
ATOM 2833 O O . GLU A 1 363 ? -1.478 -13.788 1.176 1.00 64.00 363 GLU A O 1
ATOM 2838 N N . PRO A 1 364 ? -2.600 -12.173 2.247 1.00 62.03 364 PRO A N 1
ATOM 2839 C CA . PRO A 1 364 ? -3.875 -12.820 2.010 1.00 62.03 364 PRO A CA 1
ATOM 2840 C C . PRO A 1 364 ? -4.211 -12.791 0.516 1.00 62.03 364 PRO A C 1
ATOM 2842 O O . PRO A 1 364 ? -4.070 -11.769 -0.162 1.00 62.03 364 PRO A O 1
ATOM 2845 N N . HIS A 1 365 ? -4.745 -13.905 0.017 1.00 68.25 365 HIS A N 1
ATOM 2846 C CA . HIS A 1 365 ? -5.436 -13.954 -1.272 1.00 68.25 365 HIS A CA 1
ATOM 2847 C C . HIS A 1 365 ? -6.505 -12.846 -1.394 1.00 68.25 365 HIS A C 1
ATOM 2849 O O . HIS A 1 365 ? -7.051 -12.371 -0.395 1.00 68.25 365 HIS A O 1
ATOM 2855 N N . ALA A 1 366 ? -6.826 -12.447 -2.630 1.00 64.88 366 ALA A N 1
ATOM 2856 C CA . ALA A 1 366 ? -7.628 -11.252 -2.926 1.00 64.88 366 ALA A CA 1
ATOM 2857 C C . ALA A 1 366 ? -8.961 -11.171 -2.153 1.00 64.88 366 ALA A C 1
ATOM 2859 O O . ALA A 1 366 ? -9.310 -10.113 -1.630 1.00 64.88 366 ALA A O 1
ATOM 2860 N N . GLN A 1 367 ? -9.674 -12.294 -2.014 1.00 71.88 367 GLN A N 1
ATOM 2861 C CA . GLN A 1 367 ? -10.955 -12.338 -1.301 1.00 71.88 367 GLN A CA 1
ATOM 2862 C C . GLN A 1 367 ? -10.797 -12.117 0.209 1.00 71.88 367 GLN A C 1
ATOM 2864 O O . GLN A 1 367 ? -11.542 -11.330 0.792 1.00 71.88 367 GLN A O 1
ATOM 2869 N N . ALA A 1 368 ? -9.794 -12.728 0.851 1.00 75.00 368 ALA A N 1
ATOM 2870 C CA . ALA A 1 368 ? -9.519 -12.427 2.256 1.00 75.00 368 ALA A CA 1
ATOM 2871 C C . ALA A 1 368 ? -9.021 -10.999 2.449 1.00 75.00 368 ALA A C 1
ATOM 2873 O O . ALA A 1 368 ? -9.396 -10.365 3.425 1.00 75.00 368 ALA A O 1
ATOM 2874 N N . CYS A 1 369 ? -8.223 -10.464 1.525 1.00 77.88 369 CYS A N 1
ATOM 2875 C CA . CYS A 1 369 ? -7.770 -9.077 1.599 1.00 77.88 369 CYS A CA 1
ATOM 2876 C C . CYS A 1 369 ? -8.955 -8.096 1.607 1.00 77.88 369 CYS A C 1
ATOM 2878 O O . CYS A 1 369 ? -9.004 -7.188 2.438 1.00 77.88 369 CYS A O 1
ATOM 2880 N N . ARG A 1 370 ? -9.959 -8.340 0.752 1.00 81.31 370 ARG A N 1
ATOM 2881 C CA . ARG A 1 370 ? -11.231 -7.607 0.757 1.00 81.31 370 ARG A CA 1
ATOM 2882 C C . ARG A 1 370 ? -11.992 -7.790 2.072 1.00 81.31 370 ARG A C 1
ATOM 2884 O O . ARG A 1 370 ? -12.435 -6.805 2.654 1.00 81.31 370 ARG A O 1
ATOM 2891 N N . ALA A 1 371 ? -12.102 -9.021 2.573 1.00 87.69 371 ALA A N 1
ATOM 2892 C CA . ALA A 1 371 ? -12.775 -9.299 3.841 1.00 87.69 371 ALA A CA 1
ATOM 2893 C C . ALA A 1 371 ? -12.110 -8.571 5.024 1.00 87.69 371 ALA A C 1
ATOM 2895 O O . ALA A 1 371 ? -12.796 -7.908 5.799 1.00 87.69 371 ALA A O 1
ATOM 2896 N N . PHE A 1 372 ? -10.779 -8.620 5.134 1.00 88.38 372 PHE A N 1
ATOM 2897 C CA . PHE A 1 372 ? -10.028 -7.887 6.154 1.00 88.38 372 PHE A CA 1
ATOM 2898 C C . PHE A 1 372 ? -10.174 -6.374 5.998 1.00 88.38 372 PHE A C 1
ATOM 2900 O O . PHE A 1 372 ? -10.320 -5.692 7.010 1.00 88.38 372 PHE A O 1
ATOM 2907 N N . ALA A 1 373 ? -10.213 -5.840 4.774 1.00 87.56 373 ALA A N 1
ATOM 2908 C CA . ALA A 1 373 ? -10.467 -4.418 4.537 1.00 87.56 373 ALA A CA 1
ATOM 2909 C C . ALA A 1 373 ? -11.834 -3.985 5.097 1.00 87.56 373 ALA A C 1
ATOM 2911 O O . ALA A 1 373 ? -11.920 -3.013 5.849 1.00 87.56 373 ALA A O 1
ATOM 2912 N N . VAL A 1 374 ? -12.887 -4.750 4.789 1.00 92.12 374 VAL A N 1
ATOM 2913 C CA . VAL A 1 374 ? -14.255 -4.497 5.267 1.00 92.12 374 VAL A CA 1
ATOM 2914 C C . VAL A 1 374 ? -14.348 -4.640 6.787 1.00 92.12 374 VAL A C 1
ATOM 2916 O O . VAL A 1 374 ? -14.907 -3.766 7.448 1.00 92.12 374 VAL A O 1
ATOM 2919 N N . MET A 1 375 ? -13.766 -5.698 7.362 1.00 93.06 375 MET A N 1
ATOM 2920 C CA . MET A 1 375 ? -13.738 -5.898 8.816 1.00 93.06 375 MET A CA 1
ATOM 2921 C C . MET A 1 375 ? -13.017 -4.754 9.521 1.00 93.06 375 MET A C 1
ATOM 2923 O O . MET A 1 375 ? -13.537 -4.196 10.484 1.00 93.06 375 MET A O 1
ATOM 2927 N N . THR A 1 376 ? -11.844 -4.368 9.024 1.00 92.69 376 THR A N 1
ATOM 2928 C CA . THR A 1 376 ? -11.063 -3.274 9.601 1.00 92.69 376 THR A CA 1
ATOM 2929 C C . THR A 1 376 ? -11.873 -1.975 9.577 1.00 92.69 376 THR A C 1
ATOM 2931 O O . THR A 1 376 ? -11.976 -1.303 10.601 1.00 92.69 376 THR A O 1
ATOM 2934 N N . TYR A 1 377 ? -12.522 -1.657 8.450 1.00 92.44 377 TYR A N 1
ATOM 2935 C CA . TYR A 1 377 ? -13.384 -0.481 8.322 1.00 92.44 377 TYR A CA 1
ATOM 2936 C C . TYR A 1 377 ? -14.565 -0.512 9.307 1.00 92.44 377 TYR A C 1
ATOM 2938 O O . TYR A 1 377 ? -14.793 0.456 10.035 1.00 92.44 377 TYR A O 1
ATOM 2946 N N . TYR A 1 378 ? -15.264 -1.648 9.400 1.00 95.81 378 TYR A N 1
ATOM 2947 C CA . TYR A 1 378 ? -16.368 -1.851 10.339 1.00 95.81 378 TYR A CA 1
ATOM 2948 C C . TYR A 1 378 ? -15.950 -1.650 11.795 1.00 95.81 378 TYR A C 1
ATOM 2950 O O . TYR A 1 378 ? -16.578 -0.878 12.516 1.00 95.81 378 TYR A O 1
ATOM 2958 N N . PHE A 1 379 ? -14.876 -2.306 12.231 1.00 97.00 379 PHE A N 1
ATOM 2959 C CA . PHE A 1 379 ? -14.462 -2.266 13.627 1.00 97.00 379 PHE A CA 1
ATOM 2960 C C . PHE A 1 379 ? -13.908 -0.899 14.045 1.00 97.00 379 PHE A C 1
ATOM 2962 O O . PHE A 1 379 ? -14.187 -0.456 15.162 1.00 97.00 379 PHE A O 1
ATOM 2969 N N . PHE A 1 380 ? -13.207 -0.181 13.157 1.00 94.88 380 PHE A N 1
ATOM 2970 C CA . PHE A 1 380 ? -12.846 1.214 13.426 1.00 94.88 380 PHE A CA 1
ATOM 2971 C C . PHE A 1 380 ? -14.077 2.100 13.541 1.00 94.88 380 PHE A C 1
ATOM 2973 O O . PHE A 1 380 ? -14.179 2.864 14.501 1.00 94.88 380 PHE A O 1
ATOM 2980 N N . LEU A 1 381 ? -15.041 1.966 12.627 1.00 94.81 381 LEU A N 1
ATOM 2981 C CA . LEU A 1 381 ? -16.284 2.724 12.700 1.00 94.81 381 LEU A CA 1
ATOM 2982 C C . LEU A 1 381 ? -17.029 2.431 14.010 1.00 94.81 381 LEU A C 1
ATOM 2984 O O . LEU A 1 381 ? -17.348 3.359 14.750 1.00 94.81 381 LEU A O 1
ATOM 2988 N N . SER A 1 382 ? -17.207 1.159 14.372 1.00 97.25 382 SER A N 1
ATOM 2989 C CA . SER A 1 382 ? -17.771 0.755 15.664 1.00 97.25 382 SER A CA 1
ATOM 2990 C C . SER A 1 382 ? -17.013 1.334 16.854 1.00 97.25 382 SER A C 1
ATOM 2992 O O . SER A 1 382 ? -17.649 1.749 17.821 1.00 97.25 382 SER A O 1
ATOM 2994 N N . SER A 1 383 ? -15.682 1.433 16.795 1.00 96.69 383 SER A N 1
ATOM 2995 C CA . SER A 1 383 ? -14.907 2.070 17.865 1.00 96.69 383 SER A CA 1
ATOM 2996 C C . SER A 1 383 ? -15.270 3.552 18.046 1.00 96.69 383 SER A C 1
ATOM 2998 O O . SER A 1 383 ? -15.434 3.998 19.181 1.00 96.69 383 SER A O 1
ATOM 3000 N N . PHE A 1 384 ? -15.506 4.302 16.960 1.00 95.00 384 PHE A N 1
ATOM 3001 C CA . PHE A 1 384 ? -15.963 5.694 17.038 1.00 95.00 384 PHE A CA 1
ATOM 3002 C C . PHE A 1 384 ? -17.342 5.810 17.685 1.00 95.00 384 PHE A C 1
ATOM 3004 O O . PHE A 1 384 ? -17.526 6.635 18.581 1.00 95.00 384 PHE A O 1
ATOM 3011 N N . PHE A 1 385 ? -18.285 4.942 17.314 1.00 96.56 385 PHE A N 1
ATOM 3012 C CA . PHE A 1 385 ? -19.606 4.918 17.944 1.00 96.56 385 PHE A CA 1
ATOM 3013 C C . PHE A 1 385 ? -19.545 4.527 19.427 1.00 96.56 385 PHE A C 1
ATOM 3015 O O . PHE A 1 385 ? -20.235 5.131 20.250 1.00 96.56 385 PHE A O 1
ATOM 3022 N N . TRP A 1 386 ? -18.684 3.577 19.802 1.00 97.62 386 TRP A N 1
ATOM 3023 C CA . TRP A 1 386 ? -18.448 3.233 21.205 1.00 97.62 386 TRP A CA 1
ATOM 3024 C C . TRP A 1 386 ? -17.823 4.389 21.994 1.00 97.62 386 TRP A C 1
ATOM 3026 O O . TRP A 1 386 ? -18.253 4.647 23.119 1.00 97.62 386 TRP A O 1
ATOM 3036 N N . MET A 1 387 ? -16.879 5.135 21.409 1.00 95.81 387 MET A N 1
ATOM 3037 C CA . MET A 1 387 ? -16.335 6.355 22.018 1.00 95.81 387 MET A CA 1
ATOM 3038 C C . MET A 1 387 ? -17.423 7.423 22.213 1.00 95.81 387 MET A C 1
ATOM 3040 O O . MET A 1 387 ? -17.501 8.025 23.285 1.00 95.81 387 MET A O 1
ATOM 3044 N N . SER A 1 388 ? -18.314 7.620 21.233 1.00 95.44 388 SER A N 1
ATOM 3045 C CA . SER A 1 388 ? -19.464 8.528 21.373 1.00 95.44 388 SER A CA 1
ATOM 3046 C C . SER A 1 388 ? -20.424 8.083 22.482 1.00 95.44 388 SER A C 1
ATOM 3048 O O . SER A 1 388 ? -20.849 8.900 23.300 1.00 95.44 388 SER A O 1
ATOM 3050 N N . THR A 1 389 ? -20.726 6.786 22.556 1.00 94.50 389 THR A N 1
ATOM 3051 C CA . THR A 1 389 ? -21.565 6.194 23.606 1.00 94.50 389 THR A CA 1
ATOM 3052 C C . THR A 1 389 ? -20.961 6.392 24.992 1.00 94.50 389 THR A C 1
ATOM 3054 O O . THR A 1 389 ? -21.675 6.763 25.921 1.00 94.50 389 THR A O 1
ATOM 3057 N N . MET A 1 390 ? -19.649 6.198 25.149 1.00 93.50 390 MET A N 1
ATOM 3058 C CA . MET A 1 390 ? -18.965 6.465 26.416 1.00 93.50 390 MET A CA 1
ATOM 3059 C C . MET A 1 390 ? -19.013 7.933 26.807 1.00 93.50 390 MET A C 1
ATOM 3061 O O . MET A 1 390 ? -19.308 8.237 27.958 1.00 93.50 390 MET A O 1
ATOM 3065 N N . ALA A 1 391 ? -18.753 8.844 25.867 1.00 94.38 391 ALA A N 1
ATOM 3066 C CA . ALA A 1 391 ? -18.827 10.277 26.134 1.00 94.38 391 ALA A CA 1
ATOM 3067 C C . ALA A 1 391 ? -20.233 10.675 26.616 1.00 94.38 391 ALA A C 1
ATOM 3069 O O . ALA A 1 391 ? -20.377 11.410 27.596 1.00 94.38 391 ALA A O 1
ATOM 3070 N N . PHE A 1 392 ? -21.272 10.121 25.984 1.00 92.50 392 PHE A N 1
ATOM 3071 C CA . PHE A 1 392 ? -22.656 10.304 26.409 1.00 92.50 392 PHE A CA 1
ATOM 3072 C C . PHE A 1 392 ? -22.937 9.703 27.794 1.00 92.50 392 PHE A C 1
ATOM 3074 O O . PHE A 1 392 ? -23.573 10.352 28.627 1.00 92.50 392 PHE A O 1
ATOM 3081 N N . ASP A 1 393 ? -22.460 8.488 28.068 1.00 90.62 393 ASP A N 1
ATOM 3082 C CA . ASP A 1 393 ? -22.669 7.811 29.350 1.00 90.62 393 ASP A CA 1
ATOM 3083 C C . ASP A 1 393 ? -21.983 8.549 30.510 1.00 90.62 393 ASP A C 1
ATOM 3085 O O . ASP A 1 393 ? -22.584 8.728 31.573 1.00 90.62 393 ASP A O 1
ATOM 3089 N N . VAL A 1 394 ? -20.771 9.069 30.285 1.00 90.88 394 VAL A N 1
ATOM 3090 C CA . VAL A 1 394 ? -20.046 9.920 31.240 1.00 90.88 394 VAL A CA 1
ATOM 3091 C C . VAL A 1 394 ? -20.810 11.219 31.488 1.00 90.88 394 VAL A C 1
ATOM 3093 O O . VAL A 1 394 ? -21.097 11.542 32.642 1.00 90.88 394 VAL A O 1
ATOM 3096 N N . TRP A 1 395 ? -21.208 11.935 30.429 1.00 91.75 395 TRP A N 1
ATOM 3097 C CA . TRP A 1 395 ? -22.008 13.160 30.553 1.00 91.75 395 TRP A CA 1
ATOM 3098 C C . TRP A 1 395 ? -23.287 12.920 31.359 1.00 91.75 395 TRP A C 1
ATOM 3100 O O . TRP A 1 395 ? -23.606 13.667 32.288 1.00 91.75 395 TRP A O 1
ATOM 3110 N N . ARG A 1 396 ? -24.007 11.842 31.040 1.00 87.25 396 ARG A N 1
ATOM 3111 C CA . ARG A 1 396 ? -25.239 11.470 31.728 1.00 87.25 396 ARG A CA 1
ATOM 3112 C C . ARG A 1 396 ? -24.979 11.159 33.198 1.00 87.25 396 ARG A C 1
ATOM 3114 O O . ARG A 1 396 ? -25.726 11.634 34.049 1.00 87.25 396 ARG A O 1
ATOM 3121 N N . THR A 1 397 ? -23.951 10.370 33.495 1.00 85.81 397 THR A N 1
ATOM 3122 C CA . THR A 1 397 ? -23.608 9.965 34.864 1.00 85.81 397 THR A CA 1
ATOM 3123 C C . THR A 1 397 ? -23.271 11.181 35.723 1.00 85.81 397 THR A C 1
ATOM 3125 O O . THR A 1 397 ? -23.828 11.326 36.810 1.00 85.81 397 THR A O 1
ATOM 3128 N N . LEU A 1 398 ? -22.463 12.113 35.205 1.00 87.31 398 LEU A N 1
ATOM 3129 C CA . LEU A 1 398 ? -22.140 13.375 35.881 1.00 87.31 398 LEU A CA 1
ATOM 3130 C C . LEU A 1 398 ? -23.381 14.260 36.082 1.00 87.31 398 LEU A C 1
ATOM 3132 O O . LEU A 1 398 ? -23.581 14.838 37.153 1.00 87.31 398 LEU A O 1
ATOM 3136 N N . ARG A 1 399 ? -24.262 14.336 35.079 1.00 85.88 399 ARG A N 1
ATOM 3137 C CA . ARG A 1 399 ? -25.507 15.114 35.162 1.00 85.88 399 ARG A CA 1
ATOM 3138 C C . ARG A 1 399 ? -26.499 14.534 36.171 1.00 85.88 399 ARG A C 1
ATOM 3140 O O . ARG A 1 399 ? -27.197 15.286 36.839 1.00 85.88 399 ARG A O 1
ATOM 3147 N N . VAL A 1 400 ? -26.592 13.212 36.281 1.00 83.38 400 VAL A N 1
ATOM 3148 C CA . VAL A 1 400 ? -27.460 12.560 37.271 1.00 83.38 400 VAL A CA 1
ATOM 3149 C C . VAL A 1 400 ? -26.877 12.720 38.671 1.00 83.38 400 VAL A C 1
ATOM 3151 O O . VAL A 1 400 ? -27.616 13.107 39.566 1.00 83.38 400 VAL A O 1
ATOM 3154 N N . ALA A 1 401 ? -25.568 12.525 38.852 1.00 81.75 401 ALA A N 1
ATOM 3155 C CA . ALA A 1 401 ? -24.905 12.700 40.147 1.00 81.75 401 ALA A CA 1
ATOM 3156 C C . ALA A 1 401 ? -25.042 14.126 40.713 1.00 81.75 401 ALA A C 1
ATOM 3158 O O . ALA A 1 401 ? -25.142 14.306 41.921 1.00 81.75 401 ALA A O 1
ATOM 3159 N N . THR A 1 402 ? -25.076 15.141 39.846 1.00 81.81 402 THR A N 1
ATOM 3160 C CA . THR A 1 402 ? -25.272 16.543 40.255 1.00 81.81 402 THR A CA 1
ATOM 3161 C C . THR A 1 402 ? -26.731 16.900 40.541 1.00 81.81 402 THR A C 1
ATOM 3163 O O . THR A 1 402 ? -26.984 17.842 41.287 1.00 81.81 402 THR A O 1
ATOM 3166 N N . ARG A 1 403 ? -27.699 16.176 39.963 1.00 77.31 403 ARG A N 1
ATOM 3167 C CA . ARG A 1 403 ? -29.135 16.487 40.077 1.00 77.31 403 ARG A CA 1
ATOM 3168 C C . ARG A 1 403 ? -29.859 15.643 41.125 1.00 77.31 403 ARG A C 1
ATOM 3170 O O . ARG A 1 403 ? -30.817 16.108 41.728 1.00 77.31 403 ARG A O 1
ATOM 3177 N N . GLU A 1 404 ? -29.402 14.416 41.334 1.00 69.50 404 GLU A N 1
ATOM 3178 C CA . GLU A 1 404 ? -29.988 13.431 42.233 1.00 69.50 404 GLU A CA 1
ATOM 3179 C C . GLU A 1 404 ? -28.866 12.948 43.169 1.00 69.50 404 GLU A C 1
ATOM 3181 O O . GLU A 1 404 ? -27.968 12.226 42.740 1.00 69.50 404 GLU A O 1
ATOM 3186 N N . LEU A 1 405 ? -28.917 13.278 44.468 1.00 55.22 405 LEU A N 1
ATOM 3187 C CA . LEU A 1 405 ? -28.000 12.742 45.501 1.00 55.22 405 LEU A CA 1
ATOM 3188 C C . LEU 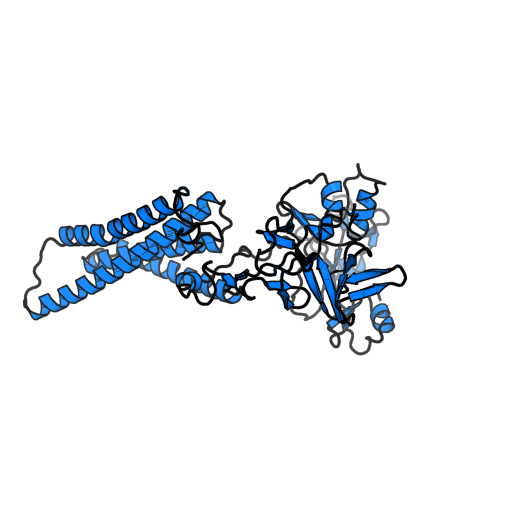A 1 405 ? -28.173 11.221 45.734 1.00 55.22 405 LEU A C 1
ATOM 3190 O O . LEU A 1 405 ? -27.754 10.675 46.754 1.00 55.22 405 LEU A O 1
ATOM 3194 N N . ARG A 1 406 ? -28.827 10.514 44.807 1.00 54.84 406 ARG A N 1
ATOM 3195 C CA . ARG A 1 406 ? -29.135 9.093 44.881 1.00 54.84 406 ARG A CA 1
ATOM 3196 C C . ARG A 1 406 ? -28.860 8.452 43.528 1.00 54.84 406 ARG A C 1
ATOM 3198 O O . ARG A 1 406 ? -29.504 8.757 42.527 1.00 54.84 406 ARG A O 1
ATOM 3205 N N . VAL A 1 407 ? -27.911 7.520 43.513 1.00 54.50 407 VAL A N 1
ATOM 3206 C CA . VAL A 1 407 ? -27.619 6.683 42.346 1.00 54.50 407 VAL A CA 1
ATOM 3207 C C . VAL A 1 407 ? -28.853 5.822 42.073 1.00 54.50 407 VAL A C 1
ATOM 3209 O O . VAL A 1 407 ? -29.109 4.840 42.768 1.00 54.50 407 VAL A O 1
ATOM 3212 N N . SER A 1 408 ? -29.662 6.223 41.090 1.00 47.25 408 SER A N 1
ATOM 3213 C CA . SER A 1 408 ? -30.805 5.435 40.632 1.00 47.25 408 SER A CA 1
ATOM 3214 C C . SER A 1 408 ? -30.295 4.102 40.077 1.00 47.25 408 SER A C 1
ATOM 3216 O O . SER A 1 408 ? -29.747 4.026 38.971 1.00 47.25 408 SER A O 1
ATOM 3218 N N . SER A 1 409 ? -30.460 3.050 40.883 1.00 50.84 409 SER A N 1
ATOM 3219 C CA . SER A 1 409 ? -30.233 1.650 40.526 1.00 50.84 409 SER A CA 1
ATOM 3220 C C . SER A 1 409 ? -31.331 1.196 39.557 1.00 50.84 409 SER A C 1
ATOM 3222 O O . SER A 1 409 ? -32.293 0.530 39.925 1.00 50.84 409 SER A O 1
ATOM 3224 N N . GLY A 1 410 ? -31.248 1.668 38.313 1.00 59.88 410 GLY A N 1
ATOM 3225 C CA . GLY A 1 410 ? -32.084 1.193 37.212 1.00 59.88 410 GLY A CA 1
ATOM 3226 C C . GLY A 1 410 ? -31.524 -0.082 36.576 1.00 59.88 410 GLY A C 1
ATOM 3227 O O . GLY A 1 410 ? -30.381 -0.470 36.820 1.00 59.88 410 GLY A O 1
ATOM 3228 N N . THR A 1 411 ? -32.307 -0.700 35.691 1.00 65.50 411 THR A N 1
ATOM 3229 C CA . THR A 1 411 ? -31.954 -1.873 34.872 1.00 65.50 411 THR A CA 1
ATOM 3230 C C . THR A 1 411 ? -30.779 -1.582 33.922 1.00 65.50 411 THR A C 1
ATOM 3232 O O . THR A 1 411 ? -30.951 -1.299 32.736 1.00 65.50 411 THR A O 1
ATOM 3235 N N . GLN A 1 412 ? -29.548 -1.669 34.441 1.00 76.12 412 GLN A N 1
ATOM 3236 C CA . GLN A 1 412 ? -28.284 -1.444 33.715 1.00 76.12 412 GLN A CA 1
ATOM 3237 C C . GLN A 1 412 ? -28.201 -2.238 32.398 1.00 76.12 412 GLN A C 1
ATOM 3239 O O . GLN A 1 412 ? -27.654 -1.761 31.407 1.00 76.12 412 GLN A O 1
ATOM 3244 N N . TRP A 1 413 ? -28.801 -3.430 32.364 1.00 79.62 413 TRP A N 1
ATOM 3245 C CA . TRP A 1 413 ? -28.823 -4.308 31.194 1.00 79.62 413 TRP A CA 1
ATOM 3246 C C . TRP A 1 413 ? -29.598 -3.734 30.002 1.00 79.62 413 TRP A C 1
ATOM 3248 O O . TRP A 1 413 ? -29.090 -3.774 28.891 1.00 79.62 413 TRP A O 1
ATOM 3258 N N . GLN A 1 414 ? -30.777 -3.138 30.212 1.00 85.50 414 GLN A N 1
ATOM 3259 C CA . GLN A 1 414 ? -31.560 -2.547 29.114 1.00 85.50 414 GLN A CA 1
ATOM 3260 C C . GLN A 1 414 ? -30.818 -1.375 28.459 1.00 85.50 414 GLN A C 1
ATOM 3262 O O . GLN A 1 414 ? -30.847 -1.211 27.241 1.00 85.50 414 GLN A O 1
ATOM 3267 N N . ARG A 1 415 ? -30.106 -0.583 29.270 1.00 86.88 415 ARG A N 1
ATOM 3268 C CA . ARG A 1 415 ? -29.277 0.533 28.793 1.00 86.88 415 ARG A CA 1
ATOM 3269 C C . ARG A 1 415 ? -28.098 0.031 27.968 1.00 86.88 415 ARG A C 1
ATOM 3271 O O . ARG A 1 415 ? -27.876 0.539 26.876 1.00 86.88 415 ARG A O 1
ATOM 3278 N N . PHE A 1 416 ? -27.401 -0.992 28.462 1.00 88.69 416 PHE A N 1
ATOM 3279 C CA . PHE A 1 416 ? -26.315 -1.626 27.721 1.00 88.69 416 PHE A CA 1
ATOM 3280 C C . PHE A 1 416 ? -26.795 -2.189 26.379 1.00 88.69 416 PHE A C 1
ATOM 3282 O O . PHE A 1 416 ? -26.147 -1.967 25.363 1.00 88.69 416 PHE A O 1
ATOM 3289 N N . THR A 1 417 ? -27.957 -2.851 26.344 1.00 89.00 417 THR A N 1
ATOM 3290 C CA . THR A 1 417 ? -28.534 -3.363 25.093 1.00 89.00 417 THR A CA 1
ATOM 3291 C C . THR A 1 417 ? -28.805 -2.242 24.089 1.00 89.00 417 THR A C 1
ATOM 3293 O O . THR A 1 417 ? -28.467 -2.387 22.919 1.00 89.00 417 THR A O 1
ATOM 3296 N N . LEU A 1 418 ? -29.350 -1.102 24.529 1.00 91.81 418 LEU A N 1
ATOM 3297 C CA . LEU A 1 418 ? -29.597 0.046 23.648 1.00 91.81 418 LEU A CA 1
ATOM 3298 C C . LEU A 1 418 ? -28.293 0.658 23.107 1.00 91.81 418 LEU A C 1
ATOM 3300 O O . LEU A 1 418 ? -28.180 0.918 21.911 1.00 91.81 418 LEU A O 1
ATOM 3304 N N . TYR A 1 419 ? -27.298 0.853 23.974 1.00 93.44 419 TYR A N 1
ATOM 3305 C CA . TYR A 1 419 ? -25.964 1.335 23.594 1.00 93.44 419 TYR A CA 1
ATOM 3306 C C . TYR A 1 419 ? -25.266 0.395 22.604 1.00 93.44 419 TYR A C 1
ATOM 3308 O O . TYR A 1 419 ? -24.646 0.847 21.641 1.00 93.44 419 TYR A O 1
ATOM 3316 N N . SER A 1 420 ? -25.407 -0.912 22.828 1.00 92.44 420 SER A N 1
ATOM 3317 C CA . SER A 1 420 ? -24.875 -1.972 21.976 1.00 92.44 420 SER A CA 1
ATOM 3318 C C . SER A 1 420 ? -25.536 -1.971 20.596 1.00 92.44 420 SER A C 1
ATOM 3320 O O . SER A 1 420 ? -24.837 -1.974 19.587 1.00 92.44 420 SER A O 1
ATOM 3322 N N . LEU A 1 421 ? -26.869 -1.857 20.526 1.00 92.75 421 LEU A N 1
ATOM 3323 C CA . LEU A 1 421 ? -27.592 -1.718 19.257 1.00 92.75 421 LEU A CA 1
ATOM 3324 C C . LEU A 1 421 ? -27.113 -0.493 18.469 1.00 92.75 421 LEU A C 1
ATOM 3326 O O . LEU A 1 421 ? -26.817 -0.609 17.285 1.00 92.75 421 LEU A O 1
ATOM 3330 N N . PHE A 1 422 ? -26.967 0.659 19.125 1.00 93.88 422 PHE A N 1
ATOM 3331 C CA . PHE A 1 422 ? -26.458 1.867 18.476 1.00 93.88 422 PHE A CA 1
ATOM 3332 C C . PHE A 1 422 ? -25.013 1.700 17.977 1.00 93.88 422 PHE A C 1
ATOM 3334 O O . PHE A 1 422 ? -24.716 2.038 16.835 1.00 93.88 422 PHE A O 1
ATOM 3341 N N . SER A 1 423 ? -24.125 1.135 18.799 1.00 95.62 423 SER A N 1
ATOM 3342 C CA . SER A 1 423 ? -22.683 1.102 18.510 1.00 95.62 423 SER A CA 1
ATOM 3343 C C . SER A 1 423 ? -22.228 -0.068 17.634 1.00 95.62 423 SER A C 1
ATOM 3345 O O . SER A 1 423 ? -21.128 -0.025 17.086 1.00 95.62 423 SER A O 1
ATOM 3347 N N . TRP A 1 424 ? -23.055 -1.103 17.470 1.00 96.81 424 TRP A N 1
ATOM 3348 C CA . TRP A 1 424 ? -22.768 -2.234 16.581 1.00 96.81 424 TRP A CA 1
ATOM 3349 C C . TRP A 1 424 ? -23.621 -2.241 15.314 1.00 96.81 424 TRP A C 1
ATOM 3351 O O . TRP A 1 424 ? -23.085 -2.510 14.237 1.00 96.81 424 TRP A O 1
ATOM 3361 N N . ALA A 1 425 ? -24.924 -1.947 15.412 1.00 94.88 425 ALA A N 1
ATOM 3362 C CA . ALA A 1 425 ? -25.831 -2.076 14.270 1.00 94.88 425 ALA A CA 1
ATOM 3363 C C . ALA A 1 425 ? -25.722 -0.892 13.304 1.00 94.88 425 ALA A C 1
ATOM 3365 O O . ALA A 1 425 ? -25.711 -1.099 12.095 1.00 94.88 425 ALA A O 1
ATOM 3366 N N . LEU A 1 426 ? -25.593 0.340 13.807 1.00 94.00 426 LEU A N 1
ATOM 3367 C CA . LEU A 1 426 ? -25.492 1.513 12.936 1.00 94.00 426 LEU A CA 1
ATOM 3368 C C . LEU A 1 426 ? -24.213 1.495 12.072 1.00 94.00 426 LEU A C 1
ATOM 3370 O O . LEU A 1 426 ? -24.338 1.661 10.858 1.00 94.00 426 LEU A O 1
ATOM 3374 N N . PRO A 1 427 ? -23.014 1.180 12.609 1.00 96.31 427 PRO A N 1
ATOM 3375 C CA . PRO A 1 427 ? -21.839 0.910 11.777 1.00 96.31 427 PRO A CA 1
ATOM 3376 C C . PRO A 1 427 ? -22.063 -0.202 10.756 1.00 96.31 427 PRO A C 1
ATOM 3378 O O . PRO A 1 427 ? -21.640 -0.065 9.614 1.00 96.31 427 PRO A O 1
ATOM 3381 N N . ALA A 1 428 ? -22.753 -1.286 11.131 1.00 96.31 428 ALA A N 1
ATOM 3382 C CA . ALA A 1 428 ? -22.997 -2.408 10.225 1.00 96.31 428 ALA A CA 1
ATOM 3383 C C . ALA A 1 428 ? -23.867 -1.992 9.032 1.00 96.31 428 ALA A C 1
ATOM 3385 O O . ALA A 1 428 ? -23.588 -2.393 7.907 1.00 96.31 428 ALA A O 1
ATOM 3386 N N . VAL A 1 429 ? -24.877 -1.145 9.260 1.00 95.94 429 VAL A N 1
ATOM 3387 C CA . VAL A 1 429 ? -25.703 -0.572 8.188 1.00 95.94 429 VAL A CA 1
ATOM 3388 C C . VAL A 1 429 ? -24.861 0.310 7.267 1.00 95.94 429 VAL A C 1
ATOM 3390 O O . VAL A 1 429 ? -24.929 0.150 6.052 1.00 95.94 429 VAL A O 1
ATOM 3393 N N . VAL A 1 430 ? -24.033 1.201 7.824 1.00 93.94 430 VAL A N 1
ATOM 3394 C CA . VAL A 1 430 ? -23.169 2.095 7.032 1.00 93.94 430 VAL A CA 1
ATOM 3395 C C . VAL A 1 430 ? -22.188 1.297 6.168 1.00 93.94 430 VAL A C 1
ATOM 3397 O O . VAL A 1 430 ? -22.101 1.531 4.964 1.00 93.94 430 VAL A O 1
ATOM 3400 N N . VAL A 1 431 ? -21.491 0.315 6.749 1.00 94.12 431 VAL A N 1
ATOM 3401 C CA . VAL A 1 431 ? -20.558 -0.543 6.002 1.00 94.12 431 VAL A CA 1
ATOM 3402 C C . VAL A 1 431 ? -21.290 -1.421 4.988 1.00 94.12 431 VAL A C 1
ATOM 3404 O O . VAL A 1 431 ? -20.821 -1.569 3.864 1.00 94.12 431 VAL A O 1
ATOM 3407 N N . GLY A 1 432 ? -22.457 -1.963 5.343 1.00 93.81 432 GLY A N 1
ATOM 3408 C CA . GLY A 1 432 ? -23.274 -2.769 4.437 1.00 93.81 432 GLY A CA 1
ATOM 3409 C C . GLY A 1 432 ? -23.706 -1.994 3.192 1.00 93.81 432 GLY A C 1
ATOM 3410 O O . GLY A 1 432 ? -23.618 -2.522 2.086 1.00 93.81 432 GLY A O 1
ATOM 3411 N N . LEU A 1 433 ? -24.096 -0.725 3.351 1.00 91.25 433 LEU A N 1
ATOM 3412 C CA . LEU A 1 433 ? -24.384 0.165 2.224 1.00 91.25 433 LEU A CA 1
ATOM 3413 C C . LEU A 1 433 ? -23.131 0.426 1.378 1.00 91.25 433 LEU A C 1
ATOM 3415 O O . LEU A 1 433 ? -23.204 0.332 0.156 1.00 91.25 433 LEU A O 1
ATOM 3419 N N . ALA A 1 434 ? -21.981 0.693 2.005 1.00 89.25 434 ALA A N 1
ATOM 3420 C CA . ALA A 1 434 ? -20.726 0.921 1.286 1.00 89.25 434 ALA A CA 1
ATOM 3421 C C . ALA A 1 434 ? -20.313 -0.292 0.432 1.00 89.25 434 ALA A C 1
ATOM 3423 O O . ALA A 1 434 ? -19.963 -0.128 -0.733 1.00 89.25 434 ALA A O 1
ATOM 3424 N N . VAL A 1 435 ? -20.415 -1.509 0.976 1.00 89.56 435 VAL A N 1
ATOM 3425 C CA . VAL A 1 435 ? -20.140 -2.756 0.239 1.00 89.56 435 VAL A CA 1
ATOM 3426 C C . VAL A 1 435 ? -21.166 -2.982 -0.875 1.00 89.56 435 VAL A C 1
ATOM 3428 O O . VAL A 1 435 ? -20.791 -3.331 -1.991 1.00 89.56 435 VAL A O 1
ATOM 3431 N N . PHE A 1 436 ? -22.452 -2.727 -0.610 1.00 88.00 436 PHE A N 1
ATOM 3432 C CA . PHE A 1 436 ? -23.509 -2.853 -1.617 1.00 88.00 436 PHE A CA 1
ATOM 3433 C C . PHE A 1 436 ? -23.264 -1.952 -2.836 1.00 88.00 436 PHE A C 1
ATOM 3435 O O . PHE A 1 436 ? -23.442 -2.394 -3.972 1.00 88.00 436 PHE A O 1
ATOM 3442 N N . PHE A 1 437 ? -22.845 -0.703 -2.615 1.00 83.94 437 PHE A N 1
ATOM 3443 C CA . PHE A 1 437 ? -22.502 0.217 -3.701 1.00 83.94 437 PHE A CA 1
ATOM 3444 C C . PHE A 1 437 ? -21.185 -0.148 -4.398 1.00 83.94 437 PHE A C 1
ATOM 3446 O O . PHE A 1 437 ? -21.080 0.036 -5.607 1.00 83.94 437 PHE A O 1
ATOM 3453 N N . ASP A 1 438 ? -20.211 -0.711 -3.678 1.00 82.50 438 ASP A N 1
ATOM 3454 C CA . ASP A 1 438 ? -18.949 -1.196 -4.254 1.00 82.50 438 ASP A CA 1
ATOM 3455 C C . ASP A 1 438 ? -19.173 -2.356 -5.248 1.00 82.50 438 ASP A C 1
ATOM 3457 O O . ASP A 1 438 ? -18.563 -2.389 -6.318 1.00 82.50 438 ASP A O 1
ATOM 3461 N N . ASP A 1 439 ? -20.106 -3.269 -4.945 1.00 78.81 439 ASP A N 1
ATOM 3462 C CA . ASP A 1 439 ? -20.445 -4.418 -5.804 1.00 78.81 439 ASP A CA 1
ATOM 3463 C C . ASP A 1 439 ? -21.294 -4.047 -7.037 1.00 78.81 439 ASP A C 1
ATOM 3465 O O . ASP A 1 439 ? -21.317 -4.775 -8.035 1.00 78.81 439 ASP A O 1
ATOM 3469 N N . ARG A 1 440 ? -22.015 -2.920 -7.005 1.00 75.31 440 ARG A N 1
ATOM 3470 C CA . ARG A 1 440 ? -22.882 -2.480 -8.108 1.00 75.31 440 ARG A CA 1
ATOM 3471 C C . ARG A 1 440 ? -22.098 -1.602 -9.087 1.00 75.31 440 ARG A C 1
ATOM 3473 O O . ARG A 1 440 ? -22.057 -0.385 -8.969 1.00 75.31 440 ARG A O 1
ATOM 3480 N N . SER A 1 441 ? -21.523 -2.233 -10.111 1.00 59.78 441 SER A N 1
ATOM 3481 C CA . SER A 1 441 ? -20.776 -1.551 -11.184 1.00 59.78 441 SER A CA 1
ATOM 3482 C C . SER A 1 441 ? -21.652 -0.830 -12.223 1.00 59.78 441 SER A C 1
ATOM 3484 O O . SER A 1 441 ? -21.156 0.026 -12.954 1.00 59.78 441 SER A O 1
ATOM 3486 N N . ALA A 1 442 ? -22.947 -1.152 -12.307 1.00 57.25 442 ALA A N 1
ATOM 3487 C CA . ALA A 1 442 ? -23.859 -0.568 -13.288 1.00 57.25 442 ALA A CA 1
ATOM 3488 C C . ALA A 1 442 ? -24.443 0.764 -12.781 1.00 57.25 442 ALA A C 1
ATOM 3490 O O . ALA A 1 442 ? -25.353 0.770 -11.954 1.00 57.25 442 ALA A O 1
ATOM 3491 N N . GLY A 1 443 ? -23.930 1.885 -13.297 1.00 62.91 443 GLY A N 1
ATOM 3492 C CA . GLY A 1 443 ? -24.505 3.225 -13.107 1.00 62.91 443 GLY A CA 1
ATOM 3493 C C . GLY A 1 443 ? -23.760 4.152 -12.141 1.00 62.91 443 GLY A C 1
ATOM 3494 O O . GLY A 1 443 ? -24.117 5.323 -12.056 1.00 62.91 443 GLY A O 1
ATOM 3495 N N . ILE A 1 444 ? -22.714 3.674 -11.457 1.00 67.25 444 ILE A N 1
ATOM 3496 C CA . ILE A 1 444 ? -21.872 4.492 -10.570 1.00 67.25 444 ILE A CA 1
ATOM 3497 C C . ILE A 1 444 ? -20.452 4.532 -11.145 1.00 67.25 444 ILE A C 1
ATOM 3499 O O . ILE A 1 444 ? -19.811 3.489 -11.330 1.00 67.25 444 ILE A O 1
ATOM 3503 N N . ALA A 1 445 ? -19.962 5.740 -11.444 1.00 66.69 445 ALA A N 1
ATOM 3504 C CA . ALA A 1 445 ? -18.588 5.941 -11.903 1.00 66.69 445 ALA A CA 1
ATOM 3505 C C . ALA A 1 445 ? -17.599 5.309 -10.906 1.00 66.69 445 ALA A C 1
ATOM 3507 O O . ALA A 1 445 ? -17.867 5.279 -9.703 1.00 66.69 445 ALA A O 1
ATOM 3508 N N . GLU A 1 446 ? -16.473 4.770 -11.393 1.00 65.50 446 GLU A N 1
ATOM 3509 C CA . GLU A 1 446 ? -15.434 4.197 -10.514 1.00 65.50 446 GLU A CA 1
ATOM 3510 C C . GLU A 1 446 ? -14.986 5.192 -9.434 1.00 65.50 446 GLU A C 1
ATOM 3512 O O . GLU A 1 446 ? -14.675 4.769 -8.327 1.00 65.50 446 GLU A O 1
ATOM 3517 N N . ASP A 1 447 ? -15.100 6.496 -9.708 1.00 66.38 447 ASP A N 1
ATOM 3518 C CA . ASP A 1 447 ? -14.710 7.565 -8.793 1.00 66.38 447 ASP A CA 1
ATOM 3519 C C . ASP A 1 447 ? -15.450 7.608 -7.453 1.00 66.38 447 ASP A C 1
ATOM 3521 O O . ASP A 1 447 ? -14.905 8.126 -6.483 1.00 66.38 447 ASP A O 1
ATOM 3525 N N . PHE A 1 448 ? -16.666 7.062 -7.390 1.00 70.38 448 PHE A N 1
ATOM 3526 C CA . PHE A 1 448 ? -17.502 7.070 -6.185 1.00 70.38 448 PHE A CA 1
ATOM 3527 C C . PHE A 1 448 ? -17.520 5.719 -5.457 1.00 70.38 448 PHE A C 1
ATOM 3529 O O . PHE A 1 448 ? -18.340 5.513 -4.559 1.00 70.38 448 PHE A O 1
ATOM 3536 N N . ARG A 1 449 ? -16.668 4.768 -5.864 1.00 75.50 449 ARG A N 1
ATOM 3537 C CA . ARG A 1 449 ? -16.602 3.433 -5.259 1.00 75.50 449 ARG A CA 1
ATOM 3538 C C . ARG A 1 449 ? -15.419 3.338 -4.287 1.00 75.50 449 ARG A C 1
ATOM 3540 O O . ARG A 1 449 ? -14.318 3.727 -4.659 1.00 75.50 449 ARG A O 1
ATOM 3547 N N . PRO A 1 450 ? -15.596 2.776 -3.074 1.00 76.00 450 PRO A N 1
ATOM 3548 C CA . PRO A 1 450 ? -14.507 2.638 -2.099 1.00 76.00 450 PRO A CA 1
ATOM 3549 C C . PRO A 1 450 ? -13.398 1.662 -2.524 1.00 76.00 450 PRO A C 1
ATOM 3551 O O . PRO A 1 450 ? -12.276 1.740 -2.017 1.00 76.00 450 PRO A O 1
ATOM 3554 N N . LEU A 1 451 ? -13.696 0.714 -3.423 1.00 73.75 451 LEU A N 1
ATOM 3555 C CA . LEU A 1 451 ? -12.754 -0.265 -3.977 1.00 73.75 451 LEU A CA 1
ATOM 3556 C C . LEU A 1 451 ? -12.021 -1.070 -2.892 1.00 73.75 451 LEU A C 1
ATOM 3558 O O . LEU A 1 451 ? -10.785 -1.115 -2.842 1.00 73.75 451 LEU A O 1
ATOM 3562 N N . PHE A 1 452 ? -12.784 -1.711 -2.003 1.00 78.38 452 PHE A N 1
ATOM 3563 C CA . PHE A 1 452 ? -12.225 -2.500 -0.902 1.00 78.38 452 PHE A CA 1
ATOM 3564 C C . PHE A 1 452 ? -11.313 -3.620 -1.421 1.00 78.38 452 PHE A C 1
ATOM 3566 O O . PHE A 1 452 ? -11.736 -4.474 -2.200 1.00 78.38 452 PHE A O 1
ATOM 3573 N N . GLY A 1 453 ? -10.060 -3.660 -0.957 1.00 68.38 453 GLY A N 1
ATOM 3574 C CA . GLY A 1 453 ? -9.128 -4.740 -1.292 1.00 68.38 453 GLY A CA 1
ATOM 3575 C C . GLY A 1 453 ? -8.377 -4.581 -2.624 1.00 68.38 453 GLY A C 1
ATOM 3576 O O . GLY A 1 453 ? -7.562 -5.445 -2.944 1.00 68.38 453 GLY A O 1
ATOM 3577 N N . ARG A 1 454 ? -8.620 -3.517 -3.414 1.00 64.44 454 ARG A N 1
ATOM 3578 C CA . ARG A 1 454 ? -8.084 -3.392 -4.792 1.00 64.44 454 ARG A CA 1
ATOM 3579 C C . ARG A 1 454 ? -6.602 -3.004 -4.852 1.00 64.44 454 ARG A C 1
ATOM 3581 O O . ARG A 1 454 ? -5.863 -3.532 -5.677 1.00 64.44 454 ARG A O 1
ATOM 3588 N N . HIS A 1 455 ? -6.155 -2.096 -3.982 1.00 58.88 455 HIS A N 1
ATOM 3589 C CA . HIS A 1 455 ? -4.764 -1.600 -3.940 1.00 58.88 455 HIS A CA 1
ATOM 3590 C C . HIS A 1 455 ? -3.997 -2.027 -2.676 1.00 58.88 455 HIS A C 1
ATOM 3592 O O . HIS A 1 455 ? -2.815 -1.726 -2.524 1.00 58.88 455 HIS A O 1
ATOM 3598 N N . GLY A 1 456 ? -4.672 -2.744 -1.779 1.00 65.31 456 GLY A N 1
ATOM 3599 C CA . GLY A 1 456 ? -4.226 -3.129 -0.445 1.00 65.31 456 GLY A CA 1
ATOM 3600 C C . GLY A 1 456 ? -5.408 -3.656 0.358 1.00 65.31 456 GLY A C 1
ATOM 3601 O O . GLY A 1 456 ? -6.546 -3.477 -0.069 1.00 65.31 456 GLY A O 1
ATOM 3602 N N . CYS A 1 457 ? -5.174 -4.262 1.524 1.00 76.62 457 CYS A N 1
ATOM 3603 C CA . CYS A 1 457 ? -6.258 -4.761 2.384 1.00 76.62 457 CYS A CA 1
ATOM 3604 C C . CYS A 1 457 ? -6.893 -3.625 3.201 1.00 76.62 457 CYS A C 1
ATOM 3606 O O . CYS A 1 457 ? -6.967 -3.663 4.426 1.00 76.62 457 CYS A O 1
ATOM 3608 N N . TRP A 1 458 ? -7.319 -2.591 2.476 1.00 79.50 458 TRP A N 1
ATOM 3609 C CA . TRP A 1 458 ? -7.970 -1.371 2.934 1.00 79.50 458 TRP A CA 1
ATOM 3610 C C . TRP A 1 458 ? -8.926 -0.851 1.842 1.00 79.50 458 TRP A C 1
ATOM 3612 O O . TRP A 1 458 ? -9.040 -1.478 0.782 1.00 79.50 458 TRP A O 1
ATOM 3622 N N . PHE A 1 459 ? -9.641 0.255 2.080 1.00 78.12 459 PHE A N 1
ATOM 3623 C CA . PHE A 1 459 ? -10.380 0.921 1.001 1.00 78.12 459 PHE A CA 1
ATOM 3624 C C . PHE A 1 459 ? -9.385 1.591 0.043 1.00 78.12 459 PHE A C 1
ATOM 3626 O O . PHE A 1 459 ? -8.412 2.211 0.473 1.00 78.12 459 PHE A O 1
ATOM 3633 N N . GLY A 1 460 ? -9.572 1.370 -1.257 1.00 66.12 460 GLY A N 1
ATOM 3634 C CA . GLY A 1 460 ? -8.643 1.800 -2.300 1.00 66.12 460 GLY A CA 1
ATOM 3635 C C . GLY A 1 460 ? -8.856 3.244 -2.745 1.00 66.12 460 GLY A C 1
ATOM 3636 O O . GLY A 1 460 ? -7.926 3.855 -3.272 1.00 66.12 460 GLY A O 1
ATOM 3637 N N . GLN A 1 461 ? -10.050 3.784 -2.513 1.00 71.56 461 GLN A N 1
ATOM 3638 C CA . GLN A 1 461 ? -10.479 5.083 -3.013 1.00 71.56 461 GLN A CA 1
ATOM 3639 C C . GLN A 1 461 ? -11.405 5.781 -2.008 1.00 71.56 461 GLN A C 1
ATOM 3641 O O . GLN A 1 461 ? -12.089 5.114 -1.231 1.00 71.56 461 GLN A O 1
ATOM 3646 N N . ARG A 1 462 ? -11.325 7.116 -1.961 1.00 70.31 462 ARG A N 1
ATOM 3647 C CA . ARG A 1 462 ? -11.994 7.960 -0.957 1.00 70.31 462 ARG A CA 1
ATOM 3648 C C . ARG A 1 462 ? -13.481 8.163 -1.188 1.00 70.31 462 ARG A C 1
ATOM 3650 O O . ARG A 1 462 ? -13.871 8.274 -2.368 1.00 70.31 462 ARG A O 1
#

Secondary structure (DSSP, 8-state):
--S-EEETTTTEEESSHHHHHHTT--TTPEEPEEEEE-GGGTTS----HHHHHHH-EE-TTT--EEEEE--TTS--EEEEEEEEEE-SS----------B-S--GGGTT-HHHHHHHH----EEETTEEESSHHHHHTTT---S-PEES---SS-SS-TT---GGGGG---GGG-SBTTEEE-S-TTEEEETTTTEEEE-B--STTEEEETTEEEE-SS--S---------------SS-HHHHHS-EEEEEBTTEEE-TTSPEEETTTTEEE-TTSEEEETTTTEEEEE--S---SEEESS-HHHHHHHHHHHHHHHHHHHHHHHHHHH-GGG-SHHHHHHHHHHHHHHHHHHHHHHHHH----HHHHHHHHHHHHHHHHHHHHHHHHHHHHHHHHHHHHHH-SS-----HHHHHHHHHIIIIIHHHHHHHHHHHHHH--SSS-GGG---BTSSSSSBSB-

Sequence (462 aa):
GMAPVTSPRTNITYANVFCAVCNDDFEDVHRWKVNLDCKEFYGLINMTGEDIRNNIQLDPTNTSWGVWFTAPGDIPRFFACVLEYAPQNLSSAFTCNPFVSTCDPSWAGTETERLCLSYQSVVNVYGVNYRNPECMVCNNDTAPLQICGFYSDTSFVSPRGFSFSILMDVSPSAGNIVGKKQRCDFGELYDPFYKTCRNVLCGLEGYILEGDKCVKNKYPDDDDAGLIQPRSGNESSPYAHEFLTCRKTLLKKGEYVIRPNGYLYAMRYDRNFAPDSFRLEFPGLEALVCIIFNGTNEIAKFSRTMGYVSAVGLGVSVTCLVAHLIVFVLVPEMRNLSGRNLASLSFALLAAYLSFLVGMIGEPHAQACRAFAVMTYYFFLSSFFWMSTMAFDVWRTLRVATRELRVSSGTQWQRFTLYSLFSWALPAVVVGLAVFFDDRSAGIAEDFRPLFGRHGCWFGQR

Radius of gyration: 33.39 Å; chains: 1; bounding box: 79×78×98 Å

InterPro domains:
  IPR000832 GPCR, family 2, secretin-like [PF00002] (306-459)
  IPR017981 GPCR, family 2-like, 7TM [PS50261] (306-462)
  IPR053231 G-protein coupled receptor LN-TM7 [PTHR45902] (213-461)
  IPR059445 Protein of unknown function DUF8401 [PF28443] (2-197)

Foldseek 3Di:
DQFWKAQPVVRDIDRDLVRCVVVVRNPRIDGWDKDKAQPVPPDDDDDDPVNFVVAWDQDPPPRFIFHWDDDVPGDIDTGGIDTDTHHPPDPPPDDPADAQQAADPVCPPHPLRVVSNPAAFWWDDPQHIRRDVSNCVRNVHDDPDTDTDHPDPPDLWPPLLDFPCLVVQPDPQQDFFGQKGQQDDPQWFQDPQVRDTWGWDLPDPQWDDDDQWTDRHPDDPPPDPDDDDDDPDPDPDLADPCLNIATKTKDFPPQWDQDPVRWIQRDRLRDIHDNRAWDQDPPSGIIIGGDRDPTDSIDRPDDNVSSVVRLVVLVVLLVVLVVLLVVLVVDVVQPALLSVLVNLLSVLSNQLSVLVNCQGSPDDDQVSLLVSQLSNQLSVQLNVLSVVLNVVVVVVVVVCVVVPVDDPPDDSPVSSVVSCCRSRVVSVVVSVVLVVVQPDPPPDDPQPHQCQSPSTSHRGGD

Organism: Amblyomma triste (NCBI:txid251400)